Protein AF-L9X0W3-F1 (afdb_monomer)

Solvent-accessible surface area (backbone atoms only — not comparable to full-atom values): 29863 Å² total; per-residue (Å²): 124,52,67,43,74,83,72,75,76,68,55,68,64,52,54,54,54,52,52,52,53,54,50,50,49,55,50,48,51,52,52,50,20,52,51,48,29,48,37,27,39,72,65,68,69,53,71,54,52,74,67,57,26,40,50,55,43,54,28,31,32,68,69,65,56,88,51,90,74,60,82,69,87,35,70,70,50,48,51,49,51,52,51,42,34,53,51,22,51,52,50,51,68,53,43,42,70,71,49,50,51,55,49,51,45,60,74,72,46,81,73,63,54,29,71,27,55,71,66,62,61,71,19,38,38,34,37,47,78,47,64,48,43,46,44,35,52,54,51,33,56,75,68,72,48,52,60,39,35,37,27,71,49,65,70,57,27,35,50,44,38,74,74,68,46,54,40,33,59,35,49,83,84,39,68,70,39,36,60,21,66,32,55,89,44,30,53,31,38,40,37,30,57,86,53,64,93,56,45,56,64,48,32,40,53,45,39,71,75,41,73,84,47,43,25,36,35,42,35,62,62,70,85,51,44,65,58,42,45,76,23,45,32,73,38,73,45,35,42,46,46,51,50,10,43,54,51,28,48,54,61,51,64,66,68,54,63,70,63,85,86,48,89,85,54,98,61,72,58,34,58,45,78,43,49,30,37,84,86,19,83,49,39,72,34,38,64,71,58,48,69,76,54,56,74,45,40,35,33,76,46,28,32,28,52,82,82,44,81,36,56,78,55,54,88,83,41,54,32,41,73,58,23,30,40,31,36,35,29,38,66,79,26,49,66,57,42,42,57,46,27,36,95,69,74,80,79,97,64,77,51,33,31,36,34,34,23,71,44,73,33,26,48,38,16,50,56,51,34,50,73,71,71,45,53,72,39,28,31,17,72,63,86,53,93,82,50,72,38,73,33,54,62,67,38,63,69,40,43,60,75,63,43,49,91,66,31,44,27,38,38,37,31,41,97,45,57,69,56,41,30,46,20,32,38,38,50,37,70,73,31,84,77,48,42,30,38,34,48,30,70,42,65,79,52,45,64,55,32,44,74,34,58,34,70,41,74,48,32,44,14,54,52,25,12,49,51,50,51,32,55,72,69,76,42,80,84,65,57,99,77,66,52,59,41,76,44,81,47,40,38,47,77,48,42,70,34,46,70,88,38,61,68,54,34,78,73,16,48,27,36,61,50,34,36,40,51,97,87,45,77,45,52,63,81,59,96,88,42,53,41,49,61,84,31,35,35,32,34,34,16,31,67,68,17,48,52,42,38,42,70,75,31,26,67,93,76,134

pLDDT: mean 79.77, std 14.91, range [30.41, 98.19]

InterPro domains:
  IPR003148 Regulator of K+ conductance, N-terminal lobe [PF02254] (125-239)
  IPR003148 Regulator of K+ conductance, N-terminal lobe [PF02254] (353-458)
  IPR003148 Regulator of K+ conductance, N-terminal lobe [PS51201] (121-238)
  IPR006037 Regulator of K+ conductance, C-terminal [PF02080] (271-339)
  IPR006037 Regulator of K+ conductance, C-terminal [PS51202] (260-343)
  IPR006037 Regulator of K+ conductance, C-terminal [PS51202] (475-555)
  IPR036291 NAD(P)-binding domain superfamily [SSF51735] (121-250)
  IPR036291 NAD(P)-binding domain superfamily [SSF51735] (351-478)
  IPR036721 Regulator of K+ conductance, C-terminal domain superfamily [G3DSA:3.30.70.1450] (268-342)
  IPR036721 Regulator of K+ conductance, C-terminal domain superfamily [G3DSA:3.30.70.1450] (490-553)
  IPR036721 Regulator of K+ conductance, C-terminal domain superfamily [SSF116726] (255-338)
  IPR036721 Regulator of K+ conductance, C-terminal domain superfamily [SSF116726] (476-554)
  IPR050721 Trk/Ktr/HKT Potassium Transport [PTHR43833] (24-339)

Secondary structure (DSSP, 8-state):
--BPPPPGGGHHHHHHHHHHHHHHHHHHHHHHHHHHHHHHHHTSS----HHHHHHHHHHHHTT----TTPPP-SHHHHHHHHHHHHHHHHHHHHHIIIIIHHHHHHHH---PPPS-BSS--SEEEEES--HHHHHHHHHHHHTT--EEEEES-HHHHHHHHHTT--EEES-TT-HHHHHHTTGGGEEEEEE-GGGTTTHHHHHHHHHHH-TT-EEEEE-S-GGGHHHHHHHT-SEEE-HHHHHHHHHHHHHTT------TT-TTSSS-EEEEEEEPPTTSTTTTSBTT--HHHHTTT-EEEEEEETTEEESS--TT-B--TTEEEEEEEEHHHHTTTHHHHSSS--------EEEE--SHHHHHHHHHHHHTT--EEEEESS--TT-SEES-TTSHHHHHHHTGGG-SEEEE--S-HHHHHHHHHHHHHH-SSSEEEEEESSSTTHHHHHHTT-SEEEEHHHHHHHHHHHHHTT-----TTSS-EEEEEE-GGGTTS-TT-HHHHHHHSEEEEEEEETTEEE----TT----TTPEEEEEE-HHHHHHHHHHHS-S--

Structure (mmCIF, N/CA/C/O backbone):
data_AF-L9X0W3-F1
#
_entry.id   AF-L9X0W3-F1
#
loop_
_atom_site.group_PDB
_atom_site.id
_atom_site.type_symbol
_atom_site.label_atom_id
_atom_site.label_alt_id
_atom_site.label_comp_id
_atom_site.label_asym_id
_atom_site.label_entity_id
_atom_site.label_seq_id
_atom_site.pdbx_PDB_ins_code
_atom_site.Cartn_x
_atom_site.Cartn_y
_atom_site.Cartn_z
_atom_site.occupancy
_atom_site.B_iso_or_equiv
_atom_site.auth_seq_id
_atom_site.auth_comp_id
_atom_site.auth_asym_id
_atom_site.auth_atom_id
_atom_site.pdbx_PDB_model_num
ATOM 1 N N . MET A 1 1 ? -1.390 13.115 -21.659 1.00 53.09 1 MET A N 1
ATOM 2 C CA . MET A 1 1 ? 0.082 13.031 -21.641 1.00 53.09 1 MET A CA 1
ATOM 3 C C . MET A 1 1 ? 0.552 12.469 -22.981 1.00 53.09 1 MET A C 1
ATOM 5 O O . MET A 1 1 ? 0.135 11.372 -23.336 1.00 53.09 1 MET A O 1
ATOM 9 N N . GLU A 1 2 ? 1.304 13.231 -23.779 1.00 44.91 2 GLU A N 1
ATOM 10 C CA . GLU A 1 2 ? 1.986 12.694 -24.972 1.00 44.91 2 GLU A CA 1
ATOM 11 C C . GLU A 1 2 ? 3.421 12.301 -24.586 1.00 44.91 2 GLU A C 1
ATOM 13 O O . GLU A 1 2 ? 4.055 12.978 -23.778 1.00 44.91 2 GLU A O 1
ATOM 18 N N . PHE A 1 3 ? 3.914 11.179 -25.110 1.00 52.44 3 PHE A N 1
ATOM 19 C CA . PHE A 1 3 ? 5.217 10.603 -24.768 1.00 52.44 3 PHE A CA 1
ATOM 20 C C . PHE A 1 3 ? 6.125 10.567 -25.993 1.00 52.44 3 PHE A C 1
ATOM 22 O O . PHE A 1 3 ? 5.729 10.077 -27.059 1.00 52.44 3 PHE A O 1
ATOM 29 N N . ARG A 1 4 ? 7.373 11.032 -25.851 1.00 41.22 4 ARG A N 1
ATOM 30 C CA . ARG A 1 4 ? 8.287 11.127 -26.994 1.00 41.22 4 ARG A CA 1
ATOM 31 C C . ARG A 1 4 ? 9.025 9.816 -27.229 1.00 41.22 4 ARG A C 1
ATOM 33 O O . ARG A 1 4 ? 9.850 9.398 -26.424 1.00 41.22 4 ARG A O 1
ATOM 40 N N . LYS A 1 5 ? 8.824 9.215 -28.404 1.00 47.62 5 LYS A N 1
ATOM 41 C CA . LYS A 1 5 ? 9.703 8.142 -28.906 1.00 47.62 5 LYS A CA 1
ATOM 42 C C . LYS A 1 5 ? 11.053 8.724 -29.378 1.00 47.62 5 LYS A C 1
ATOM 44 O O . LYS A 1 5 ? 11.088 9.850 -29.885 1.00 47.62 5 LYS A O 1
ATOM 49 N N . PRO A 1 6 ? 12.173 7.982 -29.276 1.00 39.34 6 PRO A N 1
ATOM 50 C CA . PRO A 1 6 ? 13.507 8.499 -29.584 1.00 39.34 6 PRO A CA 1
ATOM 51 C C . PRO A 1 6 ? 13.643 9.049 -31.016 1.00 39.34 6 PRO A C 1
ATOM 53 O O . PRO A 1 6 ? 13.035 8.565 -31.973 1.00 39.34 6 PRO A O 1
ATOM 56 N N . SER A 1 7 ? 14.478 10.086 -31.167 1.00 38.78 7 SER A N 1
ATOM 57 C CA . SER A 1 7 ? 14.534 10.913 -32.382 1.00 38.78 7 SER A CA 1
ATOM 58 C C . SER A 1 7 ? 14.934 10.150 -33.671 1.00 38.78 7 SER A C 1
ATOM 60 O O . SER A 1 7 ? 15.857 9.328 -33.669 1.00 38.78 7 SER A O 1
ATOM 62 N N . PRO A 1 8 ? 14.354 10.499 -34.839 1.00 41.72 8 PRO A N 1
ATOM 63 C CA . PRO A 1 8 ? 14.602 9.830 -36.126 1.00 41.72 8 PRO A CA 1
ATOM 64 C C . PRO A 1 8 ? 16.009 10.055 -36.725 1.00 41.72 8 PRO A C 1
ATOM 66 O O . PRO A 1 8 ? 16.321 9.554 -37.810 1.00 41.72 8 PRO A O 1
ATOM 69 N N . PHE A 1 9 ? 16.903 10.786 -36.050 1.00 39.75 9 PHE A N 1
ATOM 70 C CA . PHE A 1 9 ? 18.218 11.152 -36.595 1.00 39.75 9 PHE A CA 1
ATOM 71 C C . PHE A 1 9 ? 19.219 9.981 -36.674 1.00 39.75 9 PHE A C 1
ATOM 73 O O . PHE A 1 9 ? 20.169 10.034 -37.462 1.00 39.75 9 PHE A O 1
ATOM 80 N N . GLN A 1 10 ? 18.977 8.874 -35.963 1.00 46.50 10 GLN A N 1
ATOM 81 C CA . GLN A 1 10 ? 19.758 7.634 -36.103 1.00 46.50 10 GLN A CA 1
ATOM 82 C C . GLN A 1 10 ? 19.448 6.857 -37.405 1.00 46.50 10 GLN A C 1
ATOM 84 O O . GLN A 1 10 ? 20.240 6.015 -37.844 1.00 46.50 10 GLN A O 1
ATOM 89 N N . TRP A 1 11 ? 18.347 7.180 -38.093 1.00 43.75 11 TRP A N 1
ATOM 90 C CA . TRP A 1 11 ? 17.871 6.454 -39.276 1.00 43.75 11 TRP A CA 1
ATOM 91 C C . TRP A 1 11 ? 18.717 6.719 -40.542 1.00 43.75 11 TRP A C 1
ATOM 93 O O . TRP A 1 11 ? 18.959 5.824 -41.358 1.00 43.75 11 TRP A O 1
ATOM 103 N N . ILE A 1 12 ? 19.272 7.930 -40.685 1.00 46.97 12 ILE A N 1
ATOM 104 C CA . ILE A 1 12 ? 19.993 8.375 -41.898 1.00 46.97 12 ILE A CA 1
ATOM 105 C C . ILE A 1 12 ? 21.366 7.685 -42.047 1.00 46.97 12 ILE A C 1
ATOM 107 O O . ILE A 1 12 ? 21.819 7.403 -43.162 1.00 46.97 12 ILE A O 1
ATOM 111 N N . GLY A 1 13 ? 22.028 7.344 -40.935 1.00 56.00 13 GLY A N 1
ATOM 112 C CA . GLY A 1 13 ? 23.319 6.643 -40.945 1.00 56.00 13 GLY A CA 1
ATOM 113 C C . GLY A 1 13 ? 23.214 5.157 -41.317 1.00 56.00 13 GLY A C 1
ATOM 114 O O . GLY A 1 13 ? 24.090 4.626 -42.014 1.00 56.00 13 GLY A O 1
ATOM 115 N N . ARG A 1 14 ? 22.128 4.497 -40.893 1.00 60.16 14 ARG A N 1
ATOM 116 C CA . ARG A 1 14 ? 21.874 3.061 -41.099 1.00 60.16 14 ARG A CA 1
ATOM 117 C C . ARG A 1 14 ? 21.590 2.733 -42.567 1.00 60.16 14 ARG A C 1
ATOM 119 O O . ARG A 1 14 ? 22.188 1.803 -43.113 1.00 60.16 14 ARG A O 1
ATOM 126 N N . ASN A 1 15 ? 20.820 3.582 -43.248 1.00 69.38 15 ASN A N 1
ATOM 127 C CA . ASN A 1 15 ? 20.500 3.410 -44.668 1.00 69.38 15 ASN A CA 1
ATOM 128 C C . ASN A 1 15 ? 21.736 3.473 -45.574 1.00 69.38 15 ASN A C 1
ATOM 130 O O . ASN A 1 15 ? 21.847 2.705 -46.528 1.00 69.38 15 ASN A O 1
ATOM 134 N N . ARG A 1 16 ? 22.729 4.315 -45.252 1.00 80.94 16 ARG A N 1
ATOM 135 C CA . ARG A 1 16 ? 23.972 4.383 -46.039 1.00 80.94 16 ARG A CA 1
ATOM 136 C C . ARG A 1 16 ? 24.797 3.099 -45.933 1.00 80.94 16 ARG A C 1
ATOM 138 O O . ARG A 1 16 ? 25.342 2.644 -46.936 1.00 80.94 16 ARG A O 1
ATOM 145 N N . ARG A 1 17 ? 24.897 2.510 -44.735 1.00 82.44 17 ARG A N 1
ATOM 146 C CA . ARG A 1 17 ? 25.637 1.253 -44.513 1.00 82.44 17 ARG A CA 1
ATOM 147 C C . ARG A 1 17 ? 24.961 0.079 -45.220 1.00 82.44 17 ARG A C 1
ATOM 149 O O . ARG A 1 17 ? 25.651 -0.697 -45.875 1.00 82.44 17 ARG A O 1
ATOM 156 N N . LEU A 1 18 ? 23.630 0.010 -45.158 1.00 85.19 18 LEU A N 1
ATOM 157 C CA . LEU A 1 18 ? 22.840 -1.005 -45.857 1.00 85.19 18 LEU A CA 1
ATOM 158 C C . LEU A 1 18 ? 23.022 -0.920 -47.380 1.00 85.19 18 LEU A C 1
ATOM 160 O O . LEU A 1 18 ? 23.300 -1.928 -48.023 1.00 85.19 18 LEU A O 1
ATOM 164 N N . VAL A 1 19 ? 22.944 0.284 -47.959 1.00 86.94 19 VAL A N 1
ATOM 165 C CA . VAL A 1 19 ? 23.135 0.484 -49.407 1.00 86.94 19 VAL A CA 1
ATOM 166 C C . VAL A 1 19 ? 24.540 0.070 -49.852 1.00 86.94 19 VAL A C 1
ATOM 168 O O . VAL A 1 19 ? 24.682 -0.606 -50.870 1.00 86.94 19 VAL A O 1
ATOM 171 N N . ILE A 1 20 ? 25.580 0.425 -49.088 1.00 89.12 20 ILE A N 1
ATOM 172 C CA . ILE A 1 20 ? 26.964 0.024 -49.391 1.00 89.12 20 ILE A CA 1
ATOM 173 C C . ILE A 1 20 ? 27.116 -1.502 -49.335 1.00 89.12 20 ILE A C 1
ATOM 175 O O . ILE A 1 20 ? 27.733 -2.082 -50.228 1.00 89.12 20 ILE A O 1
ATOM 179 N N . PHE A 1 21 ? 26.534 -2.149 -48.324 1.00 90.38 21 PHE A N 1
ATOM 180 C CA . PHE A 1 21 ? 26.582 -3.600 -48.148 1.00 90.38 21 PHE A CA 1
ATOM 181 C C . PHE A 1 21 ? 25.852 -4.359 -49.269 1.00 90.38 21 PHE A C 1
ATOM 183 O O . PHE A 1 21 ? 26.378 -5.323 -49.826 1.00 90.38 21 PHE A O 1
ATOM 190 N N . LEU A 1 22 ? 24.662 -3.896 -49.663 1.00 89.81 22 LEU A N 1
ATOM 191 C CA . LEU A 1 22 ? 23.918 -4.475 -50.784 1.00 89.81 22 LEU A CA 1
ATOM 192 C C . LEU A 1 22 ? 24.671 -4.299 -52.107 1.00 89.81 22 LEU A C 1
ATOM 194 O O . LEU A 1 22 ? 24.760 -5.234 -52.904 1.00 89.81 22 LEU A O 1
ATOM 198 N N . LEU A 1 23 ? 25.269 -3.126 -52.331 1.00 93.12 23 LEU A N 1
ATOM 199 C CA . LEU A 1 23 ? 26.057 -2.862 -53.532 1.00 93.12 23 LEU A CA 1
ATOM 200 C C . LEU A 1 23 ? 27.318 -3.736 -53.580 1.00 93.12 23 LEU A C 1
ATOM 202 O O . LEU A 1 23 ? 27.625 -4.296 -54.634 1.00 93.12 23 LEU A O 1
ATOM 206 N N . SER A 1 24 ? 28.023 -3.912 -52.456 1.00 93.56 24 SER A N 1
ATOM 207 C CA . SER A 1 24 ? 29.194 -4.795 -52.400 1.00 93.56 24 SER A CA 1
ATOM 208 C C . SER A 1 24 ? 28.818 -6.251 -52.677 1.00 93.56 24 SER A C 1
ATOM 210 O O . SER A 1 24 ? 29.535 -6.928 -53.414 1.00 93.56 24 SER A O 1
ATOM 212 N N . PHE A 1 25 ? 27.673 -6.716 -52.166 1.00 93.62 25 PHE A N 1
ATOM 213 C CA . PHE A 1 25 ? 27.171 -8.064 -52.431 1.00 93.62 25 PHE A CA 1
ATOM 214 C C . PHE A 1 25 ? 26.884 -8.286 -53.923 1.00 93.62 25 PHE A C 1
ATOM 216 O O . PHE A 1 25 ? 27.356 -9.265 -54.500 1.00 93.62 25 PHE A O 1
ATOM 223 N N . VAL A 1 26 ? 26.198 -7.346 -54.585 1.00 94.56 26 VAL A N 1
ATOM 224 C CA . VAL A 1 26 ? 25.919 -7.416 -56.034 1.00 94.56 26 VAL A CA 1
ATOM 225 C C . VAL A 1 26 ? 27.211 -7.474 -56.854 1.00 94.56 26 VAL A C 1
ATOM 227 O O . VAL A 1 26 ? 27.325 -8.282 -57.779 1.00 94.56 26 VAL A O 1
ATOM 230 N N . VAL A 1 27 ? 28.211 -6.659 -56.501 1.00 95.88 27 VAL A N 1
ATOM 231 C CA . VAL A 1 27 ? 29.522 -6.670 -57.169 1.00 95.88 27 VAL A CA 1
ATOM 232 C C . VAL A 1 27 ? 30.222 -8.017 -56.980 1.00 95.88 27 VAL A C 1
ATOM 234 O O . VAL A 1 27 ? 30.725 -8.584 -57.950 1.00 95.88 27 VAL A O 1
ATOM 237 N N . VAL A 1 28 ? 30.220 -8.566 -55.763 1.00 95.69 28 VAL A N 1
ATOM 238 C CA . VAL A 1 28 ? 30.820 -9.875 -55.469 1.00 95.69 28 VAL A CA 1
ATOM 239 C C . VAL A 1 28 ? 30.139 -10.993 -56.258 1.00 95.69 28 VAL A C 1
ATOM 241 O O . VAL A 1 28 ? 30.835 -11.804 -56.869 1.00 95.69 28 VAL A O 1
ATOM 244 N N . VAL A 1 29 ? 28.805 -11.012 -56.316 1.00 96.06 29 VAL A N 1
ATOM 245 C CA . VAL A 1 29 ? 28.040 -11.986 -57.112 1.00 96.06 29 VAL A CA 1
ATOM 246 C C . VAL A 1 29 ? 28.419 -11.895 -58.590 1.00 96.06 29 VAL A C 1
ATOM 248 O O . VAL A 1 29 ? 28.674 -12.923 -59.223 1.00 96.06 29 VAL A O 1
ATOM 251 N N . ALA A 1 30 ? 28.510 -10.685 -59.147 1.00 95.75 30 ALA A N 1
ATOM 252 C CA . ALA A 1 30 ? 28.891 -10.483 -60.543 1.00 95.75 30 ALA A CA 1
ATOM 253 C C . ALA A 1 30 ? 30.320 -10.978 -60.826 1.00 95.75 30 ALA A C 1
ATOM 255 O O . ALA A 1 30 ? 30.538 -11.710 -61.793 1.00 95.75 30 ALA A O 1
ATOM 256 N N . VAL A 1 31 ? 31.283 -10.641 -59.962 1.00 96.62 31 VAL A N 1
ATOM 257 C CA . VAL A 1 31 ? 32.682 -11.078 -60.092 1.00 96.62 31 VAL A CA 1
ATOM 258 C C . VAL A 1 31 ? 32.789 -12.600 -60.002 1.00 96.62 31 VAL A C 1
ATOM 260 O O . VAL A 1 31 ? 33.376 -13.219 -60.887 1.00 96.62 31 VAL A O 1
ATOM 263 N N . GLN A 1 32 ? 32.176 -13.220 -58.992 1.00 95.69 32 GLN A N 1
ATOM 264 C CA . GLN A 1 32 ? 32.185 -14.676 -58.818 1.00 95.69 32 GLN A CA 1
ATOM 265 C C . GLN A 1 32 ? 31.495 -15.394 -59.984 1.00 95.69 32 GLN A C 1
ATOM 267 O O . GLN A 1 32 ? 31.985 -16.418 -60.446 1.00 95.69 32 GLN A O 1
ATOM 272 N N . THR A 1 33 ? 30.417 -14.828 -60.534 1.00 96.44 33 THR A N 1
ATOM 273 C CA . THR A 1 33 ? 29.733 -15.370 -61.722 1.00 96.44 33 THR A CA 1
ATOM 274 C C . THR A 1 33 ? 30.645 -15.377 -62.948 1.00 96.44 33 THR A C 1
ATOM 276 O O . THR A 1 33 ? 30.691 -16.361 -63.690 1.00 96.44 33 THR A O 1
ATOM 279 N N . LEU A 1 34 ? 31.397 -14.296 -63.167 1.00 96.12 34 LEU A N 1
ATOM 280 C CA . LEU A 1 34 ? 32.350 -14.209 -64.273 1.00 96.12 34 LEU A CA 1
ATOM 281 C C . LEU A 1 34 ? 33.537 -15.158 -64.074 1.00 96.12 34 LEU A C 1
ATOM 283 O O . LEU A 1 34 ? 33.930 -15.835 -65.025 1.00 96.12 34 LEU A O 1
ATOM 287 N N . LEU A 1 35 ? 34.064 -15.253 -62.849 1.00 95.50 35 LEU A N 1
ATOM 288 C CA . LEU A 1 35 ? 35.142 -16.180 -62.501 1.00 95.50 35 LEU A CA 1
ATOM 289 C C . LEU A 1 35 ? 34.706 -17.639 -62.652 1.00 95.50 35 LEU A C 1
ATOM 291 O O . LEU A 1 35 ? 35.448 -18.434 -63.219 1.00 95.50 35 LEU A O 1
ATOM 295 N N . TYR A 1 36 ? 33.494 -17.983 -62.217 1.00 95.38 36 TYR A N 1
ATOM 296 C CA . TYR A 1 36 ? 32.921 -19.317 -62.375 1.00 95.38 36 TYR A CA 1
ATOM 297 C C . TYR A 1 36 ? 32.744 -19.682 -63.847 1.00 95.38 36 TYR A C 1
ATOM 299 O O . TYR A 1 36 ? 33.158 -20.756 -64.278 1.00 95.38 36 TYR A O 1
ATOM 307 N N . ARG A 1 37 ? 32.183 -18.767 -64.648 1.00 95.25 37 ARG A N 1
ATOM 308 C CA . ARG A 1 37 ? 32.018 -18.967 -66.093 1.00 95.25 37 ARG A CA 1
ATOM 309 C C . ARG A 1 37 ? 33.359 -19.206 -66.782 1.00 95.25 37 ARG A C 1
ATOM 311 O O . ARG A 1 37 ? 33.463 -20.090 -67.632 1.00 95.25 37 ARG A O 1
ATOM 318 N N . TRP A 1 38 ? 34.367 -18.413 -66.425 1.00 95.38 38 TRP A N 1
ATOM 319 C CA . TRP A 1 38 ? 35.725 -18.575 -66.931 1.00 95.38 38 TRP A CA 1
ATOM 320 C C . TRP A 1 38 ? 36.339 -19.907 -66.478 1.00 95.38 38 TRP A C 1
ATOM 322 O O . TRP A 1 38 ? 36.844 -20.651 -67.314 1.00 95.38 38 TRP A O 1
ATOM 332 N N . GLY A 1 39 ? 36.211 -20.261 -65.196 1.00 93.25 39 GLY A N 1
ATOM 333 C CA . GLY A 1 39 ? 36.697 -21.525 -64.638 1.00 93.25 39 GLY A CA 1
ATOM 334 C C . GLY A 1 39 ? 36.070 -22.746 -65.310 1.00 93.25 39 GLY A C 1
ATOM 335 O O . GLY A 1 39 ? 36.774 -23.676 -65.689 1.00 93.25 39 GLY A O 1
ATOM 336 N N . MET A 1 40 ? 34.764 -22.716 -65.572 1.00 93.38 40 MET A N 1
ATOM 337 C CA . MET A 1 40 ? 34.068 -23.789 -66.286 1.00 93.38 40 MET A CA 1
ATOM 338 C C . MET A 1 40 ? 34.503 -23.917 -67.752 1.00 93.38 40 MET A C 1
ATOM 340 O O . MET A 1 40 ? 34.588 -25.029 -68.271 1.00 93.38 40 MET A O 1
ATOM 344 N N . ALA A 1 41 ? 34.801 -22.803 -68.427 1.00 92.50 41 ALA A N 1
ATOM 345 C CA . ALA A 1 41 ? 35.269 -22.822 -69.811 1.00 92.50 41 ALA A CA 1
ATOM 346 C C . ALA A 1 41 ? 36.723 -23.311 -69.935 1.00 92.50 41 ALA A C 1
ATOM 348 O O . ALA A 1 41 ? 37.001 -24.140 -70.798 1.00 92.50 41 ALA A O 1
ATOM 349 N N . GLU A 1 42 ? 37.620 -22.825 -69.073 1.00 92.94 42 GLU A N 1
ATOM 350 C CA . GLU A 1 42 ? 39.068 -23.039 -69.203 1.00 92.94 42 GLU A CA 1
ATOM 351 C C . GLU A 1 42 ? 39.584 -24.229 -68.379 1.00 92.94 42 GLU A C 1
ATOM 353 O O . GLU A 1 42 ? 40.404 -25.004 -68.860 1.00 92.94 42 GLU A O 1
ATOM 358 N N . LEU A 1 43 ? 39.105 -24.404 -67.140 1.00 90.69 43 LEU A N 1
ATOM 359 C CA . LEU A 1 43 ? 39.615 -25.433 -66.222 1.00 90.69 43 LEU A CA 1
ATOM 360 C C . LEU A 1 43 ? 38.883 -26.772 -66.359 1.00 90.69 43 LEU A C 1
ATOM 362 O O . LEU A 1 43 ? 39.494 -27.816 -66.148 1.00 90.69 43 LEU A O 1
ATOM 366 N N . GLU A 1 44 ? 37.590 -26.749 -66.690 1.00 89.62 44 GLU A N 1
ATOM 367 C CA . GLU A 1 44 ? 36.751 -27.957 -66.798 1.00 89.62 44 GLU A CA 1
ATOM 368 C C . GLU A 1 44 ? 36.368 -28.299 -68.251 1.00 89.62 44 GLU A C 1
ATOM 370 O O . GLU A 1 44 ? 35.848 -29.385 -68.514 1.00 89.62 44 GLU A O 1
ATOM 375 N N . GLY A 1 45 ? 36.592 -27.387 -69.207 1.00 88.44 45 GLY A N 1
ATOM 376 C CA . GLY A 1 45 ? 36.235 -27.576 -70.620 1.00 88.44 45 GLY A CA 1
ATOM 377 C C . GLY A 1 45 ? 34.725 -27.681 -70.889 1.00 88.44 45 GLY A C 1
ATOM 378 O O . GLY A 1 45 ? 34.314 -28.210 -71.922 1.00 88.44 45 GLY A O 1
ATOM 379 N N . ARG A 1 46 ? 33.885 -27.205 -69.961 1.00 91.00 46 ARG A N 1
ATOM 380 C CA . ARG A 1 46 ? 32.414 -27.270 -70.000 1.00 91.00 46 ARG A CA 1
ATOM 381 C C . ARG A 1 46 ? 31.829 -25.854 -69.928 1.00 91.00 46 ARG A C 1
ATOM 383 O O . ARG A 1 46 ? 31.389 -25.433 -68.861 1.00 91.00 46 ARG A O 1
ATOM 390 N N . PRO A 1 47 ? 31.818 -25.085 -71.030 1.00 89.88 47 PRO A N 1
ATOM 391 C CA . PRO A 1 47 ? 31.369 -23.698 -70.994 1.00 89.88 47 PRO A CA 1
ATOM 392 C C . PRO A 1 47 ? 29.902 -23.597 -70.553 1.00 89.88 47 PRO A C 1
ATOM 394 O O . PRO A 1 47 ? 29.029 -24.286 -71.082 1.00 89.88 47 PRO A O 1
ATOM 397 N N . ARG A 1 48 ? 29.631 -22.702 -69.597 1.00 90.62 48 ARG A N 1
ATOM 398 C CA . ARG A 1 48 ? 28.285 -22.403 -69.091 1.00 90.62 48 ARG A CA 1
ATOM 399 C C . ARG A 1 48 ? 27.785 -21.054 -69.598 1.00 90.62 48 ARG A C 1
ATOM 401 O O . ARG A 1 48 ? 28.571 -20.138 -69.873 1.00 90.62 48 ARG A O 1
ATOM 408 N N . SER A 1 49 ? 26.464 -20.927 -69.734 1.00 93.69 49 SER A N 1
ATOM 409 C CA . SER A 1 49 ? 25.848 -19.632 -70.018 1.00 93.69 49 SER A CA 1
ATOM 410 C C . SER A 1 49 ? 26.002 -18.699 -68.809 1.00 93.69 49 SER A C 1
ATOM 412 O O . SER A 1 49 ? 26.307 -19.133 -67.693 1.00 93.69 49 SER A O 1
ATOM 414 N N . LEU A 1 50 ? 25.810 -17.394 -69.018 1.00 92.94 50 LEU A N 1
ATOM 415 C CA . LEU A 1 50 ? 25.875 -16.422 -67.923 1.00 92.94 50 LEU A CA 1
ATOM 416 C C . LEU A 1 50 ? 24.766 -16.668 -66.888 1.00 92.94 50 LEU A C 1
ATOM 418 O O . LEU A 1 50 ? 25.004 -16.513 -65.696 1.00 92.94 50 LEU A O 1
ATOM 422 N N . GLN A 1 51 ? 23.590 -17.105 -67.344 1.00 93.69 51 GLN A N 1
ATOM 423 C CA . GLN A 1 51 ? 22.447 -17.423 -66.487 1.00 93.69 51 GLN A CA 1
ATOM 424 C C . GLN A 1 51 ? 22.722 -18.660 -65.625 1.00 93.69 51 GLN A C 1
ATOM 426 O O . GLN A 1 51 ? 22.513 -18.612 -64.415 1.00 93.69 51 GLN A O 1
ATOM 431 N N . ASP A 1 52 ? 23.271 -19.724 -66.218 1.00 92.75 52 ASP A N 1
ATOM 432 C CA . ASP A 1 52 ? 23.617 -20.946 -65.477 1.00 92.75 52 ASP A CA 1
ATOM 433 C C . ASP A 1 52 ? 24.704 -20.667 -64.433 1.00 92.75 52 ASP A C 1
ATOM 435 O O . ASP A 1 52 ? 24.605 -21.100 -63.288 1.00 92.75 52 ASP A O 1
ATOM 439 N N . SER A 1 53 ? 25.714 -19.878 -64.813 1.00 94.38 53 SER A N 1
ATOM 440 C CA . SER A 1 53 ? 26.820 -19.496 -63.927 1.00 94.38 53 SER A CA 1
ATOM 441 C C . SER A 1 53 ? 26.334 -18.668 -62.734 1.00 94.38 53 SER A C 1
ATOM 443 O O . SER A 1 53 ? 26.744 -18.917 -61.602 1.00 94.38 53 SER A O 1
ATOM 445 N N . LEU A 1 54 ? 25.429 -17.711 -62.974 1.00 95.19 54 LEU A N 1
ATOM 446 C CA . LEU A 1 54 ? 24.816 -16.908 -61.915 1.00 95.19 54 LEU A CA 1
ATOM 447 C C . LEU A 1 54 ? 24.022 -17.797 -60.956 1.00 95.19 54 LEU A C 1
ATOM 449 O O . LEU A 1 54 ? 24.134 -17.648 -59.743 1.00 95.19 54 LEU A O 1
ATOM 453 N N . ASN A 1 55 ? 23.255 -18.743 -61.498 1.00 93.75 55 ASN A N 1
ATOM 454 C CA . ASN A 1 55 ? 22.448 -19.661 -60.707 1.00 93.75 55 ASN A CA 1
ATOM 455 C C . ASN A 1 55 ? 23.323 -20.509 -59.763 1.00 93.75 55 ASN A C 1
ATOM 457 O O . ASN A 1 55 ? 23.071 -20.544 -58.559 1.00 93.75 55 ASN A O 1
ATOM 461 N N . VAL A 1 56 ? 24.415 -21.103 -60.266 1.00 93.94 56 VAL A N 1
ATOM 462 C CA . VAL A 1 56 ? 25.362 -21.862 -59.424 1.00 93.94 56 VAL A CA 1
ATOM 463 C C . VAL A 1 56 ? 25.967 -20.989 -58.320 1.00 93.94 56 VAL A C 1
ATOM 465 O O . VAL A 1 56 ? 26.065 -21.427 -57.172 1.00 93.94 56 VAL A O 1
ATOM 468 N N . ILE A 1 57 ? 26.366 -19.754 -58.638 1.00 95.56 57 ILE A N 1
ATOM 469 C CA . ILE A 1 57 ? 26.977 -18.847 -57.659 1.00 95.56 57 ILE A CA 1
ATOM 470 C C . ILE A 1 57 ? 25.980 -18.406 -56.590 1.00 95.56 57 ILE A C 1
ATOM 472 O O . ILE A 1 57 ? 26.320 -18.445 -55.409 1.00 95.56 57 ILE A O 1
ATOM 476 N N . VAL A 1 58 ? 24.744 -18.065 -56.957 1.00 93.88 58 VAL A N 1
ATOM 477 C CA . VAL A 1 58 ? 23.693 -17.728 -55.984 1.00 93.88 58 VAL A CA 1
ATOM 478 C C . VAL A 1 58 ? 23.415 -18.915 -55.061 1.00 93.88 58 VAL A C 1
ATOM 480 O O . VAL A 1 58 ? 23.399 -18.743 -53.844 1.00 93.88 58 VAL A O 1
ATOM 483 N N . GLN A 1 59 ? 23.285 -20.132 -55.601 1.00 93.44 59 GLN A N 1
ATOM 484 C CA . GLN A 1 59 ? 23.111 -21.343 -54.788 1.00 93.44 59 GLN A CA 1
ATOM 485 C C . GLN A 1 59 ? 24.292 -21.602 -53.844 1.00 93.44 59 GLN A C 1
ATOM 487 O O . GLN A 1 59 ? 24.098 -22.129 -52.752 1.00 93.44 59 GLN A O 1
ATOM 492 N N . SER A 1 60 ? 25.512 -21.262 -54.262 1.00 93.31 60 SER A N 1
ATOM 493 C CA . SER A 1 60 ? 26.726 -21.501 -53.475 1.00 93.31 60 SER A CA 1
ATOM 494 C C . SER A 1 60 ? 26.911 -20.461 -52.372 1.00 93.31 60 SER A C 1
ATOM 496 O O . SER A 1 60 ? 27.270 -20.820 -51.255 1.00 93.31 60 SER A O 1
ATOM 498 N N . LEU A 1 61 ? 26.612 -19.188 -52.656 1.00 93.50 61 LEU A N 1
ATOM 499 C CA . LEU A 1 61 ? 26.664 -18.098 -51.677 1.00 93.50 61 LEU A CA 1
ATOM 500 C C . LEU A 1 61 ? 25.561 -18.218 -50.618 1.00 93.50 61 LEU A C 1
ATOM 502 O O . LEU A 1 61 ? 25.780 -17.877 -49.463 1.00 93.50 61 LEU A O 1
ATOM 506 N N . THR A 1 62 ? 24.390 -18.729 -51.001 1.00 90.62 62 THR A N 1
ATOM 507 C CA . THR A 1 62 ? 23.263 -18.979 -50.084 1.00 90.62 62 THR A CA 1
ATOM 508 C C . THR A 1 62 ? 23.344 -20.330 -49.381 1.00 90.62 62 THR A C 1
ATOM 510 O O . THR A 1 62 ? 22.417 -20.689 -48.663 1.00 90.62 62 THR A O 1
ATOM 513 N N . SER A 1 63 ? 24.415 -21.107 -49.581 1.00 89.81 63 SER A N 1
ATOM 514 C CA . SER A 1 63 ? 24.578 -22.469 -49.041 1.00 89.81 63 SER A CA 1
ATOM 515 C C . SER A 1 63 ? 23.478 -23.478 -49.431 1.00 89.81 63 SER A C 1
ATOM 517 O O . SER A 1 63 ? 23.366 -24.529 -48.813 1.00 89.81 63 SER A O 1
ATOM 519 N N . THR A 1 64 ? 22.707 -23.208 -50.492 1.00 91.81 64 THR A N 1
ATOM 520 C CA . THR A 1 64 ? 21.659 -24.119 -50.995 1.00 91.81 64 THR A CA 1
ATOM 521 C C . THR A 1 64 ? 22.257 -25.324 -51.730 1.00 91.81 64 THR A C 1
ATOM 523 O O . THR A 1 64 ? 21.883 -26.462 -51.475 1.00 91.81 64 THR A O 1
ATOM 526 N N . GLY A 1 65 ? 23.192 -25.068 -52.655 1.00 84.94 65 GLY A N 1
ATOM 527 C CA . GLY A 1 65 ? 24.038 -26.080 -53.302 1.00 84.94 65 GLY A CA 1
ATOM 528 C C . GLY A 1 65 ? 23.340 -27.305 -53.917 1.00 84.94 65 GLY A C 1
ATOM 529 O O . GLY A 1 65 ? 23.640 -28.425 -53.516 1.00 84.94 65 GLY A O 1
ATOM 530 N N . TYR A 1 66 ? 22.519 -27.150 -54.968 1.00 87.88 66 TYR A N 1
ATOM 531 C CA . TYR A 1 66 ? 21.847 -28.290 -55.632 1.00 87.88 66 TYR A CA 1
ATOM 532 C C . TYR A 1 66 ? 22.780 -29.239 -56.410 1.00 87.88 66 TYR A C 1
ATOM 534 O O . TYR A 1 66 ? 22.330 -30.240 -56.962 1.00 87.88 66 TYR A O 1
ATOM 542 N N . GLY A 1 67 ? 24.079 -28.936 -56.488 1.00 86.12 67 GLY A N 1
ATOM 543 C CA . GLY A 1 67 ? 25.089 -29.857 -57.023 1.00 86.12 67 GLY A CA 1
ATOM 544 C C . GLY A 1 67 ? 25.040 -30.090 -58.536 1.00 86.12 67 GLY A C 1
ATOM 545 O O . GLY A 1 67 ? 25.701 -30.999 -59.021 1.00 86.12 67 GLY A O 1
ATOM 546 N N . GLN A 1 68 ? 24.315 -29.266 -59.296 1.00 85.00 68 GLN A N 1
ATOM 547 C CA . GLN A 1 68 ? 24.088 -29.435 -60.742 1.00 85.00 68 GLN A CA 1
ATOM 548 C C . GLN A 1 68 ? 25.358 -29.544 -61.612 1.00 85.00 68 GLN A C 1
ATOM 550 O O . GLN A 1 68 ? 25.323 -30.148 -62.682 1.00 85.00 68 GLN A O 1
ATOM 555 N N . ASP A 1 69 ? 26.473 -28.972 -61.150 1.00 85.94 69 ASP A N 1
ATOM 556 C CA . ASP A 1 69 ? 27.776 -28.988 -61.828 1.00 85.94 69 ASP A CA 1
ATOM 557 C C . ASP A 1 69 ? 28.853 -29.777 -61.069 1.00 85.94 69 ASP A C 1
ATOM 559 O O . ASP A 1 69 ? 29.982 -29.905 -61.546 1.00 85.94 69 ASP A O 1
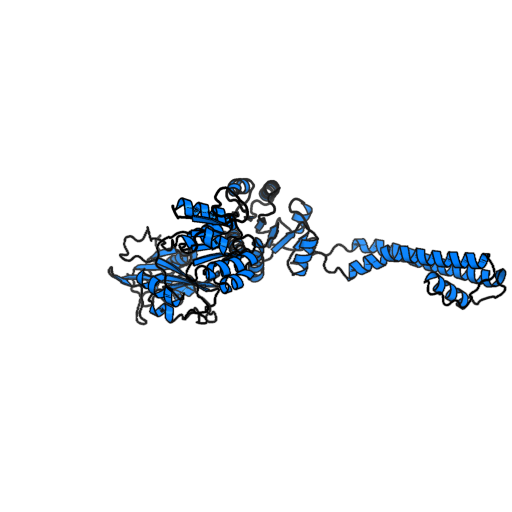ATOM 563 N N . ALA A 1 70 ? 28.514 -30.320 -59.899 1.00 83.50 70 ALA A N 1
ATOM 564 C CA . ALA A 1 70 ? 29.422 -31.150 -59.127 1.00 83.50 70 ALA A CA 1
ATOM 565 C C . ALA A 1 70 ? 29.468 -32.583 -59.700 1.00 83.50 70 ALA A C 1
ATOM 567 O O . ALA A 1 70 ? 28.452 -33.089 -60.182 1.00 83.50 70 ALA A O 1
ATOM 568 N N . PRO A 1 71 ? 30.616 -33.282 -59.612 1.00 87.69 71 PRO A N 1
ATOM 569 C CA . PRO A 1 71 ? 31.890 -32.835 -59.045 1.00 87.69 71 PRO A CA 1
ATOM 570 C C . PRO A 1 71 ? 32.770 -32.059 -60.045 1.00 87.69 71 PRO A C 1
ATOM 572 O O . PRO A 1 71 ? 32.810 -32.374 -61.236 1.00 87.69 71 PRO A O 1
ATOM 575 N N . TRP A 1 72 ? 33.546 -31.100 -59.529 1.00 90.00 72 TRP A N 1
ATOM 576 C CA . TRP A 1 72 ? 34.609 -30.406 -60.271 1.00 90.00 72 TRP A CA 1
ATOM 577 C C . TRP A 1 72 ? 35.912 -31.203 -60.227 1.00 90.00 72 TRP A C 1
ATOM 579 O O . TRP A 1 72 ? 36.304 -31.698 -59.166 1.00 90.00 72 TRP A O 1
ATOM 589 N N . THR A 1 73 ? 36.586 -31.335 -61.368 1.00 89.31 73 THR A N 1
ATOM 590 C CA . THR A 1 73 ? 37.789 -32.171 -61.505 1.00 89.31 73 THR A CA 1
ATOM 591 C C . THR A 1 73 ? 39.082 -31.394 -61.270 1.00 89.31 73 THR A C 1
ATOM 593 O O . THR A 1 73 ? 40.068 -31.967 -60.806 1.00 89.31 73 THR A O 1
ATOM 596 N N . SER A 1 74 ? 39.080 -30.088 -61.540 1.00 93.31 74 SER A N 1
ATOM 597 C CA . SER A 1 74 ? 40.240 -29.220 -61.378 1.00 93.31 74 SER A CA 1
ATOM 598 C C . SER A 1 74 ? 40.358 -28.688 -59.951 1.00 93.31 74 SER A C 1
ATOM 600 O O . SER A 1 74 ? 39.404 -28.153 -59.385 1.00 93.31 74 SER A O 1
ATOM 602 N N . ILE A 1 75 ? 41.573 -28.736 -59.394 1.00 93.00 75 ILE A N 1
ATOM 603 C CA . ILE A 1 75 ? 41.895 -28.144 -58.083 1.00 93.00 75 ILE A CA 1
ATOM 604 C C . ILE A 1 75 ? 41.572 -26.642 -58.074 1.00 93.00 75 ILE A C 1
ATOM 606 O O . ILE A 1 75 ? 41.059 -26.126 -57.084 1.00 93.00 75 ILE A O 1
ATOM 610 N N . GLY A 1 76 ? 41.824 -25.939 -59.186 1.00 92.19 76 GLY A N 1
ATOM 611 C CA . GLY A 1 76 ? 41.532 -24.508 -59.297 1.00 92.19 76 GLY A CA 1
ATOM 612 C C . GLY A 1 76 ? 40.035 -24.205 -59.207 1.00 92.19 76 GLY A C 1
ATOM 613 O O . GLY A 1 76 ? 39.638 -23.232 -58.571 1.00 92.19 76 GLY A O 1
ATOM 614 N N . MET A 1 77 ? 39.203 -25.077 -59.780 1.00 92.69 77 MET A N 1
ATOM 615 C CA . MET A 1 77 ? 37.751 -24.934 -59.735 1.00 92.69 77 MET A CA 1
ATOM 616 C C . MET A 1 77 ? 37.195 -25.266 -58.346 1.00 92.69 77 MET A C 1
ATOM 618 O O . MET A 1 77 ? 36.363 -24.530 -57.820 1.00 92.69 77 MET A O 1
ATOM 622 N N . GLN A 1 78 ? 37.712 -26.317 -57.703 1.00 93.31 78 GLN A N 1
ATOM 623 C CA . GLN A 1 78 ? 37.367 -26.651 -56.318 1.00 93.31 78 GLN A CA 1
ATOM 624 C C . GLN A 1 78 ? 37.716 -25.506 -55.358 1.00 93.31 78 GLN A C 1
ATOM 626 O O . GLN A 1 78 ? 36.884 -25.117 -54.542 1.00 93.31 78 GLN A O 1
ATOM 631 N N . ALA A 1 79 ? 38.907 -24.912 -55.493 1.00 94.12 79 ALA A N 1
ATOM 632 C CA . ALA A 1 79 ? 39.319 -23.768 -54.682 1.00 94.12 79 ALA A CA 1
ATOM 633 C C . ALA A 1 79 ? 38.408 -22.546 -54.892 1.00 94.12 79 ALA A C 1
ATOM 635 O O . ALA A 1 79 ? 38.020 -21.900 -53.920 1.00 94.12 79 ALA A O 1
ATOM 636 N N . LEU A 1 80 ? 38.017 -22.257 -56.138 1.00 93.56 80 LEU A N 1
ATOM 637 C CA . LEU A 1 80 ? 37.075 -21.180 -56.455 1.00 93.56 80 LEU A CA 1
ATOM 638 C C . LEU A 1 80 ? 35.724 -21.394 -55.762 1.00 93.56 80 LEU A C 1
ATOM 640 O O . LEU A 1 80 ? 35.197 -20.464 -55.154 1.00 93.56 80 LEU A O 1
ATOM 644 N N . MET A 1 81 ? 35.190 -22.617 -55.798 1.00 94.19 81 MET A N 1
ATOM 645 C CA . MET A 1 81 ? 33.917 -22.938 -55.145 1.00 94.19 81 MET A CA 1
ATOM 646 C C . MET A 1 81 ? 33.997 -22.831 -53.623 1.00 94.19 81 MET A C 1
ATOM 648 O O . MET A 1 81 ? 33.081 -22.290 -53.007 1.00 94.19 81 MET A O 1
ATOM 652 N N . VAL A 1 82 ? 35.106 -23.268 -53.022 1.00 94.06 82 VAL A N 1
ATOM 653 C CA . VAL A 1 82 ? 35.358 -23.094 -51.585 1.00 94.06 82 VAL A CA 1
ATOM 654 C C . VAL A 1 82 ? 35.375 -21.606 -51.223 1.00 94.06 82 VAL A C 1
ATOM 656 O O . VAL A 1 82 ? 34.691 -21.192 -50.289 1.00 94.06 82 VAL A O 1
ATOM 659 N N . VAL A 1 83 ? 36.088 -20.774 -51.990 1.00 95.19 83 VAL A N 1
ATOM 660 C CA . VAL A 1 83 ? 36.115 -19.318 -51.772 1.00 95.19 83 VAL A CA 1
ATOM 661 C C . VAL A 1 83 ? 34.718 -18.711 -51.906 1.00 95.19 83 VAL A C 1
ATOM 663 O O . VAL A 1 83 ? 34.335 -17.891 -51.070 1.00 95.19 83 VAL A O 1
ATOM 666 N N . ALA A 1 84 ? 33.933 -19.121 -52.905 1.00 94.12 84 ALA A N 1
ATOM 667 C CA . ALA A 1 84 ? 32.561 -18.652 -53.072 1.00 94.12 84 ALA A CA 1
ATOM 668 C C . ALA A 1 84 ? 31.685 -19.017 -51.859 1.00 94.12 84 ALA A C 1
ATOM 670 O O . ALA A 1 84 ? 30.994 -18.152 -51.329 1.00 94.12 84 ALA A O 1
ATOM 671 N N . GLN A 1 85 ? 31.768 -20.250 -51.356 1.00 94.25 85 GLN A N 1
ATOM 672 C CA . GLN A 1 85 ? 31.011 -20.696 -50.179 1.00 94.25 85 GLN A CA 1
ATOM 673 C C . GLN A 1 85 ? 31.389 -19.917 -48.910 1.00 94.25 85 GLN A C 1
ATOM 675 O O . GLN A 1 85 ? 30.510 -19.389 -48.229 1.00 94.25 85 GLN A O 1
ATOM 680 N N . PHE A 1 86 ? 32.688 -19.771 -48.619 1.00 96.06 86 PHE A N 1
ATOM 681 C CA . PHE A 1 86 ? 33.150 -18.986 -47.466 1.00 96.06 86 PHE A CA 1
ATOM 682 C C . PHE A 1 86 ? 32.766 -17.509 -47.574 1.00 96.06 86 PHE A C 1
ATOM 684 O O . PHE A 1 86 ? 32.418 -16.891 -46.570 1.00 96.06 86 PHE A O 1
ATOM 691 N N . THR A 1 87 ? 32.776 -16.948 -48.787 1.00 95.12 87 THR A N 1
ATOM 692 C CA . THR A 1 87 ? 32.315 -15.574 -49.023 1.00 95.12 87 THR A CA 1
ATOM 693 C C . THR A 1 87 ? 30.833 -15.431 -48.674 1.00 95.12 87 THR A C 1
ATOM 695 O O . THR A 1 87 ? 30.459 -14.474 -48.003 1.00 95.12 87 THR A O 1
ATOM 698 N N . GLY A 1 88 ? 29.994 -16.392 -49.069 1.00 93.50 88 GLY A N 1
ATOM 699 C CA . GLY A 1 88 ? 28.565 -16.400 -48.744 1.00 93.50 88 GLY A CA 1
ATOM 700 C C . GLY A 1 88 ? 28.300 -16.431 -47.241 1.00 93.50 88 GLY A C 1
ATOM 701 O O . GLY A 1 88 ? 27.582 -15.580 -46.716 1.00 93.50 88 GLY A O 1
ATOM 702 N N . ILE A 1 89 ? 28.970 -17.347 -46.535 1.00 93.88 89 ILE A N 1
ATOM 703 C CA . ILE A 1 89 ? 28.890 -17.460 -45.072 1.00 93.88 89 ILE A CA 1
ATOM 704 C C . ILE A 1 89 ? 29.338 -16.158 -44.396 1.00 93.88 89 ILE A C 1
ATOM 706 O O . ILE A 1 89 ? 28.657 -15.681 -43.493 1.00 93.88 89 ILE A O 1
ATOM 710 N N . ALA A 1 90 ? 30.440 -15.548 -44.845 1.00 94.00 90 ALA A N 1
ATOM 711 C CA . ALA A 1 90 ? 30.926 -14.286 -44.289 1.00 94.00 90 ALA A CA 1
ATOM 712 C C . ALA A 1 90 ? 29.909 -13.144 -44.460 1.00 94.00 90 ALA A C 1
ATOM 714 O O . ALA A 1 90 ? 29.694 -12.368 -43.530 1.00 94.00 90 ALA A O 1
ATOM 715 N N . TYR A 1 91 ? 29.243 -13.063 -45.617 1.00 93.12 91 TYR A N 1
ATOM 716 C CA . TYR A 1 91 ? 28.179 -12.084 -45.846 1.00 93.12 91 TYR A CA 1
ATOM 717 C C . TYR A 1 91 ? 26.992 -12.300 -44.902 1.00 93.12 91 TYR A C 1
ATOM 719 O O . TYR A 1 91 ? 26.523 -11.333 -44.309 1.00 93.12 91 TYR A O 1
ATOM 727 N N . ILE A 1 92 ? 26.538 -13.542 -44.707 1.00 90.19 92 ILE A N 1
ATOM 728 C CA . ILE A 1 92 ? 25.444 -13.854 -43.770 1.00 90.19 92 ILE A CA 1
ATOM 729 C C . ILE A 1 92 ? 25.851 -13.520 -42.326 1.00 90.19 92 ILE A C 1
ATOM 731 O O . ILE A 1 92 ? 25.096 -12.859 -41.615 1.00 90.19 92 ILE A O 1
ATOM 735 N N . ALA A 1 93 ? 27.058 -13.912 -41.911 1.00 91.06 93 ALA A N 1
ATOM 736 C CA . ALA A 1 93 ? 27.577 -13.673 -40.564 1.00 91.06 93 ALA A CA 1
ATOM 737 C C . ALA A 1 93 ? 27.693 -12.178 -40.220 1.00 91.06 93 ALA A C 1
ATOM 739 O O . ALA A 1 93 ? 27.519 -11.802 -39.065 1.00 91.06 93 ALA A O 1
ATOM 740 N N . VAL A 1 94 ? 27.955 -11.322 -41.213 1.00 90.69 94 VAL A N 1
ATOM 741 C CA . VAL A 1 94 ? 27.946 -9.862 -41.040 1.00 90.69 94 VAL A CA 1
ATOM 742 C C . VAL A 1 94 ? 26.526 -9.298 -41.138 1.00 90.69 94 VAL A C 1
ATOM 744 O O . VAL A 1 94 ? 26.173 -8.410 -40.367 1.00 90.69 94 VAL A O 1
ATOM 747 N N . ALA A 1 95 ? 25.700 -9.806 -42.057 1.00 87.94 95 ALA A N 1
ATOM 748 C CA . ALA A 1 95 ? 24.360 -9.281 -42.301 1.00 87.94 95 ALA A CA 1
ATOM 749 C C . ALA A 1 95 ? 23.416 -9.472 -41.108 1.00 87.94 95 ALA A C 1
ATOM 751 O O . ALA A 1 95 ? 22.664 -8.560 -40.764 1.00 87.94 95 ALA A O 1
ATOM 752 N N . VAL A 1 96 ? 23.446 -10.650 -40.479 1.00 88.38 96 VAL A N 1
ATOM 753 C CA . VAL A 1 96 ? 22.483 -11.010 -39.432 1.00 88.38 96 VAL A CA 1
ATOM 754 C C . VAL A 1 96 ? 22.606 -10.097 -38.199 1.00 88.38 96 VAL A C 1
ATOM 756 O O . VAL A 1 96 ? 21.609 -9.461 -37.860 1.00 88.38 96 VAL A O 1
ATOM 759 N N . PRO A 1 97 ? 23.783 -9.914 -37.565 1.00 85.31 97 PRO A N 1
ATOM 760 C CA . PRO A 1 97 ? 23.904 -9.043 -36.392 1.00 85.31 97 PRO A CA 1
ATOM 761 C C . PRO A 1 97 ? 23.752 -7.551 -36.713 1.00 85.31 97 PRO A C 1
ATOM 763 O O . PRO A 1 97 ? 23.358 -6.780 -35.846 1.00 85.31 97 PRO A O 1
ATOM 766 N N . GLN A 1 98 ? 24.098 -7.125 -37.934 1.00 84.50 98 GLN A N 1
ATOM 767 C CA . GLN A 1 98 ? 24.085 -5.705 -38.314 1.00 84.50 98 GLN A CA 1
ATOM 768 C C . GLN A 1 98 ? 22.720 -5.214 -38.803 1.00 84.50 98 GLN A C 1
ATOM 770 O O . GLN A 1 98 ? 22.423 -4.031 -38.649 1.00 84.50 98 GLN A O 1
ATOM 775 N N . PHE A 1 99 ? 21.913 -6.084 -39.416 1.00 84.62 99 PHE A N 1
ATOM 776 C CA . PHE A 1 99 ? 20.656 -5.680 -40.051 1.00 84.62 99 PHE A CA 1
ATOM 777 C C . PHE A 1 99 ? 19.453 -6.464 -39.534 1.00 84.62 99 PHE A C 1
ATOM 779 O O . PHE A 1 99 ? 18.456 -5.845 -39.186 1.00 84.62 99 PHE A O 1
ATOM 786 N N . VAL A 1 100 ? 19.543 -7.794 -39.437 1.00 81.69 100 VAL A N 1
ATOM 787 C CA . VAL A 1 100 ? 18.390 -8.634 -39.059 1.00 81.69 100 VAL A CA 1
ATOM 788 C C . VAL A 1 100 ? 18.073 -8.514 -37.571 1.00 81.69 100 VAL A C 1
ATOM 790 O O . VAL A 1 100 ? 16.919 -8.301 -37.227 1.00 81.69 100 VAL A O 1
ATOM 793 N N . VAL A 1 101 ? 19.076 -8.602 -36.689 1.00 80.94 101 VAL A N 1
ATOM 794 C CA . VAL A 1 101 ? 18.868 -8.489 -35.232 1.00 80.94 101 VAL A CA 1
ATOM 795 C C . VAL A 1 101 ? 18.330 -7.108 -34.833 1.00 80.94 101 VAL A C 1
ATOM 797 O O . VAL A 1 101 ? 17.347 -7.064 -34.098 1.00 80.94 101 VAL A O 1
ATOM 800 N N . PRO A 1 102 ? 18.890 -5.976 -35.311 1.00 72.62 102 PRO A N 1
ATOM 801 C CA . PRO A 1 102 ? 18.339 -4.662 -34.994 1.00 72.62 102 PRO A CA 1
ATOM 802 C C . PRO A 1 102 ? 16.940 -4.446 -35.568 1.00 72.62 102 PRO A C 1
ATOM 804 O O . PRO A 1 102 ? 16.121 -3.855 -34.884 1.00 72.62 102 PRO A O 1
ATOM 807 N N . TRP A 1 103 ? 16.660 -4.933 -36.784 1.00 75.56 103 TRP A N 1
ATOM 808 C CA . TRP A 1 103 ? 15.316 -4.864 -37.369 1.00 75.56 103 TRP A CA 1
ATOM 809 C C . TRP A 1 103 ? 14.305 -5.682 -36.560 1.00 75.56 103 TRP A C 1
ATOM 811 O O . TRP A 1 103 ? 13.236 -5.183 -36.243 1.00 75.56 103 TRP A O 1
ATOM 821 N N . ALA A 1 104 ? 14.668 -6.905 -36.162 1.00 68.94 104 ALA A N 1
ATOM 822 C CA . ALA A 1 104 ? 13.808 -7.750 -35.341 1.00 68.94 104 ALA A CA 1
ATOM 823 C C . ALA A 1 104 ? 13.541 -7.128 -33.965 1.00 68.94 104 ALA A C 1
ATOM 825 O O . ALA A 1 104 ? 12.422 -7.206 -33.490 1.00 68.94 104 ALA A O 1
ATOM 826 N N . ARG A 1 105 ? 14.533 -6.477 -33.343 1.00 63.22 105 ARG A N 1
ATOM 827 C CA . ARG A 1 105 ? 14.303 -5.701 -32.114 1.00 63.22 105 ARG A CA 1
ATOM 828 C C . ARG A 1 105 ? 13.388 -4.506 -32.365 1.00 63.22 105 ARG A C 1
ATOM 830 O O . ARG A 1 105 ? 12.484 -4.273 -31.601 1.00 63.22 105 ARG A O 1
ATOM 837 N N . GLU A 1 106 ? 13.574 -3.755 -33.439 1.00 62.50 106 GLU A N 1
ATOM 838 C CA . GLU A 1 106 ? 12.757 -2.559 -33.695 1.00 62.50 106 GLU A CA 1
ATOM 839 C C . GLU A 1 106 ? 11.284 -2.884 -34.002 1.00 62.50 106 GLU A C 1
ATOM 841 O O . GLU A 1 106 ? 10.413 -2.107 -33.638 1.00 62.50 106 GLU A O 1
ATOM 846 N N . GLU A 1 107 ? 11.004 -4.038 -34.619 1.00 58.78 107 GLU A N 1
ATOM 847 C CA . GLU A 1 107 ? 9.638 -4.495 -34.926 1.00 58.78 107 GLU A CA 1
ATOM 848 C C . GLU A 1 107 ? 8.992 -5.302 -33.780 1.00 58.78 107 GLU A C 1
ATOM 850 O O . GLU A 1 107 ? 7.773 -5.410 -33.719 1.00 58.78 107 GLU A O 1
ATOM 855 N N . LEU A 1 108 ? 9.791 -5.898 -32.882 1.00 54.62 108 LEU A N 1
ATOM 856 C CA . LEU A 1 108 ? 9.299 -6.636 -31.706 1.00 54.62 108 LEU A CA 1
ATOM 857 C C . LEU A 1 108 ? 9.309 -5.795 -30.417 1.00 54.62 108 LEU A C 1
ATOM 859 O O . LEU A 1 108 ? 8.757 -6.234 -29.417 1.00 54.62 108 LEU A O 1
ATOM 863 N N . THR A 1 109 ? 9.930 -4.613 -30.426 1.00 47.97 109 THR A N 1
ATOM 864 C CA . THR A 1 109 ? 10.078 -3.704 -29.278 1.00 47.97 109 THR A CA 1
ATOM 865 C C . THR A 1 109 ? 9.363 -2.380 -29.575 1.00 47.97 109 THR A C 1
ATOM 867 O O . THR A 1 109 ? 9.985 -1.321 -29.658 1.00 47.97 109 THR A O 1
ATOM 870 N N . GLU A 1 110 ? 8.039 -2.420 -29.761 1.00 50.94 110 GLU A N 1
ATOM 871 C CA . GLU A 1 110 ? 7.203 -1.218 -29.586 1.00 50.94 110 GLU A CA 1
ATOM 872 C C . GLU A 1 110 ? 7.082 -0.812 -28.101 1.00 50.94 110 GLU A C 1
ATOM 874 O O . GLU A 1 110 ? 6.668 0.309 -27.817 1.00 50.94 110 GLU A O 1
ATOM 879 N N . THR A 1 111 ? 7.540 -1.669 -27.184 1.00 51.94 111 THR A N 1
ATOM 880 C CA . THR A 1 111 ? 7.595 -1.508 -25.723 1.00 51.94 111 THR A CA 1
ATOM 881 C C . THR A 1 111 ? 8.861 -0.796 -25.227 1.00 51.94 111 THR A C 1
ATOM 883 O O . THR A 1 111 ? 9.511 -1.251 -24.296 1.00 51.94 111 THR A O 1
ATOM 886 N N . ARG A 1 112 ? 9.309 0.286 -25.872 1.00 59.19 112 ARG A N 1
ATOM 887 C CA . ARG A 1 112 ? 10.311 1.136 -25.205 1.00 59.19 112 ARG A CA 1
ATOM 888 C C . ARG A 1 112 ? 9.583 2.122 -24.318 1.00 59.19 112 ARG A C 1
ATOM 890 O O . ARG A 1 112 ? 8.807 2.922 -24.845 1.00 59.19 112 ARG A O 1
ATOM 897 N N . VAL A 1 113 ? 9.877 2.054 -23.021 1.00 58.84 113 VAL A N 1
ATOM 898 C CA . VAL A 1 113 ? 9.496 3.072 -22.044 1.00 58.84 113 VAL A CA 1
ATOM 899 C C . VAL A 1 113 ? 9.881 4.439 -22.620 1.00 58.84 113 VAL A C 1
ATOM 901 O O . VAL A 1 113 ? 10.989 4.588 -23.146 1.00 58.84 113 VAL A O 1
ATOM 904 N N . PRO A 1 114 ? 8.966 5.415 -22.628 1.00 65.25 114 PRO A N 1
ATOM 905 C CA . PRO A 1 114 ? 9.266 6.767 -23.060 1.00 65.25 114 PRO A CA 1
ATOM 906 C C . PRO A 1 114 ? 10.476 7.357 -22.335 1.00 65.25 114 PRO A C 1
ATOM 908 O O . PRO A 1 114 ? 10.587 7.265 -21.117 1.00 65.25 114 PRO A O 1
ATOM 911 N N . ASP A 1 115 ? 11.349 8.030 -23.088 1.00 65.88 115 ASP A N 1
ATOM 912 C CA . ASP A 1 115 ? 12.496 8.738 -22.505 1.00 65.88 115 ASP A CA 1
ATOM 913 C C . ASP A 1 115 ? 12.074 10.075 -21.860 1.00 65.88 115 ASP A C 1
ATOM 915 O O . ASP A 1 115 ? 12.857 10.672 -21.133 1.00 65.88 115 ASP A O 1
ATOM 919 N N . ALA A 1 116 ? 10.883 10.599 -22.192 1.00 63.34 116 ALA A N 1
ATOM 920 C CA . ALA A 1 116 ? 10.380 11.880 -21.695 1.00 63.34 116 ALA A CA 1
ATOM 921 C C . ALA A 1 116 ? 8.870 12.065 -21.914 1.00 63.34 116 ALA A C 1
ATOM 923 O O . ALA A 1 116 ? 8.276 11.533 -22.863 1.00 63.34 116 ALA A O 1
ATOM 924 N N . VAL A 1 117 ? 8.294 12.922 -21.077 1.00 73.00 117 VAL A N 1
ATOM 925 C CA . VAL A 1 117 ? 6.932 13.442 -21.158 1.00 73.00 117 VAL A CA 1
ATOM 926 C C . VAL A 1 117 ? 6.923 14.708 -22.030 1.00 73.00 117 VAL A C 1
ATOM 928 O O . VAL A 1 117 ? 7.721 15.613 -21.815 1.00 73.00 117 VAL A O 1
ATOM 931 N N . GLU A 1 118 ? 6.054 14.804 -23.044 1.00 58.53 118 GLU A N 1
ATOM 932 C CA . GLU A 1 118 ? 6.072 15.933 -23.999 1.00 58.53 118 GLU A CA 1
ATOM 933 C C . GLU A 1 118 ? 5.353 17.195 -23.502 1.00 58.53 118 GLU A C 1
ATOM 935 O O . GLU A 1 118 ? 5.679 18.288 -23.967 1.00 58.53 118 GLU A O 1
ATOM 940 N N . SER A 1 119 ? 4.374 17.071 -22.599 1.00 60.34 119 SER A N 1
ATOM 941 C CA . SER A 1 119 ? 3.527 18.205 -22.192 1.00 60.34 119 SER A CA 1
ATOM 942 C C . SER A 1 119 ? 2.684 17.912 -20.942 1.00 60.34 119 SER A C 1
ATOM 944 O O . SER A 1 119 ? 1.453 17.992 -20.995 1.00 60.34 119 SER A O 1
ATOM 946 N N . ALA A 1 120 ? 3.311 17.480 -19.852 1.00 69.81 120 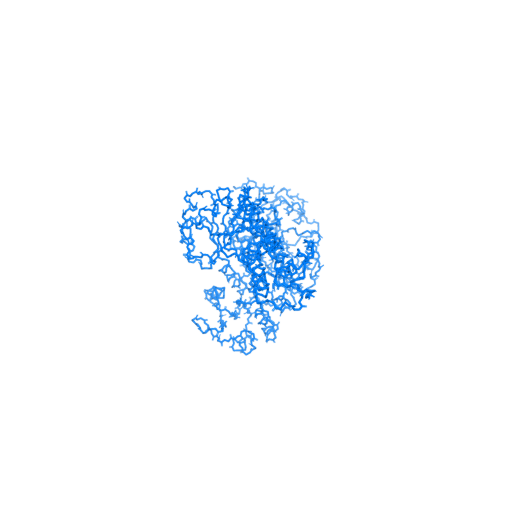ALA A N 1
ATOM 947 C CA . ALA A 1 120 ? 2.600 17.370 -18.582 1.00 69.81 120 ALA A CA 1
ATOM 948 C C . ALA A 1 120 ? 2.756 18.650 -17.777 1.00 69.81 120 ALA A C 1
ATOM 950 O O . ALA A 1 120 ? 3.869 19.138 -17.592 1.00 69.81 120 ALA A O 1
ATOM 951 N N . GLU A 1 121 ? 1.621 19.187 -17.373 1.00 77.00 121 GLU A N 1
ATOM 952 C CA . GLU A 1 121 ? 1.467 20.312 -16.466 1.00 77.00 121 GLU A CA 1
ATOM 953 C C . GLU A 1 121 ? 0.429 19.856 -15.439 1.00 77.00 121 GLU A C 1
ATOM 955 O O . GLU A 1 121 ? -0.459 19.067 -15.782 1.00 77.00 121 GLU A O 1
ATOM 960 N N . ASP A 1 122 ? 0.553 20.320 -14.199 1.00 83.19 122 ASP A N 1
ATOM 961 C CA . ASP A 1 122 ? -0.339 19.943 -13.102 1.00 83.19 122 ASP A CA 1
ATOM 962 C C . ASP A 1 122 ? -0.374 18.424 -12.824 1.00 83.19 122 ASP A C 1
ATOM 964 O O . ASP A 1 122 ? -1.432 17.833 -12.609 1.00 83.19 122 ASP A O 1
ATOM 968 N N . HIS A 1 123 ? 0.793 17.769 -12.857 1.00 89.56 123 HIS A N 1
ATOM 969 C CA . HIS A 1 123 ? 0.927 16.322 -12.648 1.00 89.56 123 HIS A CA 1
ATOM 970 C C . HIS A 1 123 ? 1.708 15.961 -11.380 1.00 89.56 123 HIS A C 1
ATOM 972 O O . HIS A 1 123 ? 2.524 16.740 -10.881 1.00 89.56 123 HIS A O 1
ATOM 978 N N . ALA A 1 124 ? 1.489 14.742 -10.885 1.00 90.19 124 ALA A N 1
ATOM 979 C CA . ALA A 1 124 ? 2.272 14.152 -9.803 1.00 90.19 124 ALA A CA 1
ATOM 980 C C . ALA A 1 124 ? 3.456 13.335 -10.350 1.00 90.19 124 ALA A C 1
ATOM 982 O O . ALA A 1 124 ? 3.318 12.558 -11.298 1.00 90.19 124 ALA A O 1
ATOM 983 N N . VAL A 1 125 ? 4.630 13.468 -9.735 1.00 91.94 125 VAL A N 1
ATOM 984 C CA . VAL A 1 125 ? 5.805 12.637 -10.035 1.00 91.94 125 VAL A CA 1
ATOM 985 C C . VAL A 1 125 ? 5.990 11.620 -8.916 1.00 91.94 125 VAL A C 1
ATOM 987 O O . VAL A 1 125 ? 6.150 11.987 -7.757 1.00 91.94 125 VAL A O 1
ATOM 990 N N . ILE A 1 126 ? 5.987 10.332 -9.246 1.00 91.75 126 ILE A N 1
ATOM 991 C CA . ILE A 1 126 ? 6.150 9.244 -8.279 1.00 91.75 126 ILE A CA 1
ATOM 992 C C . ILE A 1 126 ? 7.536 8.642 -8.466 1.00 91.75 126 ILE A C 1
ATOM 994 O O . ILE A 1 126 ? 7.814 7.994 -9.473 1.00 91.75 126 ILE A O 1
ATOM 998 N N . TRP A 1 127 ? 8.409 8.841 -7.486 1.00 88.19 127 TRP A N 1
ATOM 999 C CA . TRP A 1 127 ? 9.757 8.291 -7.474 1.00 88.19 127 TRP A CA 1
ATOM 1000 C C . TRP A 1 127 ? 9.848 7.099 -6.522 1.00 88.19 127 TRP A C 1
ATOM 1002 O O . TRP A 1 127 ? 9.506 7.201 -5.343 1.00 88.19 127 TRP A O 1
ATOM 1012 N N . GLY A 1 128 ? 10.339 5.963 -7.022 1.00 79.31 128 GLY A N 1
ATOM 1013 C CA . GLY A 1 128 ? 10.425 4.733 -6.239 1.00 79.31 128 GLY A CA 1
ATOM 1014 C C . GLY A 1 128 ? 9.051 4.107 -6.041 1.00 79.31 128 GLY A C 1
ATOM 1015 O O . GLY A 1 128 ? 8.596 3.927 -4.908 1.00 79.31 128 GLY A O 1
ATOM 1016 N N . TYR A 1 129 ? 8.390 3.787 -7.153 1.00 85.50 129 TYR A N 1
ATOM 1017 C CA . TYR A 1 129 ? 7.097 3.116 -7.139 1.00 85.50 129 TYR A CA 1
ATOM 1018 C C . TYR A 1 129 ? 7.196 1.793 -6.371 1.00 85.50 129 TYR A C 1
ATOM 1020 O O . TYR A 1 129 ? 8.130 1.005 -6.535 1.00 85.50 129 TYR A O 1
ATOM 1028 N N . THR A 1 130 ? 6.237 1.544 -5.491 1.00 84.00 130 THR A N 1
ATOM 1029 C CA . THR A 1 130 ? 6.103 0.310 -4.702 1.00 84.00 130 THR A CA 1
ATOM 1030 C C . THR A 1 130 ? 4.619 0.002 -4.552 1.00 84.00 130 THR A C 1
ATOM 1032 O O . THR A 1 130 ? 3.798 0.844 -4.909 1.00 84.00 130 THR A O 1
ATOM 1035 N N . SER A 1 131 ? 4.273 -1.139 -3.955 1.00 80.12 131 SER A N 1
ATOM 1036 C CA . SER A 1 131 ? 2.878 -1.452 -3.623 1.00 80.12 131 SER A CA 1
ATOM 1037 C C . SER A 1 131 ? 2.213 -0.369 -2.763 1.00 80.12 131 SER A C 1
ATOM 1039 O O . SER A 1 131 ? 1.028 -0.102 -2.898 1.00 80.12 131 SER A O 1
ATOM 1041 N N . LEU A 1 132 ? 2.981 0.379 -1.959 1.00 80.44 132 LEU A N 1
ATOM 1042 C CA . LEU A 1 132 ? 2.468 1.536 -1.207 1.00 80.44 132 LEU A CA 1
ATOM 1043 C C . LEU A 1 132 ? 1.930 2.665 -2.100 1.00 80.44 132 LEU A C 1
ATOM 1045 O O . LEU A 1 132 ? 1.114 3.464 -1.648 1.00 80.44 132 LEU A O 1
ATOM 1049 N N . CYS A 1 133 ? 2.407 2.749 -3.342 1.00 84.50 133 CYS A N 1
ATOM 1050 C CA . CYS A 1 133 ? 2.009 3.758 -4.316 1.00 84.50 133 CYS A CA 1
ATOM 1051 C C . CYS A 1 133 ? 0.899 3.264 -5.255 1.00 84.50 133 CYS A C 1
ATOM 1053 O O . CYS A 1 133 ? 0.347 4.082 -5.980 1.00 84.50 133 CYS A O 1
ATOM 1055 N N . GLU A 1 134 ? 0.568 1.967 -5.276 1.00 81.94 134 GLU A N 1
ATOM 1056 C CA . GLU A 1 134 ? -0.453 1.411 -6.181 1.00 81.94 134 GLU A CA 1
ATOM 1057 C C . GLU A 1 134 ? -1.804 2.078 -5.975 1.00 81.94 134 GLU A C 1
ATOM 1059 O O . GLU A 1 134 ? -2.354 2.646 -6.910 1.00 81.94 134 GLU A O 1
ATOM 1064 N N . SER A 1 135 ? -2.278 2.116 -4.726 1.00 75.12 135 SER A N 1
ATOM 1065 C CA . SER A 1 135 ? -3.562 2.750 -4.414 1.00 75.12 135 SER A CA 1
ATOM 1066 C C . SER A 1 135 ? -3.569 4.248 -4.723 1.00 75.12 135 SER A C 1
ATOM 1068 O O . SER A 1 135 ? -4.600 4.763 -5.125 1.00 75.12 135 SER A O 1
ATOM 1070 N N . LEU A 1 136 ? -2.430 4.940 -4.592 1.00 82.31 136 LEU A N 1
ATOM 1071 C CA . LEU A 1 136 ? -2.324 6.335 -5.027 1.00 82.31 136 LEU A CA 1
ATOM 1072 C C . LEU A 1 136 ? -2.488 6.454 -6.547 1.00 82.31 136 LEU A C 1
ATOM 1074 O O . LEU A 1 136 ? -3.193 7.335 -7.020 1.00 82.31 136 LEU A O 1
ATOM 1078 N N . VAL A 1 137 ? -1.812 5.601 -7.316 1.00 86.19 137 VAL A N 1
ATOM 1079 C CA . VAL A 1 137 ? -1.887 5.649 -8.780 1.00 86.19 137 VAL A CA 1
ATOM 1080 C C . VAL A 1 137 ? -3.294 5.319 -9.262 1.00 86.19 137 VAL A C 1
ATOM 1082 O O . VAL A 1 137 ? -3.811 6.031 -10.117 1.00 86.19 137 VAL A O 1
ATOM 1085 N N . ASP A 1 138 ? -3.928 4.298 -8.691 1.00 79.88 138 ASP A N 1
ATOM 1086 C CA . ASP A 1 138 ? -5.306 3.936 -9.026 1.00 79.88 138 ASP A CA 1
ATOM 1087 C C . ASP A 1 138 ? -6.280 5.088 -8.713 1.00 79.88 138 ASP A C 1
ATOM 1089 O O . ASP A 1 138 ? -7.178 5.374 -9.505 1.00 79.88 138 ASP A O 1
ATOM 1093 N N . ASP A 1 139 ? -6.068 5.797 -7.601 1.00 70.44 139 ASP A N 1
ATOM 1094 C CA . ASP A 1 139 ? -6.846 6.976 -7.212 1.00 70.44 139 ASP A CA 1
ATOM 1095 C C . ASP A 1 139 ? -6.649 8.155 -8.179 1.00 70.44 139 ASP A C 1
ATOM 1097 O O . ASP A 1 139 ? -7.620 8.819 -8.554 1.00 70.44 139 ASP A O 1
ATOM 1101 N N . LEU A 1 140 ? -5.408 8.421 -8.599 1.00 82.06 140 LEU A N 1
ATOM 1102 C CA . LEU A 1 140 ? -5.095 9.454 -9.593 1.00 82.06 140 LEU A CA 1
ATOM 1103 C C . LEU A 1 140 ? -5.717 9.106 -10.954 1.00 82.06 140 LEU A C 1
ATOM 1105 O O . LEU A 1 140 ? -6.299 9.969 -11.608 1.00 82.06 140 LEU A O 1
ATOM 1109 N N . GLU A 1 141 ? -5.671 7.836 -11.361 1.00 82.75 141 GLU A N 1
ATOM 1110 C CA . GLU A 1 141 ? -6.312 7.350 -12.587 1.00 82.75 141 GLU A CA 1
ATOM 1111 C C . GLU A 1 141 ? -7.836 7.477 -12.536 1.00 82.75 141 GLU A C 1
ATOM 1113 O O . GLU A 1 141 ? -8.444 7.944 -13.501 1.00 82.75 141 GLU A O 1
ATOM 1118 N N . ALA A 1 142 ? -8.456 7.112 -11.410 1.00 74.38 142 ALA A N 1
ATOM 1119 C CA . ALA A 1 142 ? -9.897 7.232 -11.208 1.00 74.38 142 ALA A CA 1
ATOM 1120 C C . ALA A 1 142 ? -10.376 8.693 -11.261 1.00 74.38 142 ALA A C 1
ATOM 1122 O O . ALA A 1 142 ? -11.488 8.959 -11.723 1.00 74.38 142 ALA A O 1
ATOM 1123 N N . ARG A 1 143 ? -9.531 9.636 -10.824 1.00 74.25 143 ARG A N 1
ATOM 1124 C CA . ARG A 1 143 ? -9.775 11.087 -10.885 1.00 74.25 143 ARG A CA 1
ATOM 1125 C C . ARG A 1 143 ? -9.379 11.729 -12.222 1.00 74.25 143 ARG A C 1
ATOM 1127 O O . ARG A 1 143 ? -9.561 12.932 -12.386 1.00 74.25 143 ARG A O 1
ATOM 1134 N N . GLU A 1 144 ? -8.874 10.946 -13.178 1.00 79.25 144 GLU A N 1
ATOM 1135 C CA . GLU A 1 144 ? -8.317 11.422 -14.455 1.00 79.25 144 GLU A CA 1
ATOM 1136 C C . GLU A 1 144 ? -7.161 12.435 -14.283 1.00 79.25 144 GLU A C 1
ATOM 1138 O O . GLU A 1 144 ? -6.906 13.272 -15.157 1.00 79.25 144 GLU A O 1
ATOM 1143 N N . GLU A 1 145 ? -6.439 12.353 -13.165 1.00 83.19 145 GLU A N 1
ATOM 1144 C CA . GLU A 1 145 ? -5.289 13.199 -12.857 1.00 83.19 145 GLU A CA 1
ATOM 1145 C C . GLU A 1 145 ? -4.007 12.663 -13.504 1.00 83.19 145 GLU A C 1
ATOM 1147 O O . GLU A 1 145 ? -3.800 11.459 -13.682 1.00 83.19 145 GLU A O 1
ATOM 1152 N N . GLN A 1 146 ? -3.123 13.576 -13.906 1.00 87.81 146 GLN A N 1
ATOM 1153 C CA . GLN A 1 146 ? -1.893 13.202 -14.595 1.00 87.81 146 GLN A CA 1
ATOM 1154 C C . GLN A 1 146 ? -0.813 12.799 -13.594 1.00 87.81 146 GLN A C 1
ATOM 1156 O O . GLN A 1 146 ? -0.557 13.495 -12.614 1.00 87.81 146 GLN A O 1
ATOM 1161 N N . TYR A 1 147 ? -0.116 11.706 -13.889 1.00 91.25 147 TYR A N 1
ATOM 1162 C CA . TYR A 1 147 ? 1.021 11.254 -13.100 1.00 91.25 147 TYR A CA 1
ATOM 1163 C C . TYR A 1 147 ? 2.113 10.662 -13.992 1.00 91.25 147 TYR A C 1
ATOM 1165 O O . TYR A 1 147 ? 1.844 10.196 -15.103 1.00 91.25 147 TYR A O 1
ATOM 1173 N N . VAL A 1 148 ? 3.347 10.657 -13.492 1.00 92.50 148 VAL A N 1
ATOM 1174 C CA . VAL A 1 148 ? 4.477 9.937 -14.091 1.00 92.50 148 VAL A CA 1
ATOM 1175 C C . VAL A 1 148 ? 5.265 9.209 -13.015 1.00 92.50 148 VAL A C 1
ATOM 1177 O O . VAL A 1 148 ? 5.629 9.785 -11.994 1.00 92.50 148 VAL A O 1
ATOM 1180 N N . ILE A 1 149 ? 5.543 7.935 -13.258 1.00 92.06 149 ILE A N 1
ATOM 1181 C CA . ILE A 1 149 ? 6.425 7.117 -12.434 1.00 92.06 149 ILE A CA 1
ATOM 1182 C C . ILE A 1 149 ? 7.847 7.234 -12.978 1.00 92.06 149 ILE A C 1
ATOM 1184 O O . ILE A 1 149 ? 8.074 7.067 -14.176 1.00 92.06 149 ILE A O 1
ATOM 1188 N N . VAL A 1 150 ? 8.805 7.491 -12.094 1.00 90.88 150 VAL A N 1
ATOM 1189 C CA . VAL A 1 150 ? 10.239 7.440 -12.389 1.00 90.88 150 VAL A CA 1
ATOM 1190 C C . VAL A 1 150 ? 10.800 6.156 -11.799 1.00 90.88 150 VAL A C 1
ATOM 1192 O O . VAL A 1 150 ? 10.816 6.016 -10.573 1.00 90.88 150 VAL A O 1
ATOM 1195 N N . GLU A 1 151 ? 11.258 5.248 -12.666 1.00 89.25 151 GLU A N 1
ATOM 1196 C CA . GLU A 1 151 ? 11.957 4.025 -12.255 1.00 89.25 151 GLU A CA 1
ATOM 1197 C C . GLU A 1 151 ? 13.380 3.939 -12.791 1.00 89.25 151 GLU A C 1
ATOM 1199 O O . GLU A 1 151 ? 13.649 4.204 -13.962 1.00 89.25 151 GLU A O 1
ATOM 1204 N N . ASP A 1 152 ? 14.284 3.514 -11.914 1.00 86.69 152 ASP A N 1
ATOM 1205 C CA . ASP A 1 152 ? 15.712 3.367 -12.179 1.00 86.69 152 ASP A CA 1
ATOM 1206 C C . ASP A 1 152 ? 16.072 2.019 -12.825 1.00 86.69 152 ASP A C 1
ATOM 1208 O O . ASP A 1 152 ? 17.067 1.930 -13.546 1.00 86.69 152 ASP A O 1
ATOM 1212 N N . ASP A 1 153 ? 15.278 0.971 -12.585 1.00 86.50 153 ASP A N 1
ATOM 1213 C CA . ASP A 1 153 ? 15.445 -0.341 -13.210 1.00 86.50 153 ASP A CA 1
ATOM 1214 C C . ASP A 1 153 ? 14.693 -0.434 -14.550 1.00 86.50 153 ASP A C 1
ATOM 1216 O O . ASP A 1 153 ? 13.464 -0.359 -14.613 1.00 86.50 153 ASP A O 1
ATOM 1220 N N . GLU A 1 154 ? 15.442 -0.652 -15.635 1.00 83.88 154 GLU A N 1
ATOM 1221 C CA . GLU A 1 154 ? 14.917 -0.748 -17.006 1.00 83.88 154 GLU A CA 1
ATOM 1222 C C . GLU A 1 154 ? 13.861 -1.856 -17.165 1.00 83.88 154 GLU A C 1
ATOM 1224 O O . GLU A 1 154 ? 12.835 -1.632 -17.804 1.00 83.88 154 GLU A O 1
ATOM 1229 N N . GLN A 1 155 ? 14.063 -3.036 -16.563 1.00 84.69 155 GLN A N 1
ATOM 1230 C CA . GLN A 1 155 ? 13.115 -4.155 -16.690 1.00 84.69 155 GLN A CA 1
ATOM 1231 C C . GLN A 1 155 ? 11.815 -3.864 -15.943 1.00 84.69 155 GLN A C 1
ATOM 1233 O O . GLN A 1 155 ? 10.725 -4.201 -16.414 1.00 84.69 155 GLN A O 1
ATOM 1238 N N . ARG A 1 156 ? 11.917 -3.228 -14.775 1.00 86.38 156 ARG A N 1
ATOM 1239 C CA . ARG A 1 156 ? 10.748 -2.822 -14.001 1.00 86.38 156 ARG A CA 1
ATOM 1240 C C . ARG A 1 156 ? 9.978 -1.703 -14.692 1.00 86.38 156 ARG A C 1
ATOM 1242 O O . ARG A 1 156 ? 8.755 -1.779 -14.764 1.00 86.38 156 ARG A O 1
ATOM 1249 N N . ALA A 1 157 ? 10.676 -0.723 -15.260 1.00 87.31 157 ALA A N 1
ATOM 1250 C CA . ALA A 1 157 ? 10.056 0.332 -16.049 1.00 87.31 157 ALA A CA 1
ATOM 1251 C C . ALA A 1 157 ? 9.328 -0.230 -17.286 1.00 87.31 157 ALA A C 1
ATOM 1253 O O . ALA A 1 157 ? 8.208 0.189 -17.578 1.00 87.31 157 ALA A O 1
ATOM 1254 N N . GLU A 1 158 ? 9.924 -1.211 -17.980 1.00 84.06 158 GLU A N 1
ATOM 1255 C CA . GLU A 1 158 ? 9.279 -1.931 -19.089 1.00 84.06 158 GLU A CA 1
ATOM 1256 C C . GLU A 1 158 ? 8.005 -2.651 -18.627 1.00 84.06 158 GLU A C 1
ATOM 1258 O O . GLU A 1 158 ? 6.970 -2.516 -19.273 1.00 84.06 158 GLU A O 1
ATOM 1263 N N . THR A 1 159 ? 8.056 -3.345 -17.487 1.00 85.31 159 THR A N 1
ATOM 1264 C CA . THR A 1 159 ? 6.903 -4.071 -16.923 1.00 85.31 159 THR A CA 1
ATOM 1265 C C . THR A 1 159 ? 5.741 -3.124 -16.611 1.00 85.31 159 THR A C 1
ATOM 1267 O O . THR A 1 159 ? 4.627 -3.335 -17.082 1.00 85.31 159 THR A O 1
ATOM 1270 N N . LEU A 1 160 ? 6.007 -2.027 -15.897 1.00 86.75 160 LEU A N 1
ATOM 1271 C CA . LEU A 1 160 ? 4.984 -1.032 -15.558 1.00 86.75 160 LEU A CA 1
ATOM 1272 C C . LEU A 1 160 ? 4.386 -0.369 -16.811 1.00 86.75 160 LEU A C 1
ATOM 1274 O O . LEU A 1 160 ? 3.195 -0.068 -16.864 1.00 86.75 160 LEU A O 1
ATOM 1278 N N . PHE A 1 161 ? 5.199 -0.158 -17.848 1.00 84.69 161 PHE A N 1
ATOM 1279 C CA . PHE A 1 161 ? 4.717 0.362 -19.124 1.00 84.69 161 PHE A CA 1
ATOM 1280 C C . PHE A 1 161 ? 3.839 -0.655 -19.876 1.00 84.69 161 PHE A C 1
ATOM 1282 O O . PHE A 1 161 ? 2.842 -0.268 -20.488 1.00 84.69 161 PHE A O 1
ATOM 1289 N N . GLU A 1 162 ? 4.163 -1.953 -19.818 1.00 82.50 162 GLU A N 1
ATOM 1290 C CA . GLU A 1 162 ? 3.317 -3.032 -20.355 1.00 82.50 162 GLU A CA 1
ATOM 1291 C C . GLU A 1 162 ? 1.967 -3.134 -19.634 1.00 82.50 162 GLU A C 1
ATOM 1293 O O . GLU A 1 162 ? 0.955 -3.436 -20.270 1.00 82.50 162 GLU A O 1
ATOM 1298 N N . GLU A 1 163 ? 1.936 -2.817 -18.340 1.00 84.19 163 GLU A N 1
ATOM 1299 C CA . GLU A 1 163 ? 0.718 -2.703 -17.525 1.00 84.19 163 GLU A CA 1
ATOM 1300 C C . GLU A 1 163 ? -0.114 -1.449 -17.852 1.00 84.19 163 GLU A C 1
ATOM 1302 O O . GLU A 1 163 ? -1.225 -1.289 -17.353 1.00 84.19 163 GLU A O 1
ATOM 1307 N N . GLY A 1 164 ? 0.381 -0.575 -18.735 1.00 82.62 164 GLY A N 1
ATOM 1308 C CA . GLY A 1 164 ? -0.310 0.636 -19.171 1.00 82.62 164 GLY A CA 1
ATOM 1309 C C . GLY A 1 164 ? -0.082 1.850 -18.271 1.00 82.62 164 GLY A C 1
ATOM 1310 O O . GLY A 1 164 ? -0.752 2.865 -18.463 1.00 82.62 164 GLY A O 1
ATOM 1311 N N . ARG A 1 165 ? 0.861 1.775 -17.323 1.00 86.56 165 ARG A N 1
ATOM 1312 C CA . ARG A 1 165 ? 1.214 2.894 -16.444 1.00 86.56 165 ARG A CA 1
ATOM 1313 C C . ARG A 1 165 ? 2.090 3.918 -17.176 1.00 86.56 165 ARG A C 1
ATOM 1315 O O . ARG A 1 165 ? 2.876 3.596 -18.072 1.00 86.56 165 ARG A O 1
ATOM 1322 N N . ASN A 1 166 ? 1.993 5.174 -16.750 1.00 87.69 166 ASN A N 1
ATOM 1323 C CA . ASN A 1 166 ? 2.819 6.270 -17.260 1.00 87.69 166 ASN A CA 1
ATOM 1324 C C . ASN A 1 166 ? 4.209 6.240 -16.613 1.00 87.69 166 ASN A C 1
ATOM 1326 O O . ASN A 1 166 ? 4.358 6.681 -15.476 1.00 87.69 166 ASN A O 1
ATOM 1330 N N . VAL A 1 167 ? 5.227 5.740 -17.322 1.00 89.88 167 VAL A N 1
ATOM 1331 C CA . VAL A 1 167 ? 6.576 5.541 -16.759 1.00 89.88 167 VAL A CA 1
ATOM 1332 C C . VAL A 1 167 ? 7.662 6.204 -17.604 1.00 89.88 167 VAL A C 1
ATOM 1334 O O . VAL A 1 167 ? 7.608 6.179 -18.834 1.00 89.88 167 VAL A O 1
ATOM 1337 N N . VAL A 1 168 ? 8.661 6.768 -16.926 1.00 89.56 168 VAL A N 1
ATOM 1338 C CA . VAL A 1 168 ? 9.939 7.219 -17.483 1.00 89.56 168 VAL A CA 1
ATOM 1339 C C . VAL A 1 168 ? 11.062 6.465 -16.777 1.00 89.56 168 VAL A C 1
ATOM 1341 O O . VAL A 1 168 ? 11.076 6.346 -15.552 1.00 89.56 168 VAL A O 1
ATOM 1344 N N . HIS A 1 169 ? 12.008 5.953 -17.558 1.00 88.69 169 HIS A N 1
ATOM 1345 C CA . HIS A 1 169 ? 13.189 5.290 -17.018 1.00 88.69 169 HIS A CA 1
ATOM 1346 C C . HIS A 1 169 ? 14.293 6.314 -16.718 1.00 88.69 169 HIS A C 1
ATOM 1348 O O . HIS A 1 169 ? 14.752 7.012 -17.625 1.00 88.69 169 HIS A O 1
ATOM 1354 N N . GLY A 1 170 ? 14.730 6.393 -15.463 1.00 85.69 170 GLY A N 1
ATOM 1355 C CA . GLY A 1 170 ? 15.772 7.313 -15.010 1.00 85.69 170 GLY A CA 1
ATOM 1356 C C . GLY A 1 170 ? 15.863 7.409 -13.487 1.00 85.69 170 GLY A C 1
ATOM 1357 O O . GLY A 1 170 ? 15.058 6.834 -12.761 1.00 85.69 170 GLY A O 1
ATOM 1358 N N . THR A 1 171 ? 16.846 8.162 -12.993 1.00 83.00 171 THR A N 1
ATOM 1359 C CA . THR A 1 171 ? 16.962 8.508 -11.566 1.00 83.00 171 THR A CA 1
ATOM 1360 C C . THR A 1 171 ? 16.692 9.989 -11.350 1.00 83.00 171 THR A C 1
ATOM 1362 O O . THR A 1 171 ? 17.041 10.824 -12.182 1.00 83.00 171 THR A O 1
ATOM 1365 N N . ILE A 1 172 ? 16.103 10.325 -10.206 1.00 78.94 172 ILE A N 1
ATOM 1366 C CA . ILE A 1 172 ? 15.800 11.706 -9.817 1.00 78.94 172 ILE A CA 1
ATOM 1367 C C . ILE A 1 172 ? 17.063 12.546 -9.537 1.00 78.94 172 ILE A C 1
ATOM 1369 O O . ILE A 1 172 ? 16.988 13.767 -9.445 1.00 78.94 172 ILE A O 1
ATOM 1373 N N . GLU A 1 173 ? 18.220 11.896 -9.364 1.00 79.50 173 GLU A N 1
ATOM 1374 C CA . GLU A 1 173 ? 19.517 12.567 -9.200 1.00 79.50 173 GLU A CA 1
ATOM 1375 C C . GLU A 1 173 ? 20.018 13.187 -10.515 1.00 79.50 173 GLU A C 1
ATOM 1377 O O . GLU A 1 173 ? 20.836 14.110 -10.496 1.00 79.50 173 GLU A O 1
ATOM 1382 N N . ASP A 1 174 ? 19.530 12.685 -11.652 1.00 84.19 174 ASP A N 1
ATOM 1383 C CA . ASP A 1 174 ? 19.937 13.132 -12.975 1.00 84.19 174 ASP A CA 1
ATOM 1384 C C . ASP A 1 174 ? 19.061 14.303 -13.437 1.00 84.19 174 ASP A C 1
ATOM 1386 O O . ASP A 1 174 ? 17.846 14.178 -13.602 1.00 84.19 174 ASP A O 1
ATOM 1390 N N . GLU A 1 175 ? 19.702 15.437 -13.728 1.00 83.62 175 GLU A N 1
ATOM 1391 C CA . GLU A 1 175 ? 19.045 16.642 -14.257 1.00 83.62 175 GLU A CA 1
ATOM 1392 C C . GLU A 1 175 ? 18.281 16.346 -15.563 1.00 83.62 175 GLU A C 1
ATOM 1394 O O . GLU A 1 175 ? 17.173 16.838 -15.755 1.00 83.62 175 GLU A O 1
ATOM 1399 N N . GLU A 1 176 ? 18.807 15.452 -16.412 1.00 84.62 176 GLU A N 1
ATOM 1400 C CA . GLU A 1 176 ? 18.126 15.006 -17.638 1.00 84.62 176 GLU A CA 1
ATOM 1401 C C . GLU A 1 176 ? 16.787 14.303 -17.342 1.00 84.62 176 GLU A C 1
ATOM 1403 O O . GLU A 1 176 ? 15.824 14.502 -18.082 1.00 84.62 176 GLU A O 1
ATOM 1408 N N . THR A 1 177 ? 16.690 13.522 -16.258 1.00 86.94 177 THR A N 1
ATOM 1409 C CA . THR A 1 177 ? 15.440 12.855 -15.850 1.00 86.94 177 THR A CA 1
ATOM 1410 C C . THR A 1 177 ? 14.435 13.866 -15.316 1.00 86.94 177 THR A C 1
ATOM 1412 O O . THR A 1 177 ? 13.258 13.806 -15.665 1.00 86.94 177 THR A O 1
ATOM 1415 N N . LEU A 1 178 ? 14.892 14.818 -14.496 1.00 86.06 178 LEU A N 1
ATOM 1416 C CA . LEU A 1 178 ? 14.058 15.890 -13.948 1.00 86.06 178 LEU A CA 1
ATOM 1417 C C . LEU A 1 178 ? 13.444 16.760 -15.054 1.00 86.06 178 LEU A C 1
ATOM 1419 O O . LEU A 1 178 ? 12.250 17.071 -15.012 1.00 86.06 178 LEU A O 1
ATOM 1423 N N . GLU A 1 179 ? 14.238 17.094 -16.075 1.00 85.94 179 GLU A N 1
ATOM 1424 C CA . GLU A 1 179 ? 13.758 17.755 -17.291 1.00 85.94 179 GLU A CA 1
ATOM 1425 C C . GLU A 1 179 ? 12.781 16.859 -18.069 1.00 85.94 179 GLU A C 1
ATOM 1427 O O . GLU A 1 179 ? 11.731 17.326 -18.513 1.00 85.94 179 GLU A O 1
ATOM 1432 N N . ALA A 1 180 ? 13.090 15.565 -18.215 1.00 85.81 180 ALA A N 1
ATOM 1433 C CA . ALA A 1 180 ? 12.265 14.609 -18.952 1.00 85.81 180 ALA A CA 1
ATOM 1434 C C . ALA A 1 180 ? 10.871 14.396 -18.343 1.00 85.81 180 ALA A C 1
ATOM 1436 O O . ALA A 1 180 ? 9.923 14.133 -19.086 1.00 85.81 180 ALA A O 1
ATOM 1437 N N . VAL A 1 181 ? 10.730 14.525 -17.021 1.00 89.06 181 VAL A N 1
ATOM 1438 C CA . VAL A 1 181 ? 9.434 14.456 -16.322 1.00 89.06 181 VAL A CA 1
ATOM 1439 C C . VAL A 1 181 ? 8.790 15.817 -16.079 1.00 89.06 181 VAL A C 1
ATOM 1441 O O . VAL A 1 181 ? 7.743 15.880 -15.439 1.00 89.06 181 VAL A O 1
ATOM 1444 N N . ASN A 1 182 ? 9.389 16.897 -16.589 1.00 88.38 182 ASN A N 1
ATOM 1445 C CA . ASN A 1 182 ? 8.930 18.273 -16.408 1.00 88.38 182 ASN A CA 1
ATOM 1446 C C . ASN A 1 182 ? 8.670 18.638 -14.932 1.00 88.38 182 ASN A C 1
ATOM 1448 O O . ASN A 1 182 ? 7.614 19.174 -14.592 1.00 88.38 182 ASN A O 1
ATOM 1452 N N . ILE A 1 183 ? 9.631 18.338 -14.048 1.00 88.81 183 ILE A N 1
ATOM 1453 C CA . ILE A 1 183 ? 9.492 18.524 -12.591 1.00 88.81 183 ILE A CA 1
ATOM 1454 C C . ILE A 1 183 ? 9.153 19.970 -12.185 1.00 88.81 183 ILE A C 1
ATOM 1456 O O . ILE A 1 183 ? 8.551 20.203 -11.141 1.00 88.81 183 ILE A O 1
ATOM 1460 N N . GLU A 1 184 ? 9.530 20.953 -13.007 1.00 86.19 184 GLU A N 1
ATOM 1461 C CA . GLU A 1 184 ? 9.269 22.374 -12.756 1.00 86.19 184 GLU A CA 1
ATOM 1462 C C . GLU A 1 184 ? 7.768 22.706 -12.730 1.00 86.19 184 GLU A C 1
ATOM 1464 O O . GLU A 1 184 ? 7.365 23.620 -12.018 1.00 86.19 184 GLU A O 1
ATOM 1469 N N . ASN A 1 185 ? 6.947 21.961 -13.481 1.00 87.00 185 ASN A N 1
ATOM 1470 C CA . ASN A 1 185 ? 5.494 22.161 -13.573 1.00 87.00 185 ASN A CA 1
ATOM 1471 C C . ASN A 1 185 ? 4.694 21.055 -12.864 1.00 87.00 185 ASN A C 1
ATOM 1473 O O . ASN A 1 185 ? 3.479 20.962 -13.044 1.00 87.00 185 ASN A O 1
ATOM 1477 N N . ALA A 1 186 ? 5.372 20.195 -12.100 1.00 89.69 186 ALA A N 1
ATOM 1478 C CA . ALA A 1 186 ? 4.713 19.203 -11.268 1.00 89.69 186 ALA A CA 1
ATOM 1479 C C . ALA A 1 186 ? 4.054 19.884 -10.060 1.00 89.69 186 ALA A C 1
ATOM 1481 O O . ALA A 1 186 ? 4.602 20.834 -9.501 1.00 89.69 186 ALA A O 1
ATOM 1482 N N . VAL A 1 187 ? 2.897 19.374 -9.640 1.00 87.88 187 VAL A N 1
ATOM 1483 C CA . VAL A 1 187 ? 2.203 19.842 -8.425 1.00 87.88 187 VAL A CA 1
ATOM 1484 C C . VAL A 1 187 ? 2.781 19.165 -7.191 1.00 87.88 187 VAL A C 1
ATOM 1486 O O . VAL A 1 187 ? 2.892 19.783 -6.134 1.00 87.88 187 VAL A O 1
ATOM 1489 N N . ALA A 1 188 ? 3.198 17.906 -7.333 1.00 89.75 188 ALA A N 1
ATOM 1490 C CA . ALA A 1 188 ? 3.746 17.144 -6.228 1.00 89.75 188 ALA A CA 1
ATOM 1491 C C . ALA A 1 188 ? 4.765 16.091 -6.661 1.00 89.75 188 ALA A C 1
ATOM 1493 O O . ALA A 1 188 ? 4.731 15.571 -7.780 1.00 89.75 188 ALA A O 1
ATOM 1494 N N . VAL A 1 189 ? 5.635 15.727 -5.720 1.00 90.88 189 VAL A N 1
ATOM 1495 C CA . VAL A 1 189 ? 6.565 14.603 -5.818 1.00 90.88 189 VAL A CA 1
ATOM 1496 C C . VAL A 1 189 ? 6.328 13.655 -4.658 1.00 90.88 189 VAL A C 1
ATOM 1498 O O . VAL A 1 189 ? 6.476 14.035 -3.497 1.00 90.88 189 VAL A O 1
ATOM 1501 N N . VAL A 1 190 ? 6.024 12.399 -4.968 1.00 90.00 190 VAL A N 1
ATOM 1502 C CA . VAL A 1 190 ? 5.915 11.323 -3.983 1.00 90.00 190 VAL A CA 1
ATOM 1503 C C . VAL A 1 190 ? 7.189 10.494 -4.013 1.00 90.00 190 VAL A C 1
ATOM 1505 O O . VAL A 1 190 ? 7.534 9.905 -5.034 1.00 90.00 190 VAL A O 1
ATOM 1508 N N . VAL A 1 191 ? 7.885 10.435 -2.882 1.00 88.38 191 VAL A N 1
ATOM 1509 C CA . VAL A 1 191 ? 9.125 9.678 -2.698 1.00 88.38 191 VAL A CA 1
ATOM 1510 C C . VAL A 1 191 ? 8.830 8.404 -1.912 1.00 88.38 191 VAL A C 1
ATOM 1512 O O . VAL A 1 191 ? 8.460 8.460 -0.737 1.00 88.38 191 VAL A O 1
ATOM 1515 N N . GLY A 1 192 ? 8.993 7.250 -2.555 1.00 81.50 192 GLY A N 1
ATOM 1516 C CA . GLY A 1 192 ? 8.756 5.937 -1.964 1.00 81.50 192 GLY A CA 1
ATOM 1517 C C . GLY A 1 192 ? 9.793 5.528 -0.911 1.00 81.50 192 GLY A C 1
ATOM 1518 O O . GLY A 1 192 ? 10.970 5.888 -0.972 1.00 81.50 192 GLY A O 1
ATOM 1519 N N . ALA A 1 193 ? 9.370 4.685 0.037 1.00 66.25 193 ALA A N 1
ATOM 1520 C CA . ALA A 1 193 ? 10.153 4.325 1.225 1.00 66.25 193 ALA A CA 1
ATOM 1521 C C . ALA A 1 193 ? 11.468 3.572 0.951 1.00 66.25 193 ALA A C 1
ATOM 1523 O O . ALA A 1 193 ? 12.361 3.589 1.795 1.00 66.25 193 ALA A O 1
ATOM 1524 N N . LYS A 1 194 ? 11.622 2.926 -0.214 1.00 66.38 194 LYS A N 1
ATOM 1525 C CA . LYS A 1 194 ? 12.841 2.171 -0.564 1.00 66.38 194 LYS A CA 1
ATOM 1526 C C . LYS A 1 194 ? 14.001 3.044 -1.057 1.00 66.38 194 LYS A C 1
ATOM 1528 O O . LYS A 1 194 ? 15.120 2.551 -1.118 1.00 66.38 194 LYS A O 1
ATOM 1533 N N . GLN A 1 195 ? 13.770 4.323 -1.360 1.00 61.09 195 GLN A N 1
ATOM 1534 C CA . GLN A 1 195 ? 14.775 5.184 -1.998 1.00 61.09 195 GLN A CA 1
ATOM 1535 C C . GLN A 1 195 ? 15.739 5.892 -1.018 1.00 61.09 195 GLN A C 1
ATOM 1537 O O . GLN A 1 195 ? 16.487 6.778 -1.420 1.00 61.09 195 GLN A O 1
ATOM 1542 N N . GLN A 1 196 ? 15.765 5.505 0.268 1.00 58.72 196 GLN A N 1
ATOM 1543 C CA . GLN A 1 196 ? 16.348 6.283 1.381 1.00 58.72 196 GLN A CA 1
ATOM 1544 C C . GLN A 1 196 ? 17.847 6.623 1.294 1.00 58.72 196 GLN A C 1
ATOM 1546 O O . GLN A 1 196 ? 18.261 7.592 1.933 1.00 58.72 196 GLN A O 1
ATOM 1551 N N . GLU A 1 197 ? 18.670 5.890 0.533 1.00 60.62 197 GLU A N 1
ATOM 1552 C CA . GLU A 1 197 ? 20.131 6.060 0.613 1.00 60.62 197 GLU A CA 1
ATOM 1553 C C . GLU A 1 197 ? 20.644 7.424 0.109 1.00 60.62 197 GLU A C 1
ATOM 1555 O O . GLU A 1 197 ? 21.704 7.844 0.564 1.00 60.62 197 GLU A O 1
ATOM 1560 N N . ASN A 1 198 ? 19.877 8.188 -0.684 1.00 65.31 198 ASN A N 1
ATOM 1561 C CA . ASN A 1 198 ? 20.276 9.531 -1.146 1.00 65.31 198 ASN A CA 1
ATOM 1562 C C . ASN A 1 198 ? 19.154 10.594 -1.147 1.00 65.31 198 ASN A C 1
ATOM 1564 O O . ASN A 1 198 ? 19.370 11.711 -1.621 1.00 65.31 198 ASN A O 1
ATOM 1568 N N . VAL A 1 199 ? 17.979 10.312 -0.563 1.00 78.56 199 VAL A N 1
ATOM 1569 C CA . VAL A 1 199 ? 16.792 11.202 -0.620 1.00 78.56 199 VAL A CA 1
ATOM 1570 C C . VAL A 1 199 ? 17.097 12.635 -0.178 1.00 78.56 199 VAL A C 1
ATOM 1572 O O . VAL A 1 199 ? 16.656 13.583 -0.815 1.00 78.56 199 VAL A O 1
ATOM 1575 N N . ILE A 1 200 ? 17.888 12.819 0.884 1.00 84.12 200 ILE A N 1
ATOM 1576 C CA . ILE A 1 200 ? 18.166 14.144 1.467 1.00 84.12 200 ILE A CA 1
ATOM 1577 C C . ILE A 1 200 ? 18.805 15.105 0.454 1.00 84.12 200 ILE A C 1
ATOM 1579 O O . ILE A 1 200 ? 18.458 16.284 0.436 1.00 84.12 200 ILE A O 1
ATOM 1583 N N . GLY A 1 201 ? 19.746 14.626 -0.367 1.00 80.69 201 GLY A N 1
ATOM 1584 C CA . GLY A 1 201 ? 20.429 15.472 -1.350 1.00 80.69 201 GLY A CA 1
ATOM 1585 C C . GLY A 1 201 ? 19.468 15.971 -2.425 1.00 80.69 201 GLY A C 1
ATOM 1586 O O . GLY A 1 201 ? 19.437 17.164 -2.723 1.00 80.69 201 GLY A O 1
ATOM 1587 N N . THR A 1 202 ? 18.636 15.065 -2.935 1.00 82.38 202 THR A N 1
ATOM 1588 C CA . THR A 1 202 ? 17.596 15.370 -3.919 1.00 82.38 202 THR A CA 1
ATOM 1589 C C . THR A 1 202 ? 16.547 16.321 -3.353 1.00 82.38 202 THR A C 1
ATOM 1591 O O . THR A 1 202 ? 16.229 17.313 -4.001 1.00 82.38 202 THR A O 1
ATOM 1594 N N . LEU A 1 203 ? 16.055 16.079 -2.131 1.00 88.38 203 LEU A N 1
ATOM 1595 C CA . LEU A 1 203 ? 15.078 16.957 -1.476 1.00 88.38 203 LEU A CA 1
ATOM 1596 C C . LEU A 1 203 ? 15.591 18.394 -1.361 1.00 88.38 203 LEU A C 1
ATOM 1598 O O . LEU A 1 203 ? 14.866 19.323 -1.699 1.00 88.38 203 LEU A O 1
ATOM 1602 N N . LEU A 1 204 ? 16.853 18.573 -0.955 1.00 85.19 204 LEU A N 1
ATOM 1603 C CA . LEU A 1 204 ? 17.461 19.901 -0.855 1.00 85.19 204 LEU A CA 1
ATOM 1604 C C . LEU A 1 204 ? 17.525 20.594 -2.220 1.00 85.19 204 LEU A C 1
ATOM 1606 O O . LEU A 1 204 ? 17.239 21.785 -2.312 1.00 85.19 204 LEU A O 1
ATOM 1610 N N . SER A 1 205 ? 17.877 19.850 -3.271 1.00 84.31 205 SER A N 1
ATOM 1611 C CA . SER A 1 205 ? 17.943 20.374 -4.637 1.00 84.31 205 SER A CA 1
ATOM 1612 C C . SER A 1 205 ? 16.564 20.777 -5.164 1.00 84.31 205 SER A C 1
ATOM 1614 O O . SER A 1 205 ? 16.418 21.850 -5.752 1.00 84.31 205 SER A O 1
ATOM 1616 N N . LEU A 1 206 ? 15.548 19.939 -4.938 1.00 87.38 206 LEU A N 1
ATOM 1617 C CA . LEU A 1 206 ? 14.169 20.215 -5.340 1.00 87.38 206 LEU A CA 1
ATOM 1618 C C . LEU A 1 206 ? 13.605 21.410 -4.572 1.00 87.38 206 LEU A C 1
ATOM 1620 O O . LEU A 1 206 ? 13.081 22.321 -5.198 1.00 87.38 206 LEU A O 1
ATOM 1624 N N . ALA A 1 207 ? 13.803 21.472 -3.255 1.00 85.25 207 ALA A N 1
ATOM 1625 C CA . ALA A 1 207 ? 13.344 22.588 -2.432 1.00 85.25 207 ALA A CA 1
ATOM 1626 C C . ALA A 1 207 ? 14.053 23.918 -2.759 1.00 85.25 207 ALA A C 1
ATOM 1628 O O . ALA A 1 207 ? 13.470 24.987 -2.583 1.00 85.25 207 ALA A O 1
ATOM 1629 N N . GLU A 1 208 ? 15.305 23.884 -3.235 1.00 83.69 208 GLU A N 1
ATOM 1630 C CA . GLU A 1 208 ? 16.009 25.082 -3.716 1.00 83.69 208 GLU A CA 1
ATOM 1631 C C . GLU A 1 208 ? 15.504 25.539 -5.096 1.00 83.69 208 GLU A C 1
ATOM 1633 O O . GLU A 1 208 ? 15.414 26.742 -5.349 1.00 83.69 208 GLU A O 1
ATOM 1638 N N . THR A 1 209 ? 15.174 24.593 -5.979 1.00 81.69 209 THR A N 1
ATOM 1639 C CA . THR A 1 209 ? 14.830 24.871 -7.385 1.00 81.69 209 THR A CA 1
ATOM 1640 C C . THR A 1 209 ? 13.341 25.159 -7.582 1.00 81.69 209 THR A C 1
ATOM 1642 O O . THR A 1 209 ? 12.990 26.028 -8.379 1.00 81.69 209 THR A O 1
ATOM 1645 N N . ASN A 1 210 ? 12.473 24.470 -6.840 1.00 85.50 210 ASN A N 1
ATOM 1646 C CA . ASN A 1 210 ? 11.021 24.575 -6.921 1.00 85.50 210 ASN A CA 1
ATOM 1647 C C . ASN A 1 210 ? 10.409 24.660 -5.502 1.00 85.50 210 ASN A C 1
ATOM 1649 O O . ASN A 1 210 ? 10.000 23.647 -4.938 1.00 85.50 210 ASN A O 1
ATOM 1653 N N . PRO A 1 211 ? 10.390 25.854 -4.878 1.00 82.75 211 PRO A N 1
ATOM 1654 C CA . PRO A 1 211 ? 10.004 26.018 -3.473 1.00 82.75 211 PRO A CA 1
ATOM 1655 C C . PRO A 1 211 ? 8.504 25.840 -3.199 1.00 82.75 211 PRO A C 1
ATOM 1657 O O . PRO A 1 211 ? 8.132 25.692 -2.038 1.00 82.75 211 PRO A O 1
ATOM 1660 N N . ASP A 1 212 ? 7.665 25.884 -4.237 1.00 84.81 212 ASP A N 1
ATOM 1661 C CA . ASP A 1 212 ? 6.209 25.708 -4.138 1.00 84.81 212 ASP A CA 1
ATOM 1662 C C . ASP A 1 212 ? 5.775 24.250 -4.416 1.00 84.81 212 ASP A C 1
ATOM 1664 O O . ASP A 1 212 ? 4.588 23.941 -4.367 1.00 84.81 212 ASP A O 1
ATOM 1668 N N . LEU A 1 213 ? 6.724 23.354 -4.720 1.00 88.38 213 LEU A N 1
ATOM 1669 C CA . LEU A 1 213 ? 6.473 21.943 -5.019 1.00 88.38 213 LEU A CA 1
ATOM 1670 C C . LEU A 1 213 ? 6.127 21.161 -3.746 1.00 88.38 213 LEU A C 1
ATOM 1672 O O . LEU A 1 213 ? 6.910 21.157 -2.793 1.00 88.38 213 LEU A O 1
ATOM 1676 N N . GLU A 1 214 ? 5.009 20.432 -3.748 1.00 88.19 214 GLU A N 1
ATOM 1677 C CA . GLU A 1 214 ? 4.649 19.565 -2.623 1.00 88.19 214 GLU A CA 1
ATOM 1678 C C . GLU A 1 214 ? 5.519 18.305 -2.635 1.00 88.19 214 GLU A C 1
ATOM 1680 O O . GLU A 1 214 ? 5.457 17.502 -3.567 1.00 88.19 214 GLU A O 1
ATOM 1685 N N . ILE A 1 215 ? 6.351 18.108 -1.609 1.00 90.31 215 ILE A N 1
ATOM 1686 C CA . ILE A 1 215 ? 7.224 16.931 -1.538 1.00 90.31 215 ILE A CA 1
ATOM 1687 C C . ILE A 1 215 ? 6.768 15.998 -0.420 1.00 90.31 215 ILE A C 1
ATOM 1689 O O . ILE A 1 215 ? 6.981 16.266 0.767 1.00 90.31 215 ILE A O 1
ATOM 1693 N N . ILE A 1 216 ? 6.187 14.865 -0.816 1.00 89.19 216 ILE A N 1
ATOM 1694 C CA . ILE A 1 216 ? 5.630 13.851 0.076 1.00 89.19 216 ILE A CA 1
ATOM 1695 C C . ILE A 1 216 ? 6.595 12.675 0.179 1.00 89.19 216 ILE A C 1
ATOM 1697 O O . ILE A 1 216 ? 6.842 11.966 -0.790 1.00 89.19 216 ILE A O 1
ATOM 1701 N N . CYS A 1 217 ? 7.124 12.422 1.372 1.00 88.69 217 CYS A N 1
ATOM 1702 C CA . CYS A 1 217 ? 8.011 11.288 1.621 1.00 88.69 217 CYS A CA 1
ATOM 1703 C C . CYS A 1 217 ? 7.294 10.179 2.390 1.00 88.69 217 CYS A C 1
ATOM 1705 O O . CYS A 1 217 ? 6.836 10.394 3.516 1.00 88.69 217 CYS A O 1
ATOM 1707 N N . LEU A 1 218 ? 7.269 8.979 1.816 1.00 86.81 218 LEU A N 1
ATOM 1708 C CA . LEU A 1 218 ? 6.883 7.755 2.507 1.00 86.81 218 LEU A CA 1
ATOM 1709 C C . LEU A 1 218 ? 8.100 7.194 3.246 1.00 86.81 218 LEU A C 1
ATOM 1711 O O . LEU A 1 218 ? 9.155 6.988 2.651 1.00 86.81 218 LEU A O 1
ATOM 1715 N N . ILE A 1 219 ? 7.965 6.926 4.541 1.00 86.50 219 ILE A N 1
ATOM 1716 C CA . ILE A 1 219 ? 9.018 6.333 5.370 1.00 86.50 219 ILE A CA 1
ATOM 1717 C C . ILE A 1 219 ? 8.487 5.162 6.181 1.00 86.50 219 ILE A C 1
ATOM 1719 O O . ILE A 1 219 ? 7.322 5.126 6.561 1.00 86.50 219 ILE A O 1
ATOM 1723 N N . ASP A 1 220 ? 9.366 4.222 6.505 1.00 82.94 220 ASP A N 1
ATOM 1724 C CA . ASP A 1 220 ? 9.035 3.192 7.484 1.00 82.94 220 ASP A CA 1
ATOM 1725 C C . ASP A 1 220 ? 9.153 3.777 8.900 1.00 82.94 220 ASP A C 1
ATOM 1727 O O . ASP A 1 220 ? 8.152 3.891 9.599 1.00 82.94 220 ASP A O 1
ATOM 1731 N N . ASP A 1 221 ? 10.334 4.261 9.291 1.00 80.19 221 ASP A N 1
ATOM 1732 C CA . ASP A 1 221 ? 10.611 4.730 10.654 1.00 80.19 221 ASP A CA 1
ATOM 1733 C C . ASP A 1 221 ? 10.302 6.229 10.871 1.00 80.19 221 ASP A C 1
ATOM 1735 O O . ASP A 1 221 ? 11.005 7.076 10.309 1.00 80.19 221 ASP A O 1
ATOM 1739 N N . PRO A 1 222 ? 9.322 6.600 11.726 1.00 80.31 222 PRO A N 1
ATOM 1740 C CA . PRO A 1 222 ? 8.962 7.991 11.988 1.00 80.31 222 PRO A CA 1
ATOM 1741 C C . PRO A 1 222 ? 10.088 8.824 12.619 1.00 80.31 222 PRO A C 1
ATOM 1743 O O . PRO A 1 222 ? 10.038 10.053 12.519 1.00 80.31 222 PRO A O 1
ATOM 1746 N N . GLU A 1 223 ? 11.122 8.221 13.220 1.00 81.44 223 GLU A N 1
ATOM 1747 C CA . GLU A 1 223 ? 12.281 8.967 13.733 1.00 81.44 223 GLU A CA 1
ATOM 1748 C C . GLU A 1 223 ? 13.017 9.735 12.622 1.00 81.44 223 GLU A C 1
ATOM 1750 O O . GLU A 1 223 ? 13.616 10.790 12.868 1.00 81.44 223 GLU A O 1
ATOM 1755 N N . GLN A 1 224 ? 12.907 9.269 11.374 1.00 81.00 224 GLN A N 1
ATOM 1756 C CA . GLN A 1 224 ? 13.516 9.917 10.216 1.00 81.00 224 GLN A CA 1
ATOM 1757 C C . GLN A 1 224 ? 12.792 11.202 9.784 1.00 81.00 224 GLN A C 1
ATOM 1759 O O . GLN A 1 224 ? 13.389 12.046 9.107 1.00 81.00 224 GLN A O 1
ATOM 1764 N N . SER A 1 225 ? 11.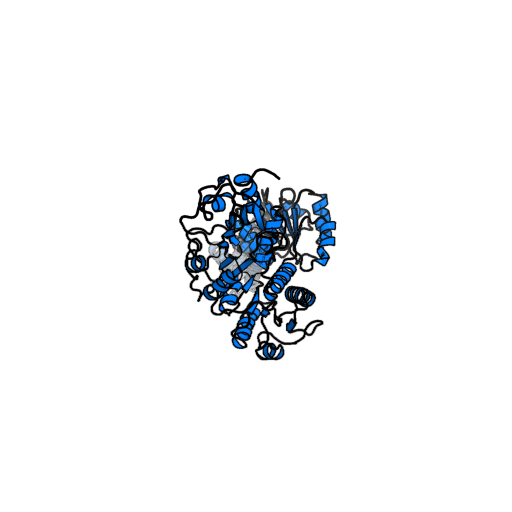531 11.399 10.195 1.00 85.81 225 SER A N 1
ATOM 1765 C CA . SER A 1 225 ? 10.679 12.473 9.659 1.00 85.81 225 SER A CA 1
ATOM 1766 C C . SER A 1 225 ? 11.278 13.860 9.873 1.00 85.81 225 SER A C 1
ATOM 1768 O O . SER A 1 225 ? 11.252 14.707 8.979 1.00 85.81 225 SER A O 1
ATOM 1770 N N . ARG A 1 226 ? 11.914 14.070 11.033 1.00 84.06 226 ARG A N 1
ATOM 1771 C CA . ARG A 1 226 ? 12.574 15.333 11.371 1.00 84.06 226 ARG A CA 1
ATOM 1772 C C . ARG A 1 226 ? 13.657 15.697 10.356 1.00 84.06 226 ARG A C 1
ATOM 1774 O O . ARG A 1 226 ? 13.778 16.866 10.002 1.00 84.06 226 ARG A O 1
ATOM 1781 N N . TYR A 1 227 ? 14.458 14.728 9.921 1.00 87.06 227 TYR A N 1
ATOM 1782 C CA . TYR A 1 227 ? 15.569 14.971 9.002 1.00 87.06 227 TYR A CA 1
ATOM 1783 C C . TYR A 1 227 ? 15.074 15.276 7.589 1.00 87.06 227 TYR A C 1
ATOM 1785 O O . TYR A 1 227 ? 15.590 16.197 6.963 1.00 87.06 227 TYR A O 1
ATOM 1793 N N . LEU A 1 228 ? 14.041 14.570 7.123 1.00 88.19 228 LEU A N 1
ATOM 1794 C CA . LEU A 1 228 ? 13.453 14.791 5.800 1.00 88.19 228 LEU A CA 1
ATOM 1795 C C . LEU A 1 228 ? 12.715 16.131 5.711 1.00 88.19 228 LEU A C 1
ATOM 1797 O O . LEU A 1 228 ? 12.902 16.859 4.740 1.00 88.19 228 LEU A O 1
ATOM 1801 N N . ARG A 1 229 ? 11.982 16.529 6.761 1.00 88.00 229 ARG A N 1
ATOM 1802 C CA . ARG A 1 229 ? 11.378 17.872 6.833 1.00 88.00 229 ARG A CA 1
ATOM 1803 C C . ARG A 1 229 ? 12.433 18.978 6.799 1.00 88.00 229 ARG A C 1
ATOM 1805 O O . ARG A 1 229 ? 12.255 19.980 6.121 1.00 88.00 229 ARG A O 1
ATOM 1812 N N . PHE A 1 230 ? 13.571 18.794 7.480 1.00 86.44 230 PHE A N 1
ATOM 1813 C CA . PHE A 1 230 ? 14.692 19.738 7.366 1.00 86.44 230 PHE A CA 1
ATOM 1814 C C . PHE A 1 230 ? 15.338 19.761 5.977 1.00 86.44 230 PHE A C 1
ATOM 1816 O O . PHE A 1 230 ? 15.928 20.776 5.617 1.00 86.44 230 PHE A O 1
ATOM 1823 N N . ALA A 1 231 ? 15.263 18.659 5.232 1.00 87.56 231 ALA A N 1
ATOM 1824 C CA . ALA A 1 231 ? 15.805 18.549 3.885 1.00 87.56 231 ALA A CA 1
ATOM 1825 C C . ALA A 1 231 ? 14.886 19.148 2.808 1.00 87.56 231 ALA A C 1
ATOM 1827 O O . ALA A 1 231 ? 15.325 19.268 1.673 1.00 87.56 231 ALA A O 1
ATOM 1828 N N . GLY A 1 232 ? 13.655 19.539 3.156 1.00 87.25 232 GLY A N 1
ATOM 1829 C CA . GLY A 1 232 ? 12.707 20.160 2.229 1.00 87.25 232 GLY A CA 1
ATOM 1830 C C . GLY A 1 232 ? 11.439 19.351 1.961 1.00 87.25 232 GLY A C 1
ATOM 1831 O O . GLY A 1 232 ? 10.618 19.804 1.179 1.00 87.25 232 GLY A O 1
ATOM 1832 N N . ALA A 1 233 ? 11.240 18.190 2.598 1.00 89.25 233 ALA A N 1
ATOM 1833 C CA . ALA A 1 233 ? 9.965 17.478 2.495 1.00 89.25 233 ALA A CA 1
ATOM 1834 C C . ALA A 1 233 ? 8.843 18.269 3.185 1.00 89.25 233 ALA A C 1
ATOM 1836 O O . ALA A 1 233 ? 8.937 18.542 4.390 1.00 89.25 233 ALA A O 1
ATOM 1837 N N . THR A 1 234 ? 7.777 18.589 2.453 1.00 85.81 234 THR A N 1
ATOM 1838 C CA . THR A 1 234 ? 6.599 19.267 3.007 1.00 85.81 234 THR A CA 1
ATOM 1839 C C . THR A 1 234 ? 5.822 18.318 3.912 1.00 85.81 234 THR A C 1
ATOM 1841 O O . THR A 1 234 ? 5.595 18.596 5.098 1.00 85.81 234 THR A O 1
ATOM 1844 N N . THR A 1 235 ? 5.558 17.118 3.397 1.00 85.00 235 THR A N 1
ATOM 1845 C CA . THR A 1 235 ? 4.770 16.093 4.071 1.00 85.00 235 THR A CA 1
ATOM 1846 C C . THR A 1 235 ? 5.595 14.821 4.233 1.00 85.00 235 THR A C 1
ATOM 1848 O O . THR A 1 235 ? 6.270 14.353 3.319 1.00 85.00 235 THR A O 1
ATOM 1851 N N . VAL A 1 236 ? 5.583 14.245 5.437 1.00 85.81 236 VAL A N 1
ATOM 1852 C CA . VAL A 1 236 ? 6.286 12.988 5.718 1.00 85.81 236 VAL A CA 1
ATOM 1853 C C . VAL A 1 236 ? 5.337 12.028 6.407 1.00 85.81 236 VAL A C 1
ATOM 1855 O O . VAL A 1 236 ? 4.792 12.342 7.469 1.00 85.81 236 VAL A O 1
ATOM 1858 N N . ILE A 1 237 ? 5.164 10.863 5.796 1.00 84.44 237 ILE A N 1
ATOM 1859 C CA . ILE A 1 237 ? 4.129 9.886 6.109 1.00 84.44 237 ILE A CA 1
ATOM 1860 C C . ILE A 1 237 ? 4.800 8.569 6.467 1.00 84.44 237 ILE A C 1
ATOM 1862 O O . ILE A 1 237 ? 5.688 8.114 5.753 1.00 84.44 237 ILE A O 1
ATOM 1866 N N . SER A 1 238 ? 4.344 7.933 7.546 1.00 85.62 238 SER A N 1
ATOM 1867 C CA . SER A 1 238 ? 4.777 6.584 7.914 1.00 85.62 238 SER A CA 1
ATOM 1868 C C . SER A 1 238 ? 3.601 5.605 7.906 1.00 85.62 238 SER A C 1
ATOM 1870 O O . SER A 1 238 ? 2.943 5.429 8.940 1.00 85.62 238 SER A O 1
ATOM 1872 N N . PRO A 1 239 ? 3.297 4.972 6.753 1.00 85.19 239 PRO A N 1
ATOM 1873 C CA . PRO A 1 239 ? 2.137 4.095 6.632 1.00 85.19 239 PRO A CA 1
ATOM 1874 C C . PRO A 1 239 ? 2.233 2.877 7.549 1.00 85.19 239 PRO A C 1
ATOM 1876 O O . PRO A 1 239 ? 1.264 2.550 8.224 1.00 85.19 239 PRO A O 1
ATOM 1879 N N . LYS A 1 240 ? 3.412 2.246 7.659 1.00 88.50 240 LYS A N 1
ATOM 1880 C CA . LYS A 1 240 ? 3.599 1.070 8.526 1.00 88.50 240 LYS A CA 1
ATOM 1881 C C . LYS A 1 240 ? 3.449 1.401 10.010 1.00 88.50 240 LYS A C 1
ATOM 1883 O O . LYS A 1 240 ? 2.865 0.613 10.749 1.00 88.50 240 LYS A O 1
ATOM 1888 N N . HIS A 1 241 ? 3.933 2.565 10.452 1.00 86.12 241 HIS A N 1
ATOM 1889 C CA . HIS A 1 241 ? 3.734 2.998 11.837 1.00 86.12 241 HIS A CA 1
ATOM 1890 C C . HIS A 1 241 ? 2.252 3.251 12.120 1.00 86.12 241 HIS A C 1
ATOM 1892 O O . HIS A 1 241 ? 1.733 2.851 13.160 1.00 86.12 241 HIS A O 1
ATOM 1898 N N . ARG A 1 242 ? 1.551 3.896 11.179 1.00 82.31 242 ARG A N 1
ATOM 1899 C CA . ARG A 1 242 ? 0.109 4.138 11.292 1.00 82.31 242 ARG A CA 1
ATOM 1900 C C . ARG A 1 242 ? -0.689 2.844 11.297 1.00 82.31 242 ARG A C 1
ATOM 1902 O O . ARG A 1 242 ? -1.558 2.708 12.144 1.00 82.31 242 ARG A O 1
ATOM 1909 N N . LEU A 1 243 ? -0.341 1.893 10.437 1.00 84.69 243 LEU A N 1
ATOM 1910 C CA . LEU A 1 243 ? -0.936 0.564 10.413 1.00 84.69 243 LEU A CA 1
ATOM 1911 C C . LEU A 1 243 ? -0.748 -0.158 11.754 1.00 84.69 243 LEU A C 1
ATOM 1913 O O . LEU A 1 243 ? -1.724 -0.606 12.342 1.00 84.69 243 LEU A O 1
ATOM 1917 N N . GLY A 1 244 ? 0.480 -0.196 12.285 1.00 85.94 244 GLY A N 1
ATOM 1918 C CA . GLY A 1 244 ? 0.758 -0.797 13.594 1.00 85.94 244 GLY A CA 1
ATOM 1919 C C . GLY A 1 244 ? -0.022 -0.131 14.731 1.00 85.94 244 GLY A C 1
ATOM 1920 O O . GLY A 1 244 ? -0.553 -0.818 15.601 1.00 85.94 244 GLY A O 1
ATOM 1921 N N . LYS A 1 245 ? -0.162 1.201 14.695 1.00 80.81 245 LYS A N 1
ATOM 1922 C CA . LYS A 1 245 ? -1.037 1.928 15.622 1.00 80.81 245 LYS A CA 1
ATOM 1923 C C . LYS A 1 245 ? -2.499 1.512 15.471 1.00 80.81 245 LYS A C 1
ATOM 1925 O O . LYS A 1 245 ? -3.113 1.178 16.472 1.00 80.81 245 LYS A O 1
ATOM 1930 N N . SER A 1 246 ? -3.038 1.486 14.255 1.00 74.44 246 SER A N 1
ATOM 1931 C CA . SER A 1 246 ? -4.426 1.086 13.999 1.00 74.44 246 SER A CA 1
ATOM 1932 C C . SER A 1 246 ? -4.726 -0.340 14.467 1.00 74.44 246 SER A C 1
ATOM 1934 O O . SER A 1 246 ? -5.796 -0.577 15.020 1.00 74.44 246 SER A O 1
ATOM 1936 N N . LEU A 1 247 ? -3.780 -1.271 14.309 1.00 83.12 247 LEU A N 1
ATOM 1937 C CA . LEU A 1 247 ? -3.901 -2.635 14.830 1.00 83.12 247 LEU A CA 1
ATOM 1938 C C . LEU A 1 247 ? -3.939 -2.670 16.363 1.00 83.12 247 LEU A C 1
ATOM 1940 O O . LEU A 1 247 ? -4.789 -3.343 16.939 1.00 83.12 247 LEU A O 1
ATOM 1944 N N . ALA A 1 248 ? -3.049 -1.929 17.030 1.00 81.69 248 ALA A N 1
ATOM 1945 C CA . ALA A 1 248 ? -3.049 -1.835 18.490 1.00 81.69 248 ALA A CA 1
ATOM 1946 C C . ALA A 1 248 ? -4.329 -1.179 19.024 1.00 81.69 248 ALA A C 1
ATOM 1948 O O . ALA A 1 248 ? -4.953 -1.699 19.942 1.00 81.69 248 ALA A O 1
ATOM 1949 N N . ASP A 1 249 ? -4.741 -0.070 18.415 1.00 71.25 249 ASP A N 1
ATOM 1950 C CA . ASP A 1 249 ? -5.958 0.667 18.748 1.00 71.25 249 ASP A CA 1
ATOM 1951 C C . ASP A 1 249 ? -7.218 -0.214 18.583 1.00 71.25 249 ASP A C 1
ATOM 1953 O O . ASP A 1 249 ? -8.184 -0.077 19.341 1.00 71.25 249 ASP A O 1
ATOM 1957 N N . LYS A 1 250 ? -7.213 -1.136 17.606 1.00 72.19 250 LYS A N 1
ATOM 1958 C CA . LYS A 1 250 ? -8.253 -2.161 17.428 1.00 72.19 250 LYS A CA 1
ATOM 1959 C C . LYS A 1 250 ? -8.210 -3.196 18.554 1.00 72.19 250 LYS A C 1
ATOM 1961 O O . LYS A 1 250 ? -9.221 -3.397 19.210 1.00 72.19 250 LYS A O 1
ATOM 1966 N N . ALA A 1 251 ? -7.042 -3.776 18.825 1.00 75.00 251 ALA A N 1
ATOM 1967 C CA . ALA A 1 251 ? -6.878 -4.826 19.832 1.00 75.00 251 ALA A CA 1
ATOM 1968 C C . ALA A 1 251 ? -7.126 -4.364 21.277 1.00 75.00 251 ALA A C 1
ATOM 1970 O O . ALA A 1 251 ? -7.447 -5.172 22.138 1.00 75.00 251 ALA A O 1
ATOM 1971 N N . GLN A 1 252 ? -6.984 -3.071 21.579 1.00 66.88 252 GLN A N 1
ATOM 1972 C CA . GLN A 1 252 ? -7.321 -2.558 22.910 1.00 66.88 252 GLN A CA 1
ATOM 1973 C C . GLN A 1 252 ? -8.830 -2.423 23.138 1.00 66.88 252 GLN A C 1
ATOM 1975 O O . GLN A 1 252 ? -9.219 -2.025 24.236 1.00 66.88 252 GLN A O 1
ATOM 1980 N N . ASN A 1 253 ? -9.673 -2.668 22.121 1.00 54.41 253 ASN A N 1
ATOM 1981 C CA . ASN A 1 253 ? -11.090 -2.305 22.146 1.00 54.41 253 ASN A CA 1
ATOM 1982 C C . ASN A 1 253 ? -11.294 -0.886 22.700 1.00 54.41 253 ASN A C 1
ATOM 1984 O O . ASN A 1 253 ? -12.285 -0.599 23.368 1.00 54.41 253 ASN A O 1
ATOM 1988 N N . VAL A 1 254 ? -10.353 0.031 22.419 1.00 41.97 254 VAL A N 1
ATOM 1989 C CA . VAL A 1 254 ? -10.529 1.467 22.665 1.00 41.97 254 VAL A CA 1
ATOM 1990 C C . VAL A 1 254 ? -11.456 1.955 21.560 1.00 41.97 254 VAL A C 1
ATOM 1992 O O . VAL A 1 254 ? -11.068 2.663 20.636 1.00 41.97 254 VAL A O 1
ATOM 1995 N N . VAL A 1 255 ? -12.686 1.460 21.608 1.00 39.78 255 VAL A N 1
ATOM 1996 C CA . VAL A 1 255 ? -13.872 2.045 21.014 1.00 39.78 255 VAL A CA 1
ATOM 1997 C C . VAL A 1 255 ? -14.548 2.757 22.169 1.00 39.78 255 VAL A C 1
ATOM 1999 O O . VAL A 1 255 ? -15.580 2.366 22.680 1.00 39.78 255 VAL A O 1
ATOM 2002 N N . SER A 1 256 ? -13.868 3.772 22.664 1.00 36.03 256 SER A N 1
ATOM 2003 C CA . SER A 1 256 ? -14.541 4.848 23.347 1.00 36.03 256 SER A CA 1
ATOM 2004 C C . SER A 1 256 ? -13.731 6.059 22.947 1.00 36.03 256 SER A C 1
ATOM 2006 O O . SER A 1 256 ? -12.663 6.338 23.498 1.00 36.03 256 SER A O 1
ATOM 2008 N N . THR A 1 257 ? -14.215 6.783 21.940 1.00 37.84 257 THR A N 1
ATOM 2009 C CA . THR A 1 257 ? -14.059 8.232 22.002 1.00 37.84 257 THR A CA 1
ATOM 2010 C C . THR A 1 257 ? -14.895 8.638 23.206 1.00 37.84 257 THR A C 1
ATOM 2012 O O . THR A 1 257 ? -16.043 9.042 23.055 1.00 37.84 257 THR A O 1
ATOM 2015 N N . ALA A 1 258 ? -14.357 8.423 24.410 1.00 37.53 258 ALA A N 1
ATOM 2016 C CA . ALA A 1 258 ? -14.940 8.958 25.615 1.00 37.53 258 ALA A CA 1
ATOM 2017 C C . ALA A 1 258 ? -14.984 10.461 25.367 1.00 37.53 258 ALA A C 1
ATOM 2019 O O . ALA A 1 258 ? -13.953 11.114 25.191 1.00 37.53 258 ALA A O 1
ATOM 2020 N N . LEU A 1 259 ? -16.204 10.956 25.202 1.00 47.06 259 LEU A N 1
ATOM 2021 C CA . LEU A 1 259 ? -16.530 12.332 24.887 1.00 47.06 259 LEU A CA 1
ATOM 2022 C C . LEU A 1 259 ? -16.097 13.217 26.060 1.00 47.06 259 LEU A C 1
ATOM 2024 O O . LEU A 1 259 ? -16.911 13.575 26.906 1.00 47.06 259 LEU A O 1
ATOM 2028 N N . GLU A 1 260 ? -14.814 13.576 26.134 1.00 38.50 260 GLU A N 1
ATOM 2029 C CA . GLU A 1 260 ? -14.300 14.432 27.213 1.00 38.50 260 GLU A CA 1
ATOM 2030 C C . GLU A 1 260 ? -14.892 15.860 27.162 1.00 38.50 260 GLU A C 1
ATOM 2032 O O . GLU A 1 260 ? -14.847 16.566 28.166 1.00 38.50 260 GLU A O 1
ATOM 2037 N N . ASP A 1 261 ? -15.536 16.262 26.056 1.00 38.72 261 ASP A N 1
ATOM 2038 C CA . ASP A 1 261 ? -16.057 17.625 25.849 1.00 38.72 261 ASP A CA 1
ATOM 2039 C C . ASP A 1 261 ? -17.598 17.771 25.894 1.00 38.72 261 ASP A C 1
ATOM 2041 O O . ASP A 1 261 ? -18.123 18.852 25.610 1.00 38.72 261 ASP A O 1
ATOM 2045 N N . ILE A 1 262 ? -18.364 16.735 26.276 1.00 49.06 262 ILE A N 1
ATOM 2046 C CA . ILE A 1 262 ? -19.843 16.813 26.346 1.00 49.06 262 ILE A CA 1
ATOM 2047 C C . ILE A 1 262 ? -20.380 16.469 27.748 1.00 49.06 262 ILE A C 1
ATOM 2049 O O . ILE A 1 262 ? -21.345 15.730 27.897 1.00 49.06 262 ILE A O 1
ATOM 2053 N N . GLU A 1 263 ? -19.811 17.078 28.797 1.00 46.88 263 GLU A N 1
ATOM 2054 C CA . GLU A 1 263 ? -20.233 16.907 30.209 1.00 46.88 263 GLU A CA 1
ATOM 2055 C C . GLU A 1 263 ? -21.724 17.229 30.491 1.00 46.88 263 GLU A C 1
ATOM 2057 O O . GLU A 1 263 ? -22.233 16.939 31.572 1.00 46.88 263 GLU A O 1
ATOM 2062 N N . ASP A 1 264 ? -22.438 17.847 29.544 1.00 50.28 264 ASP A N 1
ATOM 2063 C CA . ASP A 1 264 ? -23.826 18.297 29.702 1.00 50.28 264 ASP A CA 1
ATOM 2064 C C . ASP A 1 264 ? -24.857 17.381 29.010 1.00 50.28 264 ASP A C 1
ATOM 2066 O O . ASP A 1 264 ? -26.063 17.619 29.138 1.00 50.28 264 ASP A O 1
ATOM 2070 N N . PHE A 1 265 ? -24.432 16.367 28.247 1.00 50.59 265 PHE A N 1
ATOM 2071 C CA . PHE A 1 265 ? -25.324 15.305 27.777 1.00 50.59 265 PHE A CA 1
ATOM 2072 C C . PHE A 1 265 ? -25.182 14.122 28.747 1.00 50.59 265 PHE A C 1
ATOM 2074 O O . PHE A 1 265 ? -24.163 13.453 28.745 1.00 50.59 265 PHE A O 1
ATOM 2081 N N . ASP A 1 266 ? -26.178 13.876 29.604 1.00 50.56 266 ASP A N 1
ATOM 2082 C CA . ASP A 1 266 ? -26.163 12.841 30.667 1.00 50.56 266 ASP A CA 1
ATOM 2083 C C . ASP A 1 266 ? -26.289 11.399 30.104 1.00 50.56 266 ASP A C 1
ATOM 2085 O O . ASP A 1 266 ? -26.975 10.550 30.674 1.00 50.56 266 ASP A O 1
ATOM 2089 N N . VAL A 1 267 ? -25.721 11.148 28.918 1.00 54.84 267 VAL A N 1
ATOM 2090 C CA . VAL A 1 267 ? -25.767 9.883 28.178 1.00 54.84 267 VAL A CA 1
ATOM 2091 C C . VAL A 1 267 ? -24.419 9.667 27.488 1.00 54.84 267 VAL A C 1
ATOM 2093 O O . VAL A 1 267 ? -24.018 10.488 26.662 1.00 54.84 267 VAL A O 1
ATOM 2096 N N . ASP A 1 268 ? -23.763 8.546 27.791 1.00 60.78 268 ASP A N 1
ATOM 2097 C CA . ASP A 1 268 ? -22.533 8.104 27.128 1.00 60.78 268 ASP A CA 1
ATOM 2098 C C . ASP A 1 268 ? -22.869 7.668 25.692 1.00 60.78 268 ASP A C 1
ATOM 2100 O O . ASP A 1 268 ? -23.353 6.561 25.440 1.00 60.78 268 ASP A O 1
ATOM 2104 N N . LEU A 1 269 ? -22.721 8.604 24.754 1.00 65.44 269 LEU A N 1
ATOM 2105 C CA . LEU A 1 269 ? -22.834 8.357 23.321 1.00 65.44 269 LEU A CA 1
ATOM 2106 C C . LEU A 1 269 ? -21.459 8.008 22.766 1.00 65.44 269 LEU A C 1
ATOM 2108 O O . LEU A 1 269 ? -20.503 8.754 22.946 1.00 65.44 269 LEU A O 1
ATOM 2112 N N . GLU A 1 270 ? -21.375 6.900 22.046 1.00 62.97 270 GLU A N 1
ATOM 2113 C CA . GLU A 1 270 ? -20.132 6.401 21.476 1.00 62.97 270 GLU A CA 1
ATOM 2114 C C . GLU A 1 270 ? -20.288 6.185 19.972 1.00 62.97 270 GLU A C 1
ATOM 2116 O O . GLU A 1 270 ? -21.382 5.913 19.469 1.00 62.97 270 GLU A O 1
ATOM 2121 N N . ILE A 1 271 ? -19.176 6.319 19.249 1.00 64.75 271 ILE A N 1
ATOM 2122 C CA . ILE A 1 271 ? -19.069 5.896 17.853 1.00 64.75 271 ILE A CA 1
ATOM 2123 C C . ILE A 1 271 ? -18.285 4.596 17.821 1.00 64.75 271 ILE A C 1
ATOM 2125 O O . ILE A 1 271 ? -17.177 4.525 18.353 1.00 64.75 271 ILE A O 1
ATOM 2129 N N . ALA A 1 272 ? -18.850 3.599 17.151 1.00 63.25 272 ALA A N 1
ATOM 2130 C CA . ALA A 1 272 ? -18.253 2.289 16.983 1.00 63.25 272 ALA A CA 1
ATOM 2131 C C . ALA A 1 272 ? -18.283 1.837 15.523 1.00 63.25 272 ALA A C 1
ATOM 2133 O O . ALA A 1 272 ? -19.175 2.194 14.751 1.00 63.25 272 ALA A O 1
ATOM 2134 N N . GLU A 1 273 ? -17.292 1.027 15.162 1.00 64.75 273 GLU A N 1
ATOM 2135 C CA . GLU A 1 273 ? -17.173 0.425 13.840 1.00 64.75 273 GLU A CA 1
ATOM 2136 C C . GLU A 1 273 ? -17.544 -1.056 13.891 1.00 64.75 273 GLU A C 1
ATOM 2138 O O . GLU A 1 273 ? -16.992 -1.809 14.696 1.00 64.75 273 GLU A O 1
ATOM 2143 N N . PHE A 1 274 ? -18.423 -1.493 12.992 1.00 70.06 274 PHE A N 1
ATOM 2144 C CA . PHE A 1 274 ? -18.890 -2.871 12.917 1.00 70.06 274 PHE A CA 1
ATOM 2145 C C . PHE A 1 274 ? -18.687 -3.448 11.512 1.00 70.06 274 PHE A C 1
ATOM 2147 O O . PHE A 1 274 ? -19.378 -3.022 10.583 1.00 70.06 274 PHE A O 1
ATOM 2154 N N . PRO A 1 275 ? -17.769 -4.412 11.324 1.00 64.06 275 PRO A N 1
ATOM 2155 C CA . PRO A 1 275 ? -17.630 -5.098 10.043 1.00 64.06 275 PRO A CA 1
ATOM 2156 C C . PRO A 1 275 ? -18.889 -5.917 9.736 1.00 64.06 275 PRO A C 1
ATOM 2158 O O . PRO A 1 275 ? -19.521 -6.446 10.650 1.00 64.06 275 PRO A O 1
ATOM 2161 N N . VAL A 1 276 ? -19.250 -6.016 8.457 1.00 75.00 276 VAL A N 1
ATOM 2162 C CA . VAL A 1 276 ? -20.338 -6.872 7.975 1.00 75.00 276 VAL A CA 1
ATOM 2163 C C . VAL A 1 276 ? -19.739 -8.169 7.443 1.00 75.00 276 VAL A C 1
ATOM 2165 O O . VAL A 1 276 ? -18.985 -8.159 6.475 1.00 75.00 276 VAL A O 1
ATOM 2168 N N . THR A 1 277 ? -20.079 -9.291 8.069 1.00 65.56 277 THR A N 1
ATOM 2169 C CA . THR A 1 277 ? -19.654 -10.630 7.634 1.00 65.56 277 THR A CA 1
ATOM 2170 C C . THR A 1 277 ? -20.655 -11.253 6.652 1.00 65.56 277 THR A C 1
ATOM 2172 O O . THR A 1 277 ? -21.787 -10.788 6.532 1.00 65.56 277 THR A O 1
ATOM 2175 N N . ASP A 1 278 ? -20.271 -12.306 5.926 1.00 67.00 278 ASP A N 1
ATOM 2176 C CA . ASP A 1 278 ? -21.109 -12.962 4.903 1.00 67.00 278 ASP A CA 1
ATOM 2177 C C . ASP A 1 278 ? -22.325 -13.719 5.469 1.00 67.00 278 ASP A C 1
ATOM 2179 O O . ASP A 1 278 ? -23.326 -13.946 4.781 1.00 67.00 278 ASP A O 1
ATOM 2183 N N . ASP A 1 279 ? -22.264 -14.072 6.747 1.00 67.88 279 ASP A N 1
ATOM 2184 C CA . ASP A 1 279 ? -23.333 -14.673 7.536 1.00 67.88 279 ASP A CA 1
ATOM 2185 C C . ASP A 1 279 ? -24.204 -13.644 8.284 1.00 67.88 279 ASP A C 1
ATOM 2187 O O . ASP A 1 279 ? -25.235 -14.007 8.868 1.00 67.88 279 ASP A O 1
ATOM 2191 N N . SER A 1 280 ? -23.841 -12.359 8.227 1.00 79.75 280 SER A N 1
ATOM 2192 C CA . SER A 1 280 ? -24.613 -11.276 8.826 1.00 79.75 280 SER A CA 1
ATOM 2193 C C . SER A 1 280 ? -25.981 -11.129 8.144 1.00 79.75 280 SER A C 1
ATOM 2195 O O . SER A 1 280 ? -26.082 -11.147 6.914 1.00 79.75 280 SER A O 1
ATOM 2197 N N . PRO A 1 281 ? -27.068 -10.868 8.899 1.00 82.06 281 PRO A N 1
ATOM 2198 C CA . PRO A 1 281 ? -28.344 -10.464 8.314 1.00 82.06 281 PRO A CA 1
ATOM 2199 C C . PRO A 1 281 ? -28.263 -9.163 7.502 1.00 82.06 281 PRO A C 1
ATOM 2201 O O . PRO A 1 281 ? -29.201 -8.888 6.756 1.00 82.06 281 PRO A O 1
ATOM 2204 N N . LEU A 1 282 ? -27.203 -8.362 7.656 1.00 84.81 282 LEU A N 1
ATOM 2205 C CA . LEU A 1 282 ? -26.961 -7.139 6.891 1.00 84.81 282 LEU A CA 1
ATOM 2206 C C . LEU A 1 282 ? -26.325 -7.430 5.524 1.00 84.81 282 LEU A C 1
ATOM 2208 O O . LEU A 1 282 ? -26.476 -6.614 4.620 1.00 84.81 282 LEU A O 1
ATOM 2212 N N . TYR A 1 283 ? -25.682 -8.587 5.339 1.00 83.81 283 TYR A N 1
ATOM 2213 C CA . TYR A 1 283 ? -25.025 -8.946 4.083 1.00 83.81 283 TYR A CA 1
ATOM 2214 C C . TYR A 1 283 ? -26.006 -8.964 2.903 1.00 83.81 283 TYR A C 1
ATOM 2216 O O . TYR A 1 283 ? -27.085 -9.562 2.951 1.00 83.81 283 TYR A O 1
ATOM 2224 N N . GLY A 1 284 ? -25.628 -8.291 1.819 1.00 83.31 284 GLY A N 1
ATOM 2225 C CA . GLY A 1 284 ? -26.425 -8.116 0.610 1.00 83.31 284 GLY A CA 1
ATOM 2226 C C . GLY A 1 284 ? -27.601 -7.142 0.740 1.00 83.31 284 GLY A C 1
ATO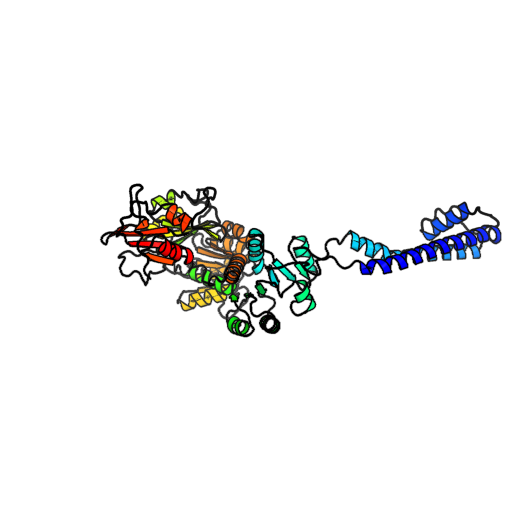M 2227 O O . GLY A 1 284 ? -28.338 -6.973 -0.236 1.00 83.31 284 GLY A O 1
ATOM 2228 N N . GLN A 1 285 ? -27.809 -6.504 1.900 1.00 87.56 285 GLN A N 1
ATOM 2229 C CA . GLN A 1 285 ? -28.788 -5.422 2.038 1.00 87.56 285 GLN A CA 1
ATOM 2230 C C . GLN A 1 285 ? -28.250 -4.117 1.457 1.00 87.56 285 GLN A C 1
ATOM 2232 O O . GLN A 1 285 ? -27.042 -3.924 1.355 1.00 87.56 285 GLN A O 1
ATOM 2237 N N . ARG A 1 286 ? -29.150 -3.216 1.060 1.00 86.62 286 ARG A N 1
ATOM 2238 C CA . ARG A 1 286 ? -28.754 -1.903 0.542 1.00 86.62 286 ARG A CA 1
ATOM 2239 C C . ARG A 1 286 ? -28.314 -1.016 1.700 1.00 86.62 286 ARG A C 1
ATOM 2241 O O . ARG A 1 286 ? -28.969 -0.983 2.735 1.00 86.62 286 ARG A O 1
ATOM 2248 N N . LEU A 1 287 ? -27.213 -0.300 1.520 1.00 82.81 287 LEU A N 1
ATOM 2249 C CA . LEU A 1 287 ? -26.612 0.508 2.586 1.00 82.81 287 LEU A CA 1
ATOM 2250 C C . LEU A 1 287 ? -27.434 1.750 2.940 1.00 82.81 287 LEU A C 1
ATOM 2252 O O . LEU A 1 287 ? -27.322 2.251 4.053 1.00 82.81 287 LEU A O 1
ATOM 2256 N N . ASP A 1 288 ? -28.280 2.207 2.017 1.00 75.94 288 ASP A N 1
ATOM 2257 C CA . ASP A 1 288 ? -29.242 3.293 2.228 1.00 75.94 288 ASP A CA 1
ATOM 2258 C C . ASP A 1 288 ? -30.503 2.848 2.995 1.00 75.94 288 ASP A C 1
ATOM 2260 O O . ASP A 1 288 ? -31.372 3.665 3.281 1.00 75.94 288 ASP A O 1
ATOM 2264 N N . SER A 1 289 ? -30.642 1.552 3.297 1.00 77.94 289 SER A N 1
ATOM 2265 C CA . SER A 1 289 ? -31.797 0.984 3.997 1.00 77.94 289 SER A CA 1
ATOM 2266 C C . SER A 1 289 ? -31.391 -0.314 4.697 1.00 77.94 289 SER A C 1
ATOM 2268 O O . SER A 1 289 ? -31.582 -1.422 4.188 1.00 77.94 289 SER A O 1
ATOM 2270 N N . LEU A 1 290 ? -30.793 -0.161 5.881 1.00 81.19 290 LEU A N 1
ATOM 2271 C CA . LEU A 1 290 ? -30.365 -1.268 6.735 1.00 81.19 290 LEU A CA 1
ATOM 2272 C C . LEU A 1 290 ? -31.399 -1.513 7.842 1.00 81.19 290 LEU A C 1
ATOM 2274 O O . LEU A 1 290 ? -31.152 -1.219 9.014 1.00 81.19 290 LEU A O 1
ATOM 2278 N N . ASP A 1 291 ? -32.534 -2.126 7.487 1.00 79.62 291 ASP A N 1
ATOM 2279 C CA . ASP A 1 291 ? -33.638 -2.424 8.419 1.00 79.62 291 ASP A CA 1
ATOM 2280 C C . ASP A 1 291 ? -33.179 -3.057 9.759 1.00 79.62 291 ASP A C 1
ATOM 2282 O O . ASP A 1 291 ? -33.729 -2.720 10.814 1.00 79.62 291 ASP A O 1
ATOM 2286 N N . PRO A 1 292 ? -32.213 -4.007 9.804 1.00 81.25 292 PRO A N 1
ATOM 2287 C CA . PRO A 1 292 ? -31.773 -4.589 11.071 1.00 81.25 292 PRO A CA 1
ATOM 2288 C C . PRO A 1 292 ? -31.067 -3.576 11.978 1.00 81.25 292 PRO A C 1
ATOM 2290 O O . PRO A 1 292 ? -31.247 -3.648 13.195 1.00 81.25 292 PRO A O 1
ATOM 2293 N N . LEU A 1 293 ? -30.310 -2.638 11.397 1.00 81.94 293 LEU A N 1
ATOM 2294 C CA . LEU A 1 293 ? -29.597 -1.586 12.116 1.00 81.94 293 LEU A CA 1
ATOM 2295 C C . LEU A 1 293 ? -30.580 -0.561 12.689 1.00 81.94 293 LEU A C 1
ATOM 2297 O O . LEU A 1 293 ? -30.520 -0.271 13.882 1.00 81.94 293 LEU A O 1
ATOM 2301 N N . GLU A 1 294 ? -31.546 -0.106 11.890 1.00 80.62 294 GLU A N 1
ATOM 2302 C CA . GLU A 1 294 ? -32.577 0.860 12.308 1.00 80.62 294 GLU A CA 1
ATOM 2303 C C . GLU A 1 294 ? -33.346 0.379 13.550 1.00 80.62 294 GLU A C 1
ATOM 2305 O O . GLU A 1 294 ? -33.635 1.136 14.476 1.00 80.62 294 GLU A O 1
ATOM 2310 N N . ARG A 1 295 ? -33.604 -0.932 13.651 1.00 83.25 295 ARG A N 1
ATOM 2311 C CA . ARG A 1 295 ? -34.313 -1.541 14.795 1.00 83.25 295 ARG A CA 1
ATOM 2312 C C . ARG A 1 295 ? -33.514 -1.530 16.099 1.00 83.25 295 ARG A C 1
ATOM 2314 O O . ARG A 1 295 ? -34.091 -1.763 17.168 1.00 83.25 295 ARG A O 1
ATOM 2321 N N . THR A 1 296 ? -32.207 -1.283 16.042 1.00 83.50 296 THR A N 1
ATOM 2322 C CA . THR A 1 296 ? -31.383 -1.069 17.241 1.00 83.50 296 THR A CA 1
ATOM 2323 C C . THR A 1 296 ? -31.580 0.342 17.806 1.00 83.50 296 THR A C 1
ATOM 2325 O O . THR A 1 296 ? -31.417 0.549 19.012 1.00 83.50 296 THR A O 1
ATOM 2328 N N . GLY A 1 297 ? -32.047 1.286 16.983 1.00 79.12 297 GLY A N 1
ATOM 2329 C CA . GLY A 1 297 ? -32.190 2.698 17.326 1.00 79.12 297 GLY A CA 1
ATOM 2330 C C . GLY A 1 297 ? -30.863 3.454 17.370 1.00 79.12 297 GLY A C 1
ATOM 2331 O O . GLY A 1 297 ? -30.834 4.544 17.924 1.00 79.12 297 GLY A O 1
ATOM 2332 N N . ALA A 1 298 ? -29.775 2.859 16.879 1.00 83.12 298 ALA A N 1
ATOM 2333 C CA . ALA A 1 298 ? -28.511 3.547 16.661 1.00 83.12 298 ALA A CA 1
ATOM 2334 C C . ALA A 1 298 ? -28.505 4.230 15.285 1.00 83.12 298 ALA A C 1
ATOM 2336 O O . ALA A 1 298 ? -29.201 3.786 14.370 1.00 83.12 298 ALA A O 1
ATOM 2337 N N . THR A 1 299 ? -27.686 5.265 15.127 1.00 82.12 299 THR A N 1
ATOM 2338 C CA . THR A 1 299 ? -27.634 6.076 13.906 1.00 82.12 299 THR A CA 1
ATOM 2339 C C . THR A 1 299 ? -26.422 5.703 13.061 1.00 82.12 299 THR A C 1
ATOM 2341 O O . THR A 1 299 ? -25.285 5.762 13.533 1.00 82.12 299 THR A O 1
ATOM 2344 N N . LEU A 1 300 ? -26.646 5.349 11.792 1.00 82.62 300 LEU A N 1
ATOM 2345 C CA . LEU A 1 300 ? -25.569 5.112 10.830 1.00 82.62 300 LEU A CA 1
ATOM 2346 C C . LEU A 1 300 ? -24.928 6.440 10.419 1.00 82.62 300 LEU A C 1
ATOM 2348 O O . LEU A 1 300 ? -25.503 7.198 9.636 1.00 82.62 300 LEU A O 1
ATOM 23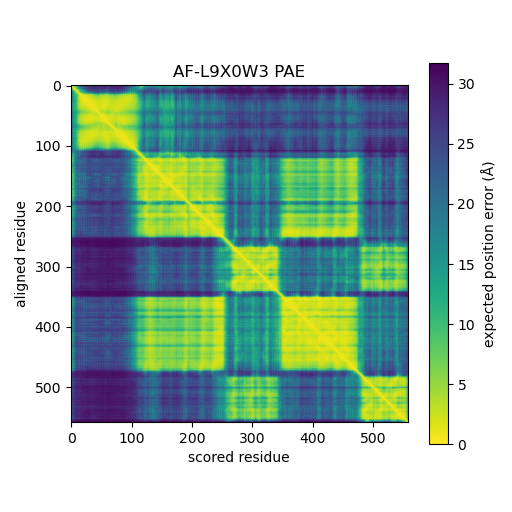52 N N . VAL A 1 301 ? -23.714 6.695 10.899 1.00 77.94 301 VAL A N 1
ATOM 2353 C CA . VAL A 1 301 ? -22.951 7.899 10.545 1.00 77.94 301 VAL A CA 1
ATOM 2354 C C . VAL A 1 301 ? -22.402 7.786 9.125 1.00 77.94 301 VAL A C 1
ATOM 2356 O O . VAL A 1 301 ? -22.441 8.744 8.356 1.00 77.94 301 VAL A O 1
ATOM 2359 N N . GLY A 1 302 ? -21.933 6.595 8.765 1.00 76.94 302 GLY A N 1
ATOM 2360 C CA . GLY A 1 302 ? -21.436 6.279 7.435 1.00 76.94 302 GLY A CA 1
ATOM 2361 C C . GLY A 1 302 ? -20.938 4.845 7.363 1.00 76.94 302 GLY A C 1
ATOM 2362 O O . GLY A 1 302 ? -21.106 4.059 8.297 1.00 76.94 302 GLY A O 1
ATOM 2363 N N . VAL A 1 303 ? -20.331 4.499 6.241 1.00 76.12 303 VAL A N 1
ATOM 2364 C CA . VAL A 1 303 ? -19.854 3.150 5.953 1.00 76.12 303 VAL A CA 1
ATOM 2365 C C . VAL A 1 303 ? -18.478 3.216 5.325 1.00 76.12 303 VAL A C 1
ATOM 2367 O O . VAL A 1 303 ? -18.227 4.024 4.440 1.00 76.12 303 VAL A O 1
ATOM 2370 N N . TRP A 1 304 ? -17.582 2.343 5.753 1.00 65.38 304 TRP A N 1
ATOM 2371 C CA . TRP A 1 304 ? -16.382 2.044 4.999 1.00 65.38 304 TRP A CA 1
ATOM 2372 C C . TRP A 1 304 ? -16.731 1.040 3.912 1.00 65.38 304 TRP A C 1
ATOM 2374 O O . TRP A 1 304 ? -17.153 -0.074 4.219 1.00 65.38 304 TRP A O 1
ATOM 2384 N N . LEU A 1 305 ? -16.534 1.420 2.654 1.00 63.44 305 LEU A N 1
ATOM 2385 C CA . LEU A 1 305 ? -16.670 0.546 1.496 1.00 63.44 305 LEU A CA 1
ATOM 2386 C C . LEU A 1 305 ? -15.319 0.440 0.820 1.00 63.44 305 LEU A C 1
ATOM 2388 O O . LEU A 1 305 ? -14.799 1.428 0.310 1.00 63.44 305 LEU A O 1
ATOM 2392 N N . ARG A 1 306 ? -14.720 -0.757 0.838 1.00 57.31 306 ARG A N 1
ATOM 2393 C CA . ARG A 1 306 ? -13.410 -1.002 0.202 1.00 57.31 306 ARG A CA 1
ATOM 2394 C C . ARG A 1 306 ? -12.323 -0.006 0.652 1.00 57.31 306 ARG A C 1
ATOM 2396 O O . ARG A 1 306 ? -11.412 0.318 -0.107 1.00 57.31 306 ARG A O 1
ATOM 2403 N N . GLY A 1 307 ? -12.423 0.464 1.899 1.00 47.34 307 GLY A N 1
ATOM 2404 C CA . GLY A 1 307 ? -11.501 1.425 2.513 1.00 47.34 307 GLY A CA 1
ATOM 2405 C C . GLY A 1 307 ? -11.852 2.909 2.330 1.00 47.34 307 GLY A C 1
ATOM 2406 O O . GLY A 1 307 ? -11.148 3.752 2.886 1.00 47.34 307 GLY A O 1
ATOM 2407 N N . GLU A 1 308 ? -12.924 3.247 1.611 1.00 51.34 308 GLU A N 1
ATOM 2408 C CA . GLU A 1 308 ? -13.451 4.613 1.501 1.00 51.34 308 GLU A CA 1
ATOM 2409 C C . GLU A 1 308 ? -14.574 4.834 2.519 1.00 51.34 308 GLU A C 1
ATOM 2411 O O . GLU A 1 308 ? -15.517 4.048 2.567 1.00 51.34 308 GLU A O 1
ATOM 2416 N N . PHE A 1 309 ? -14.480 5.887 3.339 1.00 62.47 309 PHE A N 1
ATOM 2417 C CA . PHE A 1 309 ? -15.578 6.274 4.224 1.00 62.47 309 PHE A CA 1
ATOM 2418 C C . PHE A 1 309 ? -16.600 7.077 3.433 1.00 62.47 309 PHE A C 1
ATOM 2420 O O . PHE A 1 309 ? -16.304 8.170 2.954 1.00 62.47 309 PHE A O 1
ATOM 2427 N N . VAL A 1 310 ? -17.801 6.532 3.327 1.00 70.94 310 VAL A N 1
ATOM 2428 C CA . VAL A 1 310 ? -18.919 7.128 2.617 1.00 70.94 310 VAL A CA 1
ATOM 2429 C C . VAL A 1 310 ? -20.003 7.453 3.633 1.00 70.94 310 VAL A C 1
ATOM 2431 O O . VAL A 1 310 ? -20.544 6.573 4.304 1.00 70.94 310 VAL A O 1
ATOM 2434 N N . THR A 1 311 ? -20.316 8.736 3.759 1.00 71.62 311 THR A N 1
ATOM 2435 C CA . THR A 1 311 ? -21.412 9.227 4.597 1.00 71.62 311 THR A CA 1
ATOM 2436 C C . THR A 1 311 ? -22.754 8.956 3.943 1.00 71.62 311 THR A C 1
ATOM 2438 O O . THR A 1 311 ? -23.667 8.573 4.656 1.00 71.62 311 THR A O 1
ATOM 2441 N N . ASP A 1 312 ? -22.878 9.082 2.622 1.00 73.69 312 ASP A N 1
ATOM 2442 C CA . ASP A 1 312 ? -24.106 8.816 1.861 1.00 73.69 312 ASP A CA 1
ATOM 2443 C C . ASP A 1 312 ? -23.872 7.736 0.784 1.00 73.69 312 ASP A C 1
ATOM 2445 O O . ASP A 1 312 ? -23.450 8.034 -0.339 1.00 73.69 312 ASP A O 1
ATOM 2449 N N . PRO A 1 313 ? -24.018 6.444 1.128 1.00 70.31 313 PRO A N 1
ATOM 2450 C CA . PRO A 1 313 ? -23.775 5.370 0.179 1.00 70.31 313 PRO A CA 1
ATOM 2451 C C . PRO A 1 313 ? -24.833 5.379 -0.925 1.00 70.31 313 PRO A C 1
ATOM 2453 O O . PRO A 1 313 ? -26.028 5.484 -0.667 1.00 70.31 313 PRO A O 1
ATOM 2456 N N . SER A 1 314 ? -24.395 5.207 -2.179 1.00 71.31 314 SER A N 1
ATOM 2457 C CA . SER A 1 314 ? -25.314 5.215 -3.321 1.00 71.31 314 SER A CA 1
ATOM 2458 C C . SER A 1 314 ? -26.467 4.227 -3.127 1.00 71.31 314 SER A C 1
ATOM 2460 O O . SER A 1 314 ? -26.277 3.120 -2.623 1.00 71.31 314 SER A O 1
ATOM 2462 N N . SER A 1 315 ? -27.638 4.571 -3.658 1.00 71.94 315 SER A N 1
ATOM 2463 C CA . SER A 1 315 ? -28.825 3.710 -3.623 1.00 71.94 315 SER A CA 1
ATOM 2464 C C . SER A 1 315 ? -28.625 2.311 -4.258 1.00 71.94 315 SER A C 1
ATOM 2466 O O . SER A 1 315 ? -29.462 1.424 -4.097 1.00 71.94 315 SER A O 1
ATOM 2468 N N . GLU A 1 316 ? -27.540 2.062 -4.992 1.00 73.50 316 GLU A N 1
ATOM 2469 C CA . GLU A 1 316 ? -27.222 0.743 -5.560 1.00 73.50 316 GLU A CA 1
ATOM 2470 C C . GLU A 1 316 ? -26.184 -0.039 -4.737 1.00 73.50 316 GLU A C 1
ATOM 2472 O O . GLU A 1 316 ? -25.978 -1.227 -4.990 1.00 73.50 316 GLU A O 1
ATOM 2477 N N . ALA A 1 317 ? -25.546 0.597 -3.751 1.00 79.06 317 ALA A N 1
ATOM 2478 C CA . ALA A 1 317 ? -24.507 -0.016 -2.939 1.00 79.06 317 ALA A CA 1
ATOM 2479 C C . ALA A 1 317 ? -25.112 -0.995 -1.924 1.00 79.06 317 ALA A C 1
ATOM 2481 O O . ALA A 1 317 ? -26.089 -0.695 -1.232 1.00 79.06 317 ALA A O 1
ATOM 2482 N N . VAL A 1 318 ? -24.513 -2.181 -1.849 1.00 85.56 318 VAL A N 1
ATOM 2483 C CA . VAL A 1 318 ? -24.925 -3.258 -0.948 1.00 85.56 318 VAL A CA 1
ATOM 2484 C C . VAL A 1 318 ? -23.831 -3.536 0.065 1.00 85.56 318 VAL A C 1
ATOM 2486 O O . VAL A 1 318 ? -22.652 -3.409 -0.256 1.00 85.56 318 VAL A O 1
ATOM 2489 N N . ALA A 1 319 ? -24.228 -3.926 1.271 1.00 84.06 319 ALA A N 1
ATOM 2490 C CA . ALA A 1 319 ? -23.299 -4.402 2.276 1.00 84.06 319 ALA A CA 1
ATOM 2491 C C . ALA A 1 319 ? -22.698 -5.735 1.819 1.00 84.06 319 ALA A C 1
ATOM 2493 O O . ALA A 1 319 ? -23.424 -6.683 1.518 1.00 84.06 319 ALA A O 1
ATOM 2494 N N . ASP A 1 320 ? -21.381 -5.797 1.762 1.00 76.88 320 ASP A N 1
ATOM 2495 C CA . ASP A 1 320 ? -20.595 -6.982 1.433 1.00 76.88 320 ASP A CA 1
ATOM 2496 C C . ASP A 1 320 ? -19.521 -7.223 2.507 1.00 76.88 320 ASP A C 1
ATOM 2498 O O . ASP A 1 320 ? -19.442 -6.489 3.491 1.00 76.88 320 ASP A O 1
ATOM 2502 N N . GLU A 1 321 ? -18.674 -8.236 2.317 1.00 63.53 321 GLU A N 1
ATOM 2503 C CA . GLU A 1 321 ? -17.605 -8.593 3.259 1.00 63.53 321 GLU A CA 1
ATOM 2504 C C . GLU A 1 321 ? -16.533 -7.498 3.431 1.00 63.53 321 GLU A C 1
ATOM 2506 O O . GLU A 1 321 ? -15.703 -7.565 4.333 1.00 63.53 321 GLU A O 1
ATOM 2511 N N . SER A 1 322 ? -16.534 -6.479 2.566 1.00 58.19 322 SER A N 1
ATOM 2512 C CA . SER A 1 322 ? -15.635 -5.324 2.639 1.00 58.19 322 SER A CA 1
ATOM 2513 C C . SER A 1 322 ? -16.267 -4.110 3.326 1.00 58.19 322 SER A C 1
ATOM 2515 O O . SER A 1 322 ? -15.642 -3.049 3.400 1.00 58.19 322 SER A O 1
ATOM 2517 N N . THR A 1 323 ? -17.506 -4.253 3.806 1.00 73.06 323 THR A N 1
ATOM 2518 C CA . THR A 1 323 ? -18.281 -3.181 4.427 1.00 73.06 323 THR A CA 1
ATOM 2519 C C . THR A 1 323 ? -18.020 -3.116 5.930 1.00 73.06 323 THR A C 1
ATOM 2521 O O . THR A 1 323 ? -18.198 -4.102 6.642 1.00 73.06 323 THR A O 1
ATOM 2524 N N . VAL A 1 324 ? -17.675 -1.933 6.446 1.00 71.38 324 VAL A N 1
ATOM 2525 C CA . VAL A 1 324 ? -17.620 -1.663 7.894 1.00 71.38 324 VAL A CA 1
ATOM 2526 C C . VAL A 1 324 ? -18.549 -0.503 8.215 1.00 71.38 324 VAL A C 1
ATOM 2528 O O . VAL A 1 324 ? -18.349 0.612 7.749 1.00 71.38 324 VAL A O 1
ATOM 2531 N N . LEU A 1 325 ? -19.586 -0.750 9.002 1.00 75.81 325 LEU A N 1
ATOM 2532 C CA . LEU A 1 325 ? -20.537 0.274 9.419 1.00 75.81 325 LEU A CA 1
ATOM 2533 C C . LEU A 1 325 ? -19.912 1.153 10.494 1.00 75.81 325 LEU A C 1
ATOM 2535 O O . LEU A 1 325 ? -19.321 0.627 11.430 1.00 75.81 325 LEU A O 1
ATOM 2539 N N . VAL A 1 326 ? -20.095 2.466 10.408 1.00 75.62 326 VAL A N 1
ATOM 2540 C CA . VAL A 1 326 ? -19.725 3.396 11.476 1.00 75.62 326 VAL A CA 1
ATOM 2541 C C . VAL A 1 326 ? -20.991 3.963 12.085 1.00 75.62 326 VAL A C 1
ATOM 2543 O O . VAL A 1 326 ? -21.780 4.638 11.419 1.00 75.62 326 VAL A O 1
ATOM 2546 N N . VAL A 1 327 ? -21.213 3.641 13.352 1.00 77.56 327 VAL A N 1
ATOM 2547 C CA . VAL A 1 327 ? -22.503 3.814 14.009 1.00 77.56 327 VAL A CA 1
ATOM 2548 C C . VAL A 1 327 ? -22.327 4.593 15.301 1.00 77.56 327 VAL A C 1
ATOM 2550 O O . VAL A 1 327 ? -21.430 4.296 16.085 1.00 77.56 327 VAL A O 1
ATOM 2553 N N . ALA A 1 328 ? -23.202 5.569 15.527 1.00 78.69 328 ALA A N 1
ATOM 2554 C CA . ALA A 1 328 ? -23.292 6.310 16.774 1.00 78.69 328 ALA A CA 1
ATOM 2555 C C . ALA A 1 328 ? -24.467 5.796 17.614 1.00 78.69 328 ALA A C 1
ATOM 2557 O O . ALA A 1 328 ? -25.577 5.611 17.107 1.00 78.69 328 ALA A O 1
ATOM 2558 N N . GLY A 1 329 ? -24.244 5.583 18.907 1.00 76.19 329 GLY A N 1
ATOM 2559 C CA . GLY A 1 329 ? -25.287 5.130 19.818 1.00 76.19 329 GLY A CA 1
ATOM 2560 C C . GLY A 1 329 ? -24.818 5.047 21.264 1.00 76.19 329 GLY A C 1
ATOM 2561 O O . GLY A 1 329 ? -23.654 5.244 21.581 1.00 76.19 329 GLY A O 1
ATOM 2562 N N . THR A 1 330 ? -25.758 4.771 22.157 1.00 78.88 330 THR A N 1
ATOM 2563 C CA . THR A 1 330 ? -25.471 4.432 23.559 1.00 78.88 330 THR A CA 1
ATOM 2564 C C . THR A 1 330 ? -24.896 3.020 23.667 1.00 78.88 330 THR A C 1
ATOM 2566 O O . THR A 1 330 ? -25.177 2.189 22.803 1.00 78.88 330 THR A O 1
ATOM 2569 N N . GLU A 1 331 ? -24.189 2.700 24.752 1.00 69.62 331 GLU A N 1
ATOM 2570 C CA . GLU A 1 331 ? -23.632 1.355 25.012 1.00 69.62 331 GLU A CA 1
ATOM 2571 C C . GLU A 1 331 ? -24.658 0.233 24.730 1.00 69.62 331 GLU A C 1
ATOM 2573 O O . GLU A 1 331 ? -24.440 -0.641 23.894 1.00 69.62 331 GLU A O 1
ATOM 2578 N N . GLY A 1 332 ? -25.871 0.330 25.292 1.00 74.31 332 GLY A N 1
ATOM 2579 C CA . GLY A 1 332 ? -26.935 -0.661 25.066 1.00 74.31 332 GLY A CA 1
ATOM 2580 C C . GLY A 1 332 ? -27.566 -0.656 23.659 1.00 74.31 332 GLY A C 1
ATOM 2581 O O . GLY A 1 332 ? -28.337 -1.559 23.317 1.00 74.31 332 GLY A O 1
ATOM 2582 N N . GLN A 1 333 ? -27.325 0.368 22.835 1.00 81.19 333 GLN A N 1
ATOM 2583 C CA . GLN A 1 333 ? -27.656 0.363 21.402 1.00 81.19 333 GLN A CA 1
ATOM 2584 C C . GLN A 1 333 ? -26.565 -0.352 20.602 1.00 81.19 333 GLN A C 1
ATOM 2586 O O . GLN A 1 333 ? -26.899 -1.211 19.788 1.00 81.19 333 GLN A O 1
ATOM 2591 N N . LEU A 1 334 ? -25.295 -0.063 20.891 1.00 76.31 334 LEU A N 1
ATOM 2592 C CA . LEU A 1 334 ? -24.135 -0.678 20.246 1.00 76.31 334 LEU A CA 1
ATOM 2593 C C . LEU A 1 334 ? -24.049 -2.188 20.529 1.00 76.31 334 LEU A C 1
ATOM 2595 O O . LEU A 1 334 ? -23.895 -2.975 19.596 1.00 76.31 334 LEU A O 1
ATOM 2599 N N . GLU A 1 335 ? -24.312 -2.621 21.766 1.00 72.00 335 GLU A N 1
ATOM 2600 C CA . GLU A 1 335 ? -24.404 -4.047 22.140 1.00 72.00 335 GLU A CA 1
ATOM 2601 C C . GLU A 1 335 ? -25.470 -4.821 21.339 1.00 72.00 335 GLU A C 1
ATOM 2603 O O . GLU A 1 335 ? -25.383 -6.036 21.160 1.00 72.00 335 GLU A O 1
ATOM 2608 N N . ARG A 1 336 ? -26.520 -4.142 20.854 1.00 81.50 336 ARG A N 1
ATOM 2609 C CA . ARG A 1 336 ? -27.573 -4.772 20.037 1.00 81.50 336 ARG A CA 1
ATOM 2610 C C . ARG A 1 336 ? -27.199 -4.883 18.561 1.00 81.50 336 ARG A C 1
ATOM 2612 O O . ARG A 1 336 ? -27.866 -5.634 17.848 1.00 81.50 336 ARG A O 1
ATOM 2619 N N . ILE A 1 337 ? -26.172 -4.158 18.120 1.00 79.56 337 ILE A N 1
ATOM 2620 C CA . ILE A 1 337 ? -25.657 -4.186 16.746 1.00 79.56 337 ILE A CA 1
ATOM 2621 C C . ILE A 1 337 ? -24.683 -5.338 16.566 1.00 79.56 337 ILE A C 1
ATOM 2623 O O . ILE A 1 337 ? -24.751 -6.047 15.569 1.00 79.56 337 ILE A O 1
ATOM 2627 N N . GLU A 1 338 ? -23.828 -5.567 17.555 1.00 67.75 338 GLU A N 1
ATOM 2628 C CA . GLU A 1 338 ? -22.826 -6.626 17.523 1.00 67.75 338 GLU A CA 1
ATOM 2629 C C . GLU A 1 338 ? -23.367 -7.999 17.049 1.00 67.75 338 GLU A C 1
ATOM 2631 O O . GLU A 1 338 ? -22.796 -8.551 16.114 1.00 67.75 338 GLU A O 1
ATOM 2636 N N . PRO A 1 339 ? -24.503 -8.539 17.548 1.00 70.44 339 PRO A N 1
ATOM 2637 C CA . PRO A 1 339 ? -25.029 -9.834 17.095 1.00 70.44 339 PRO A CA 1
ATOM 2638 C C . PRO A 1 339 ? -25.705 -9.822 15.712 1.00 70.44 339 PRO A C 1
ATOM 2640 O O . PRO A 1 339 ? -26.109 -10.880 15.226 1.00 70.44 339 PRO A O 1
ATOM 2643 N N . ILE A 1 340 ? -25.931 -8.648 15.110 1.00 78.06 340 ILE A N 1
ATOM 2644 C CA . ILE A 1 340 ? -26.472 -8.519 13.746 1.00 78.06 340 ILE A CA 1
ATOM 2645 C C . ILE A 1 340 ? -25.388 -8.152 12.731 1.00 78.06 340 ILE A C 1
ATOM 2647 O O . ILE A 1 340 ? -25.630 -8.291 11.539 1.00 78.06 340 ILE A O 1
ATOM 2651 N N . THR A 1 341 ? -24.211 -7.710 13.169 1.00 68.38 341 THR A N 1
ATOM 2652 C CA . THR A 1 341 ? -23.033 -7.476 12.318 1.00 68.38 341 THR A CA 1
ATOM 2653 C C . THR A 1 341 ? -22.055 -8.644 12.373 1.00 68.38 341 THR A C 1
ATOM 2655 O O . THR A 1 341 ? -21.431 -8.941 11.360 1.00 68.38 341 THR A O 1
ATOM 2658 N N . ARG A 1 342 ? -22.001 -9.354 13.508 1.00 63.34 342 ARG A N 1
ATOM 2659 C CA . ARG A 1 342 ? -21.201 -10.558 13.755 1.00 63.34 342 ARG A CA 1
ATOM 2660 C C . ARG A 1 342 ? -22.066 -11.696 14.309 1.00 63.34 342 ARG A C 1
ATOM 2662 O O . ARG A 1 342 ? -22.984 -11.485 15.103 1.00 63.34 342 ARG A O 1
ATOM 2669 N N . SER A 1 343 ? -21.728 -12.934 13.968 1.00 38.53 343 SER A N 1
ATOM 2670 C CA . SER A 1 343 ? -22.271 -14.124 14.631 1.00 38.53 343 SER A CA 1
ATOM 2671 C C . SER A 1 343 ? -21.542 -14.398 15.950 1.00 38.53 343 SER A C 1
ATOM 2673 O O . SER A 1 343 ? -20.652 -15.233 16.000 1.00 38.53 343 SER A O 1
ATOM 2675 N N . GLY A 1 344 ? -21.949 -13.742 17.041 1.00 38.78 344 GLY A N 1
ATOM 2676 C CA . GLY A 1 344 ? -21.475 -14.064 18.397 1.00 38.78 344 GLY A CA 1
ATOM 2677 C C . GLY A 1 344 ? -20.867 -12.865 19.117 1.00 38.78 344 GLY A C 1
ATOM 2678 O O . GLY A 1 344 ? -19.810 -12.380 18.743 1.00 38.78 344 GLY A O 1
ATOM 2679 N N . GLY A 1 345 ? -21.564 -12.372 20.144 1.00 38.34 345 GLY A N 1
ATOM 2680 C CA . GLY A 1 345 ? -21.144 -11.190 20.898 1.00 38.34 345 GLY A CA 1
ATOM 2681 C C . GLY A 1 345 ? -20.003 -11.467 21.873 1.00 38.34 345 GLY A C 1
ATOM 2682 O O . GLY A 1 345 ? -19.974 -12.528 22.511 1.00 38.34 345 GLY A O 1
ATOM 2683 N N . ARG A 1 346 ? -19.109 -10.490 22.045 1.00 49.78 346 ARG A N 1
ATOM 2684 C CA . ARG A 1 346 ? -18.088 -10.478 23.093 1.00 49.78 346 ARG A CA 1
ATOM 2685 C C . ARG A 1 346 ? -17.980 -9.100 23.757 1.00 49.78 346 ARG A C 1
ATOM 2687 O O . ARG A 1 346 ? -18.011 -8.046 23.145 1.00 49.78 346 ARG A O 1
ATOM 2694 N N . SER A 1 347 ? -17.876 -9.164 25.082 1.00 37.66 347 SER A N 1
ATOM 2695 C CA . SER A 1 347 ? -17.846 -8.043 26.022 1.00 37.66 347 SER A CA 1
ATOM 2696 C C . SER A 1 347 ? -16.497 -7.320 26.010 1.00 37.66 347 SER A C 1
ATOM 2698 O O . SER A 1 347 ? -15.457 -7.965 26.079 1.00 37.66 347 SER A O 1
ATOM 2700 N N . ALA A 1 348 ? -16.549 -5.989 26.074 1.00 43.59 348 ALA A N 1
ATOM 2701 C CA . ALA A 1 348 ? -15.440 -5.036 26.105 1.00 43.59 348 ALA A CA 1
ATOM 2702 C C . ALA A 1 348 ? -14.537 -5.121 27.360 1.00 43.59 348 ALA A C 1
ATOM 2704 O O . ALA A 1 348 ? -14.600 -4.271 28.251 1.00 43.59 348 ALA A O 1
ATOM 2705 N N . THR A 1 349 ? -13.668 -6.129 27.461 1.00 43.69 349 THR A N 1
ATOM 2706 C CA . THR A 1 349 ? -12.586 -6.121 28.462 1.00 43.69 349 THR A CA 1
ATOM 2707 C C . THR A 1 349 ? -11.265 -6.556 27.858 1.00 43.69 349 THR A C 1
ATOM 2709 O O . THR A 1 349 ? -11.066 -7.748 27.684 1.00 43.69 349 THR A O 1
ATOM 2712 N N . ALA A 1 350 ? -10.354 -5.593 27.684 1.00 56.88 350 ALA A N 1
ATOM 2713 C CA . ALA A 1 350 ? -9.011 -5.775 27.140 1.00 56.88 350 ALA A CA 1
ATOM 2714 C C . ALA A 1 350 ? -8.230 -6.928 27.811 1.00 56.88 350 ALA A C 1
ATOM 2716 O O . ALA A 1 350 ? -7.655 -6.794 28.897 1.00 56.88 350 ALA A O 1
ATOM 2717 N N . GLY A 1 351 ? -8.203 -8.068 27.140 1.00 72.31 351 GLY A N 1
ATOM 2718 C CA . GLY A 1 351 ? -7.570 -9.329 27.477 1.00 72.31 351 GLY A CA 1
ATOM 2719 C C . GLY A 1 351 ? -6.256 -9.547 26.719 1.00 72.31 351 GLY A C 1
ATOM 2720 O O . GLY A 1 351 ? -5.776 -8.670 26.001 1.00 72.31 351 GLY A O 1
ATOM 2721 N N . PRO A 1 352 ? -5.585 -10.687 26.935 1.00 89.50 352 PRO A N 1
ATOM 2722 C CA . PRO A 1 352 ? -4.252 -10.929 26.392 1.00 89.50 352 PRO A CA 1
ATOM 2723 C C . PRO A 1 352 ? -4.231 -10.850 24.861 1.00 89.50 352 PRO A C 1
ATOM 2725 O O . PRO A 1 352 ? -5.098 -11.418 24.200 1.00 89.50 352 PRO A O 1
ATOM 2728 N N . VAL A 1 353 ? -3.227 -10.168 24.308 1.00 94.00 353 VAL A N 1
ATOM 2729 C CA . VAL A 1 353 ? -3.050 -9.995 22.861 1.00 94.00 353 VAL A CA 1
ATOM 2730 C C . VAL A 1 353 ? -1.851 -10.809 22.385 1.00 94.00 353 VAL A C 1
ATOM 2732 O O . VAL A 1 353 ? -0.742 -10.656 22.902 1.00 94.00 353 VAL A O 1
ATOM 2735 N N . ILE A 1 354 ? -2.046 -11.644 21.373 1.00 97.12 354 ILE A N 1
ATOM 2736 C CA . ILE A 1 354 ? -0.956 -12.318 20.663 1.00 97.12 354 ILE A CA 1
ATOM 2737 C C . ILE A 1 354 ? -0.599 -11.491 19.430 1.00 97.12 354 ILE A C 1
ATOM 2739 O O . ILE A 1 354 ? -1.484 -11.008 18.734 1.00 97.12 354 ILE A O 1
ATOM 2743 N N . ILE A 1 355 ? 0.690 -11.319 19.145 1.00 98.00 355 ILE A N 1
ATOM 2744 C CA . ILE A 1 355 ? 1.171 -10.617 17.948 1.00 98.00 355 ILE A CA 1
ATOM 2745 C C . ILE A 1 355 ? 2.090 -11.565 17.187 1.00 98.00 355 ILE A C 1
ATOM 2747 O O . ILE A 1 355 ? 3.149 -11.920 17.696 1.00 98.00 355 ILE A O 1
ATOM 2751 N N . ALA A 1 356 ? 1.704 -11.971 15.982 1.00 97.69 356 ALA A N 1
ATOM 2752 C CA . ALA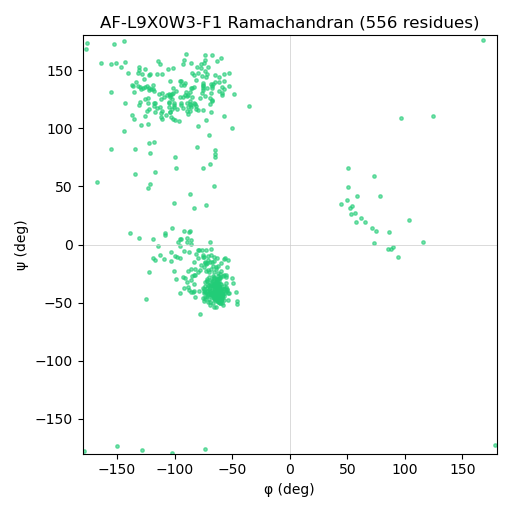 A 1 356 ? 2.532 -12.787 15.103 1.00 97.69 356 ALA A CA 1
ATOM 2753 C C . ALA A 1 356 ? 3.200 -11.920 14.032 1.00 97.69 356 ALA A C 1
ATOM 2755 O O . ALA A 1 356 ? 2.522 -11.258 13.249 1.00 97.69 356 ALA A O 1
ATOM 2756 N N . GLY A 1 357 ? 4.531 -11.947 14.000 1.00 96.50 357 GLY A N 1
ATOM 2757 C CA . GLY A 1 357 ? 5.369 -11.091 13.168 1.00 96.50 357 GLY A CA 1
ATOM 2758 C C . GLY A 1 357 ? 5.869 -9.873 13.941 1.00 96.50 357 GLY A C 1
ATOM 2759 O O . GLY A 1 357 ? 5.129 -8.931 14.207 1.00 96.50 357 GLY A O 1
ATOM 2760 N N . HIS A 1 358 ? 7.161 -9.864 14.256 1.00 94.94 358 HIS A N 1
ATOM 2761 C CA . HIS A 1 358 ? 7.889 -8.794 14.943 1.00 94.94 358 HIS A CA 1
ATOM 2762 C C . HIS A 1 358 ? 8.689 -7.925 13.963 1.00 94.94 358 HIS A C 1
ATOM 2764 O O . HIS A 1 358 ? 9.785 -7.439 14.246 1.00 94.94 358 HIS A O 1
ATOM 2770 N N . GLY A 1 359 ? 8.122 -7.724 12.773 1.00 92.31 359 GLY A N 1
ATOM 2771 C CA . GLY A 1 359 ? 8.551 -6.680 11.853 1.00 92.31 359 GLY A CA 1
ATOM 2772 C C . GLY A 1 359 ? 8.110 -5.293 12.331 1.00 92.31 359 GLY A C 1
ATOM 2773 O O . GLY A 1 359 ? 7.484 -5.128 13.374 1.00 92.31 359 GLY A O 1
ATOM 2774 N N . PHE A 1 360 ? 8.367 -4.266 11.521 1.00 90.44 360 PHE A N 1
ATOM 2775 C CA . PHE A 1 360 ? 8.109 -2.872 11.904 1.00 90.44 360 PHE A CA 1
ATOM 2776 C C . PHE A 1 360 ? 6.656 -2.592 12.358 1.00 90.44 360 PHE A C 1
ATOM 2778 O O . PHE A 1 360 ? 6.433 -1.840 13.311 1.00 90.44 360 PHE A O 1
ATOM 2785 N N . VAL A 1 361 ? 5.668 -3.203 11.692 1.00 92.50 361 VAL A N 1
ATOM 2786 C CA . VAL A 1 361 ? 4.240 -3.080 12.038 1.00 92.50 361 VAL A CA 1
ATOM 2787 C C . VAL A 1 361 ? 3.953 -3.735 13.393 1.00 92.50 361 VAL A C 1
ATOM 2789 O O . VAL A 1 361 ? 3.395 -3.080 14.274 1.00 92.50 361 VAL A O 1
ATOM 2792 N N . GLY A 1 362 ? 4.393 -4.982 13.587 1.00 94.38 362 GLY A N 1
ATOM 2793 C CA . GLY A 1 362 ? 4.202 -5.733 14.829 1.00 94.38 362 GLY A CA 1
ATOM 2794 C C . GLY A 1 362 ? 4.897 -5.098 16.029 1.00 94.38 362 GLY A C 1
ATOM 2795 O O . GLY A 1 362 ? 4.254 -4.873 17.050 1.00 94.38 362 GLY A O 1
ATOM 2796 N N . THR A 1 363 ? 6.162 -4.683 15.891 1.00 94.00 363 THR A N 1
ATOM 2797 C CA . THR A 1 363 ? 6.893 -3.966 16.952 1.00 94.00 363 THR A CA 1
ATOM 2798 C C . THR A 1 363 ? 6.225 -2.634 17.306 1.00 94.00 363 THR A C 1
ATOM 2800 O O . THR A 1 363 ? 6.199 -2.228 18.470 1.00 94.00 363 THR A O 1
ATOM 2803 N N . THR A 1 364 ? 5.652 -1.933 16.320 1.00 91.62 364 THR A N 1
ATOM 2804 C CA . THR A 1 364 ? 4.887 -0.706 16.584 1.00 91.62 364 THR A CA 1
ATOM 2805 C C . THR A 1 364 ? 3.631 -1.010 17.400 1.00 91.62 364 THR A C 1
ATOM 2807 O O . THR A 1 364 ? 3.389 -0.334 18.404 1.00 91.62 364 THR A O 1
ATOM 2810 N N . ALA A 1 365 ? 2.856 -2.023 16.997 1.00 92.25 365 ALA A N 1
ATOM 2811 C CA . ALA A 1 365 ? 1.646 -2.428 17.703 1.00 92.25 365 ALA A CA 1
ATOM 2812 C C . ALA A 1 365 ? 1.965 -2.870 19.141 1.00 92.25 365 ALA A C 1
ATOM 2814 O O . ALA A 1 365 ? 1.407 -2.338 20.099 1.00 92.25 365 ALA A O 1
ATOM 2815 N N . GLU A 1 366 ? 2.948 -3.756 19.303 1.00 94.44 366 GLU A N 1
ATOM 2816 C CA . GLU A 1 366 ? 3.473 -4.231 20.585 1.00 94.44 366 GLU A CA 1
ATOM 2817 C C . GLU A 1 366 ? 3.894 -3.067 21.495 1.00 94.44 366 GLU A C 1
ATOM 2819 O O . GLU A 1 366 ? 3.514 -3.007 22.666 1.00 94.44 366 GLU A O 1
ATOM 2824 N N . GLY A 1 367 ? 4.643 -2.100 20.959 1.00 90.94 367 GLY A N 1
ATOM 2825 C CA . GLY A 1 367 ? 5.099 -0.933 21.707 1.00 90.94 367 GLY A CA 1
ATOM 2826 C C . GLY A 1 367 ? 3.959 -0.041 22.208 1.00 90.94 367 GLY A C 1
ATOM 2827 O O . GLY A 1 367 ? 4.076 0.545 23.286 1.00 90.94 367 GLY A O 1
ATOM 2828 N N . ILE A 1 368 ? 2.862 0.075 21.455 1.00 86.44 368 ILE A N 1
ATOM 2829 C CA . ILE A 1 368 ? 1.662 0.830 21.854 1.00 86.44 368 ILE A CA 1
ATOM 2830 C C . ILE A 1 368 ? 0.870 0.050 22.905 1.00 86.44 368 ILE A C 1
ATOM 2832 O O . ILE A 1 368 ? 0.538 0.605 23.954 1.00 86.44 368 ILE A O 1
ATOM 2836 N N . LEU A 1 369 ? 0.660 -1.246 22.675 1.00 89.06 369 LEU A N 1
ATOM 2837 C CA . LEU A 1 369 ? -0.034 -2.146 23.594 1.00 89.06 369 LEU A CA 1
ATOM 2838 C C . LEU A 1 369 ? 0.659 -2.213 24.960 1.00 89.06 369 LEU A C 1
ATOM 2840 O O . LEU A 1 369 ? 0.022 -2.005 25.991 1.00 89.06 369 LEU A O 1
ATOM 2844 N N . ARG A 1 370 ? 1.985 -2.380 24.987 1.00 88.88 370 ARG A N 1
ATOM 2845 C CA . ARG A 1 370 ? 2.764 -2.400 26.236 1.00 88.88 370 ARG A CA 1
ATOM 2846 C C . ARG A 1 370 ? 2.749 -1.065 26.975 1.00 88.88 370 ARG A C 1
ATOM 2848 O O . ARG A 1 370 ? 2.764 -1.053 28.202 1.00 88.88 370 ARG A O 1
ATOM 2855 N N . LYS A 1 371 ? 2.719 0.069 26.264 1.00 86.06 371 LYS A N 1
ATOM 2856 C CA . LYS A 1 371 ? 2.584 1.397 26.897 1.00 86.06 371 LYS A CA 1
ATOM 2857 C C . LYS A 1 371 ? 1.233 1.579 27.587 1.00 86.06 371 LYS A C 1
ATOM 2859 O O . LYS A 1 371 ? 1.169 2.338 28.550 1.00 86.06 371 LYS A O 1
ATOM 2864 N N . ALA A 1 372 ? 0.198 0.890 27.114 1.00 80.81 372 ALA A N 1
ATOM 2865 C CA . ALA A 1 372 ? -1.124 0.860 27.730 1.00 80.81 372 ALA A CA 1
ATOM 2866 C C . ALA A 1 372 ? -1.277 -0.230 28.810 1.00 80.81 372 ALA A C 1
ATOM 2868 O O . ALA A 1 372 ? -2.388 -0.469 29.267 1.00 80.81 372 ALA A O 1
ATOM 2869 N N . ASP A 1 373 ? -0.181 -0.877 29.231 1.00 83.38 373 ASP A N 1
ATOM 2870 C CA . ASP A 1 373 ? -0.174 -1.977 30.212 1.00 83.38 373 ASP A CA 1
ATOM 2871 C C . ASP A 1 373 ? -0.967 -3.225 29.755 1.00 83.38 373 ASP A C 1
ATOM 2873 O O . ASP A 1 373 ? -1.376 -4.047 30.574 1.00 83.38 373 ASP A O 1
ATOM 2877 N N . GLN A 1 374 ? -1.151 -3.397 28.436 1.00 86.31 374 GLN A N 1
ATOM 2878 C CA . GLN A 1 374 ? -1.799 -4.575 27.857 1.00 86.31 374 GLN A CA 1
ATOM 2879 C C . GLN A 1 374 ? -0.859 -5.784 27.891 1.00 86.31 374 GLN A C 1
ATOM 2881 O O . GLN A 1 374 ? 0.315 -5.697 27.507 1.00 86.31 374 GLN A O 1
ATOM 2886 N N . GLN A 1 375 ? -1.379 -6.943 28.301 1.00 89.94 375 GLN A N 1
ATOM 2887 C CA . GLN A 1 375 ? -0.621 -8.189 28.235 1.00 89.94 375 GLN A CA 1
ATOM 2888 C C . GLN A 1 375 ? -0.439 -8.601 26.771 1.00 89.94 375 GLN A C 1
ATOM 2890 O O . GLN A 1 375 ? -1.417 -8.796 26.057 1.00 89.94 375 GLN A O 1
ATOM 2895 N N . THR A 1 376 ? 0.815 -8.733 26.341 1.00 94.69 376 THR A N 1
ATOM 2896 C CA . THR A 1 376 ? 1.189 -9.102 24.969 1.00 94.69 376 THR A CA 1
ATOM 2897 C C . THR A 1 376 ? 2.050 -10.360 24.966 1.00 94.69 376 THR A C 1
ATOM 2899 O O . THR A 1 376 ? 2.823 -10.575 25.900 1.00 94.69 376 THR A O 1
ATOM 2902 N N . THR A 1 377 ? 1.907 -11.200 23.943 1.00 97.38 377 THR A N 1
ATOM 2903 C CA . THR A 1 377 ? 2.809 -12.324 23.643 1.00 97.38 377 THR A CA 1
ATOM 2904 C C . THR A 1 377 ? 3.189 -12.263 22.171 1.00 97.38 377 THR A C 1
ATOM 2906 O O . THR A 1 377 ? 2.313 -12.293 21.310 1.00 97.38 377 THR A O 1
ATOM 2909 N N . VAL A 1 378 ? 4.482 -12.138 21.876 1.00 98.00 378 VAL A N 1
ATOM 2910 C CA . VAL A 1 378 ? 4.974 -11.963 20.502 1.00 98.00 378 VAL A CA 1
ATOM 2911 C C . VAL A 1 378 ? 5.552 -13.256 19.943 1.00 98.00 378 VAL A C 1
ATOM 2913 O O . VAL A 1 378 ? 6.414 -13.879 20.566 1.00 98.00 378 VAL A O 1
ATOM 2916 N N . ILE A 1 379 ? 5.102 -13.622 18.746 1.00 98.19 379 ILE A N 1
ATOM 2917 C CA . ILE A 1 379 ? 5.572 -14.752 17.949 1.00 98.19 379 ILE A CA 1
ATOM 2918 C C . ILE A 1 379 ? 6.402 -14.212 16.781 1.00 98.19 379 ILE A C 1
ATOM 2920 O O . ILE A 1 379 ? 5.924 -13.363 16.029 1.00 98.19 379 ILE A O 1
ATOM 2924 N N . ASP A 1 380 ? 7.610 -14.732 16.582 1.00 98.00 380 ASP A N 1
ATOM 2925 C CA . ASP A 1 380 ? 8.373 -14.514 15.348 1.00 98.00 380 ASP A CA 1
ATOM 2926 C C . ASP A 1 380 ? 9.226 -15.741 14.998 1.00 98.00 380 ASP A C 1
ATOM 2928 O O . ASP A 1 380 ? 9.641 -16.502 15.870 1.00 98.00 380 ASP A O 1
ATOM 2932 N N . THR A 1 381 ? 9.521 -15.932 13.715 1.00 96.38 381 THR A N 1
ATOM 2933 C CA . THR A 1 381 ? 10.430 -16.988 13.247 1.00 96.38 381 THR A CA 1
ATOM 2934 C C . THR A 1 381 ? 11.886 -16.742 13.654 1.00 96.38 381 THR A C 1
ATOM 2936 O O . THR A 1 381 ? 12.643 -17.695 13.868 1.00 96.38 381 THR A O 1
ATOM 2939 N N . GLU A 1 382 ? 12.295 -15.477 13.784 1.00 94.00 382 GLU A N 1
ATOM 2940 C CA . GLU A 1 382 ? 13.642 -15.085 14.178 1.00 94.00 382 GLU A CA 1
ATOM 2941 C C . GLU A 1 382 ? 13.705 -14.730 15.675 1.00 94.00 382 GLU A C 1
ATOM 2943 O O . GLU A 1 382 ? 12.904 -13.945 16.183 1.00 94.00 382 GLU A O 1
ATOM 2948 N N . PRO A 1 383 ? 14.687 -15.260 16.429 1.00 94.56 383 PRO A N 1
ATOM 2949 C CA . PRO A 1 383 ? 14.851 -14.891 17.828 1.00 94.56 383 PRO A CA 1
ATOM 2950 C C . PRO A 1 383 ? 15.321 -13.434 17.955 1.00 94.56 383 PRO A C 1
ATOM 2952 O O . PRO A 1 383 ? 16.341 -13.052 17.378 1.00 94.56 383 PRO A O 1
ATOM 2955 N N . GLY A 1 384 ? 14.647 -12.645 18.793 1.00 91.44 384 GLY A N 1
ATOM 2956 C CA . GLY A 1 384 ? 14.950 -11.225 18.983 1.00 91.44 384 GLY A CA 1
ATOM 2957 C C . GLY A 1 384 ? 14.564 -10.687 20.361 1.00 91.44 384 GLY A C 1
ATOM 2958 O O . GLY A 1 384 ? 13.942 -11.371 21.171 1.00 91.44 384 GLY A O 1
ATOM 2959 N N . GLU A 1 385 ? 14.959 -9.445 20.649 1.00 89.62 385 GLU A N 1
ATOM 2960 C CA . GLU A 1 385 ? 14.483 -8.729 21.838 1.00 89.62 385 GLU A CA 1
ATOM 2961 C C . GLU A 1 385 ? 12.996 -8.381 21.662 1.00 89.62 385 GLU A C 1
ATOM 2963 O O . GLU A 1 385 ? 12.611 -7.782 20.660 1.00 89.62 385 GLU A O 1
ATOM 2968 N N . GLY A 1 386 ? 12.160 -8.776 22.626 1.00 88.69 386 GLY A N 1
ATOM 2969 C CA . GLY A 1 386 ? 10.704 -8.599 22.562 1.00 88.69 386 GLY A CA 1
ATOM 2970 C C . GLY A 1 386 ? 9.932 -9.797 22.001 1.00 88.69 386 GLY A C 1
ATOM 2971 O O . GLY A 1 386 ? 8.722 -9.822 22.171 1.00 88.69 386 GLY A O 1
ATOM 2972 N N . VAL A 1 387 ? 10.610 -10.801 21.424 1.00 96.50 387 VAL A N 1
ATOM 2973 C CA . VAL A 1 387 ? 9.983 -12.056 20.965 1.00 96.50 387 VAL A CA 1
ATOM 2974 C C . VAL A 1 387 ? 9.834 -13.026 22.138 1.00 96.50 387 VAL A C 1
ATOM 2976 O O . VAL A 1 387 ? 10.831 -13.401 22.764 1.00 96.50 387 VAL A O 1
ATOM 2979 N N . ASP A 1 388 ? 8.603 -13.449 22.421 1.00 97.31 388 ASP A N 1
ATOM 2980 C CA . ASP A 1 388 ? 8.274 -14.364 23.520 1.00 97.31 388 ASP A CA 1
ATOM 2981 C C . ASP A 1 388 ? 8.281 -15.834 23.066 1.00 97.31 388 ASP A C 1
ATOM 2983 O O . ASP A 1 388 ? 8.748 -16.710 23.801 1.00 97.31 388 ASP A O 1
ATOM 2987 N N . VAL A 1 389 ? 7.818 -16.098 21.840 1.00 97.62 389 VAL A N 1
ATOM 2988 C CA . VAL A 1 389 ? 7.756 -17.427 21.215 1.00 97.62 389 VAL A CA 1
ATOM 2989 C C . VAL A 1 389 ? 8.480 -17.388 19.873 1.00 97.62 389 VAL A C 1
ATOM 2991 O O . VAL A 1 389 ? 8.172 -16.568 19.013 1.00 97.62 389 VAL A O 1
ATOM 2994 N N . VAL A 1 390 ? 9.453 -18.284 19.687 1.00 97.94 390 VAL A N 1
ATOM 2995 C CA . VAL A 1 390 ? 10.190 -18.399 18.421 1.00 97.94 390 VAL A CA 1
ATOM 2996 C C . VAL A 1 390 ? 9.618 -19.558 17.619 1.00 97.94 390 VAL A C 1
ATOM 2998 O O . VAL A 1 390 ? 9.860 -20.715 17.968 1.00 97.94 390 VAL A O 1
ATOM 3001 N N . GLY A 1 391 ? 8.878 -19.258 16.557 1.00 96.31 391 GLY A N 1
ATOM 3002 C CA . GLY A 1 391 ? 8.176 -20.259 15.761 1.00 96.31 391 GLY A CA 1
ATOM 3003 C C . GLY A 1 391 ? 7.457 -19.663 14.557 1.00 96.31 391 GLY A C 1
ATOM 3004 O O . GLY A 1 391 ? 7.328 -18.448 14.424 1.00 96.31 391 GLY A O 1
ATOM 3005 N N . ASP A 1 392 ? 7.013 -20.543 13.667 1.00 96.56 392 ASP A N 1
ATOM 3006 C CA . ASP A 1 392 ? 6.235 -20.175 12.489 1.00 96.56 392 ASP A CA 1
ATOM 3007 C C . ASP A 1 392 ? 4.748 -20.126 12.864 1.00 96.56 392 ASP A C 1
ATOM 3009 O O . ASP A 1 392 ? 4.200 -21.099 13.389 1.00 96.56 392 ASP A O 1
ATOM 3013 N N . ALA A 1 393 ? 4.095 -18.987 12.631 1.00 96.38 393 ALA A N 1
ATOM 3014 C CA . ALA A 1 393 ? 2.680 -18.791 12.943 1.00 96.38 393 ALA A CA 1
ATOM 3015 C C . ALA A 1 393 ? 1.748 -19.636 12.053 1.00 96.38 393 ALA A C 1
ATOM 3017 O O . ALA A 1 393 ? 0.560 -19.746 12.330 1.00 96.38 393 ALA A O 1
ATOM 3018 N N . THR A 1 394 ? 2.272 -20.281 11.011 1.00 97.06 394 THR A N 1
ATOM 3019 C CA . THR A 1 394 ? 1.536 -21.275 10.219 1.00 97.06 394 THR A CA 1
ATOM 3020 C C . THR A 1 394 ? 1.480 -22.659 10.885 1.00 97.06 394 THR A C 1
ATOM 3022 O O . THR A 1 394 ? 0.804 -23.564 10.391 1.00 97.06 394 THR A O 1
ATOM 3025 N N . GLU A 1 395 ? 2.158 -22.851 12.023 1.00 96.44 395 GLU A N 1
ATOM 3026 C CA . GLU A 1 395 ? 2.150 -24.095 12.794 1.00 96.44 395 GLU A CA 1
ATOM 3027 C C . GLU A 1 395 ? 1.264 -23.983 14.046 1.00 96.44 395 GLU A C 1
ATOM 3029 O O . GLU A 1 395 ? 1.458 -23.111 14.893 1.00 96.44 395 GLU A O 1
ATOM 3034 N N . THR A 1 396 ? 0.344 -24.938 14.238 1.00 94.00 396 THR A N 1
ATOM 3035 C CA . THR A 1 396 ? -0.557 -24.986 15.411 1.00 94.00 396 THR A CA 1
ATOM 3036 C C . THR A 1 396 ? 0.198 -24.958 16.741 1.00 94.00 396 THR A C 1
ATOM 3038 O O . THR A 1 396 ? -0.204 -24.276 17.678 1.00 94.00 396 THR A O 1
ATOM 3041 N N . THR A 1 397 ? 1.342 -25.649 16.814 1.00 95.56 397 THR A N 1
ATOM 3042 C CA . THR A 1 397 ? 2.162 -25.710 18.032 1.00 95.56 397 THR A CA 1
ATOM 3043 C C . THR A 1 397 ? 2.665 -24.344 18.481 1.00 95.56 397 THR A C 1
ATOM 3045 O O . THR A 1 397 ? 2.864 -24.141 19.674 1.00 95.56 397 THR A O 1
ATOM 3048 N N . THR A 1 398 ? 2.857 -23.406 17.553 1.00 97.19 398 THR A N 1
ATOM 3049 C CA . THR A 1 398 ? 3.336 -22.058 17.864 1.00 97.19 398 THR A CA 1
ATOM 3050 C C . THR A 1 398 ? 2.263 -21.246 18.592 1.00 97.19 398 THR A C 1
ATOM 3052 O O . THR A 1 398 ? 2.559 -20.604 19.598 1.00 97.19 398 THR A O 1
ATOM 3055 N N . PHE A 1 399 ? 1.005 -21.317 18.142 1.00 96.56 399 PHE A N 1
ATOM 3056 C CA . PHE A 1 399 ? -0.116 -20.657 18.821 1.00 96.56 399 PHE A CA 1
ATOM 3057 C C . PHE A 1 399 ? -0.464 -21.314 20.163 1.00 96.56 399 PHE A C 1
ATOM 3059 O O . PHE A 1 399 ? -0.774 -20.603 21.123 1.00 96.56 399 PHE A O 1
ATOM 3066 N N . ASP A 1 400 ? -0.328 -22.640 20.269 1.00 94.62 400 ASP A N 1
ATOM 3067 C CA . ASP A 1 400 ? -0.461 -23.358 21.543 1.00 94.62 400 ASP A CA 1
ATOM 3068 C C . ASP A 1 400 ? 0.581 -22.869 22.567 1.00 94.62 400 ASP A C 1
ATOM 3070 O O . ASP A 1 400 ? 0.255 -22.594 23.724 1.00 94.62 400 ASP A O 1
ATOM 3074 N N . GLU A 1 401 ? 1.847 -22.737 22.151 1.00 96.19 401 GLU A N 1
ATOM 3075 C CA . GLU A 1 401 ? 2.929 -22.220 23.001 1.00 96.19 401 GLU A CA 1
ATOM 3076 C C . GLU A 1 401 ? 2.722 -20.749 23.384 1.00 96.19 401 GLU A C 1
ATOM 3078 O O . GLU A 1 401 ? 3.060 -20.359 24.506 1.00 96.19 401 GLU A O 1
ATOM 3083 N N . ALA A 1 402 ? 2.127 -19.954 22.491 1.00 96.19 402 ALA A N 1
ATOM 3084 C CA . ALA A 1 402 ? 1.759 -18.562 22.743 1.00 96.19 402 ALA A CA 1
ATOM 3085 C C . ALA A 1 402 ? 0.508 -18.399 23.626 1.00 96.19 402 ALA A C 1
ATOM 3087 O O . ALA A 1 402 ? 0.246 -17.299 24.110 1.00 96.19 402 ALA A O 1
ATOM 3088 N N . GLY A 1 403 ? -0.237 -19.479 23.883 1.00 94.81 403 GLY A N 1
ATOM 3089 C CA . GLY A 1 403 ? -1.397 -19.473 24.772 1.00 94.81 403 GLY A CA 1
ATOM 3090 C C . GLY A 1 403 ? -2.664 -18.895 24.142 1.00 94.81 403 GLY A C 1
ATOM 3091 O O . GLY A 1 403 ? -3.390 -18.165 24.819 1.00 94.81 403 GLY A O 1
ATOM 3092 N N . ILE A 1 404 ? -2.938 -19.230 22.876 1.00 94.50 404 ILE A N 1
ATOM 3093 C CA . ILE A 1 404 ? -4.108 -18.730 22.133 1.00 94.50 404 ILE A CA 1
ATOM 3094 C C . ILE A 1 404 ? -5.453 -19.001 22.823 1.00 94.50 404 ILE A C 1
ATOM 3096 O O . ILE A 1 404 ? -6.299 -18.119 22.811 1.00 94.50 404 ILE A O 1
ATOM 3100 N N . ASP A 1 405 ? -5.592 -20.120 23.549 1.00 89.12 405 ASP A N 1
ATOM 3101 C CA . ASP A 1 405 ? -6.792 -20.479 24.337 1.00 89.12 405 ASP A CA 1
ATOM 3102 C C . ASP A 1 405 ? -7.243 -19.401 25.353 1.00 89.12 405 ASP A C 1
ATOM 3104 O O . ASP A 1 405 ? -8.337 -19.472 25.919 1.00 89.12 405 ASP A O 1
ATOM 3108 N N . GLY A 1 406 ? -6.352 -18.472 25.712 1.00 85.31 406 GLY A N 1
ATOM 3109 C CA . GLY A 1 406 ? -6.619 -17.387 26.656 1.00 85.31 406 GLY A CA 1
ATOM 3110 C C . GLY A 1 406 ? -6.469 -15.992 26.058 1.00 85.31 406 GLY A C 1
ATOM 3111 O O . GLY A 1 406 ? -6.549 -15.021 26.814 1.00 85.31 406 GLY A O 1
ATOM 3112 N N . ALA A 1 407 ? -6.208 -15.888 24.755 1.00 90.69 407 ALA A N 1
ATOM 3113 C CA . ALA A 1 407 ? -6.072 -14.618 24.064 1.00 90.69 407 ALA A CA 1
ATOM 3114 C C . ALA A 1 407 ? -7.450 -14.052 23.705 1.00 90.69 407 ALA A C 1
ATOM 3116 O O . ALA A 1 407 ? -8.364 -14.783 23.334 1.00 90.69 407 ALA A O 1
ATOM 3117 N N . GLU A 1 408 ? -7.602 -12.735 23.816 1.00 86.56 408 GLU A N 1
ATOM 3118 C CA . GLU A 1 408 ? -8.787 -12.046 23.295 1.00 86.56 408 GLU A CA 1
ATOM 3119 C C . GLU A 1 408 ? -8.584 -11.669 21.826 1.00 86.56 408 GLU A C 1
ATOM 3121 O O . GLU A 1 408 ? -9.496 -11.827 21.017 1.00 86.56 408 GLU A O 1
ATOM 3126 N N . THR A 1 409 ? -7.367 -11.240 21.478 1.00 90.12 409 THR A N 1
ATOM 3127 C CA . THR A 1 409 ? -7.029 -10.782 20.130 1.00 90.12 409 THR A CA 1
ATOM 3128 C C . THR A 1 409 ? -5.715 -11.391 19.649 1.00 90.12 409 THR A C 1
ATOM 3130 O O . THR A 1 409 ? -4.728 -11.458 20.384 1.00 90.12 409 THR A O 1
ATOM 3133 N N . VAL A 1 410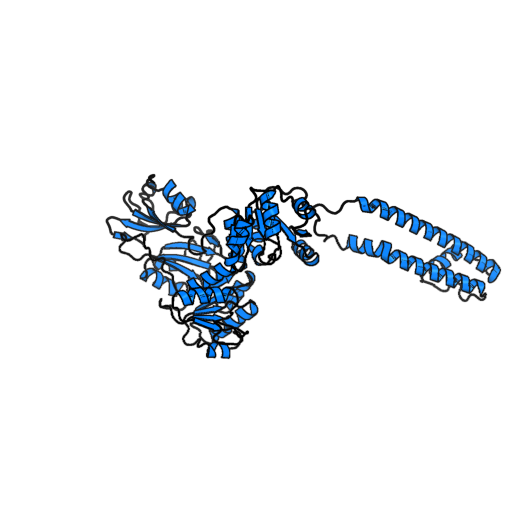 ? -5.679 -11.771 18.378 1.00 95.75 410 VAL A N 1
ATOM 3134 C CA . VAL A 1 410 ? -4.491 -12.140 17.613 1.00 95.75 410 VAL A CA 1
ATOM 3135 C C . VAL A 1 410 ? -4.278 -11.077 16.539 1.00 95.75 410 VAL A C 1
ATOM 3137 O O . VAL A 1 410 ? -5.113 -10.884 15.661 1.00 95.75 410 VAL A O 1
ATOM 3140 N N . ILE A 1 411 ? -3.141 -10.390 16.593 1.00 96.75 411 ILE A N 1
ATOM 3141 C CA . ILE A 1 411 ? -2.671 -9.499 15.535 1.00 96.75 411 ILE A CA 1
ATOM 3142 C C . ILE A 1 411 ? -1.719 -10.286 14.633 1.00 96.75 411 ILE A C 1
ATOM 3144 O O . ILE A 1 411 ? -0.673 -10.742 15.093 1.00 96.75 411 ILE A O 1
ATOM 3148 N N . LEU A 1 412 ? -2.038 -10.404 13.346 1.00 97.94 412 LEU A N 1
ATOM 3149 C CA . LEU A 1 412 ? -1.157 -10.985 12.333 1.00 97.94 412 LEU A CA 1
ATOM 3150 C C . LEU A 1 412 ? -0.501 -9.859 11.524 1.00 97.94 412 LEU A C 1
ATOM 3152 O O . LEU A 1 412 ? -1.153 -9.183 10.733 1.00 97.94 412 LEU A O 1
ATOM 3156 N N . ALA A 1 413 ? 0.795 -9.646 11.739 1.00 96.81 413 ALA A N 1
ATOM 3157 C CA . ALA A 1 413 ? 1.627 -8.651 11.061 1.00 96.81 413 ALA A CA 1
ATOM 3158 C C . ALA A 1 413 ? 2.805 -9.336 10.347 1.00 96.81 413 ALA A C 1
ATOM 3160 O O . ALA A 1 413 ? 3.975 -8.996 10.551 1.00 96.81 413 ALA A O 1
ATOM 3161 N N . LEU A 1 414 ? 2.474 -10.340 9.535 1.00 96.69 414 LEU A N 1
ATOM 3162 C CA . LEU A 1 414 ? 3.435 -11.160 8.807 1.00 96.69 414 LEU A CA 1
ATOM 3163 C C . LEU A 1 414 ? 3.928 -10.452 7.531 1.00 96.69 414 LEU A C 1
ATOM 3165 O O . LEU A 1 414 ? 3.227 -9.602 6.977 1.00 96.69 414 LEU A O 1
ATOM 3169 N N . PRO A 1 415 ? 5.153 -10.759 7.065 1.00 92.12 415 PRO A N 1
ATOM 3170 C CA . PRO A 1 415 ? 5.725 -10.128 5.874 1.00 92.12 415 PRO A CA 1
ATOM 3171 C C . PRO A 1 415 ? 5.098 -10.606 4.556 1.00 92.12 415 PRO A C 1
ATOM 3173 O O . PRO A 1 415 ? 5.322 -9.962 3.532 1.00 92.12 415 PRO A O 1
ATOM 3176 N N . ASP A 1 416 ? 4.373 -11.726 4.580 1.00 94.00 416 ASP A N 1
ATOM 3177 C CA . ASP A 1 416 ? 3.765 -12.378 3.423 1.00 94.00 416 ASP A CA 1
ATOM 3178 C C . ASP A 1 416 ? 2.282 -12.677 3.701 1.00 94.00 416 ASP A C 1
ATOM 3180 O O . ASP A 1 416 ? 1.921 -13.123 4.795 1.00 94.00 416 ASP A O 1
ATOM 3184 N N . ASP A 1 417 ? 1.421 -12.394 2.722 1.00 95.19 417 ASP A N 1
ATOM 3185 C CA . ASP A 1 417 ? -0.031 -12.514 2.875 1.00 95.19 417 ASP A CA 1
ATOM 3186 C C . ASP A 1 417 ? -0.530 -13.963 2.738 1.00 95.19 417 ASP A C 1
ATOM 3188 O O . ASP A 1 417 ? -1.574 -14.296 3.307 1.00 95.19 417 ASP A O 1
ATOM 3192 N N . ASP A 1 418 ? 0.212 -14.850 2.061 1.00 96.62 418 ASP A N 1
ATOM 3193 C CA . ASP A 1 418 ? -0.105 -16.282 2.024 1.00 96.62 418 ASP A CA 1
ATOM 3194 C C . ASP A 1 418 ? 0.129 -16.894 3.415 1.00 96.62 418 ASP A C 1
ATOM 3196 O O . ASP A 1 418 ? -0.724 -17.626 3.933 1.00 96.62 418 ASP A O 1
ATOM 3200 N N . ASP A 1 419 ? 1.246 -16.533 4.058 1.00 97.06 419 ASP A N 1
ATOM 3201 C CA . ASP A 1 419 ? 1.545 -16.936 5.436 1.00 97.06 419 ASP A CA 1
ATOM 3202 C C . ASP A 1 419 ? 0.524 -16.339 6.415 1.00 97.06 419 ASP A C 1
ATOM 3204 O O . ASP A 1 419 ? 0.050 -17.038 7.312 1.00 97.06 419 ASP A O 1
ATOM 3208 N N . ALA A 1 420 ? 0.122 -15.074 6.227 1.00 97.50 420 ALA A N 1
ATOM 3209 C CA . ALA A 1 420 ? -0.933 -14.453 7.028 1.00 97.50 420 ALA A CA 1
ATOM 3210 C C . ALA A 1 420 ? -2.279 -15.177 6.871 1.00 97.50 420 ALA A C 1
ATOM 3212 O O . ALA A 1 420 ? -2.980 -15.403 7.8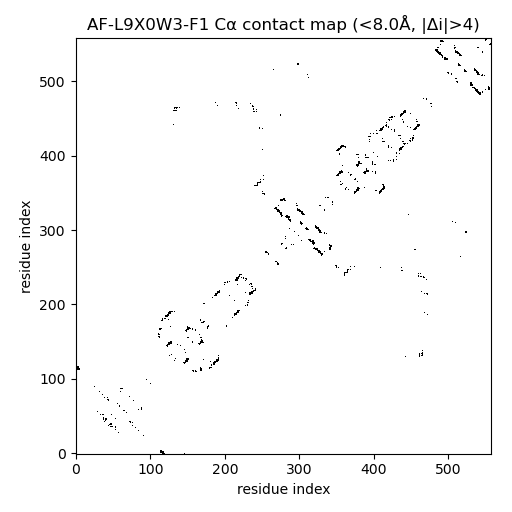60 1.00 97.50 420 ALA A O 1
ATOM 3213 N N . THR A 1 421 ? -2.624 -15.602 5.654 1.00 97.88 421 THR A N 1
ATOM 3214 C CA . THR A 1 421 ? -3.843 -16.373 5.370 1.00 97.88 421 THR A CA 1
ATOM 3215 C C . THR A 1 421 ? -3.812 -17.735 6.056 1.00 97.88 421 THR A C 1
ATOM 3217 O O . THR A 1 421 ? -4.784 -18.127 6.705 1.00 97.88 421 THR A O 1
ATOM 3220 N N . LEU A 1 422 ? -2.688 -18.451 5.979 1.00 97.88 422 LEU A N 1
ATOM 3221 C CA . LEU A 1 422 ? -2.544 -19.742 6.646 1.00 97.88 422 LEU A CA 1
ATOM 3222 C C . LEU A 1 422 ? -2.538 -19.597 8.176 1.00 97.88 422 LEU A C 1
ATOM 3224 O O . LEU A 1 422 ? -3.228 -20.352 8.856 1.00 97.88 422 LEU A O 1
ATOM 3228 N N . ALA A 1 423 ? -1.834 -18.603 8.718 1.00 98.06 423 ALA A N 1
ATOM 3229 C CA . ALA A 1 423 ? -1.838 -18.302 10.148 1.00 98.06 423 ALA A CA 1
ATOM 3230 C C . ALA A 1 423 ? -3.239 -17.918 10.656 1.00 98.06 423 ALA A C 1
ATOM 3232 O O . ALA A 1 423 ? -3.615 -18.330 11.750 1.00 98.06 423 ALA A O 1
ATOM 3233 N N . THR A 1 424 ? -4.039 -17.205 9.852 1.00 97.8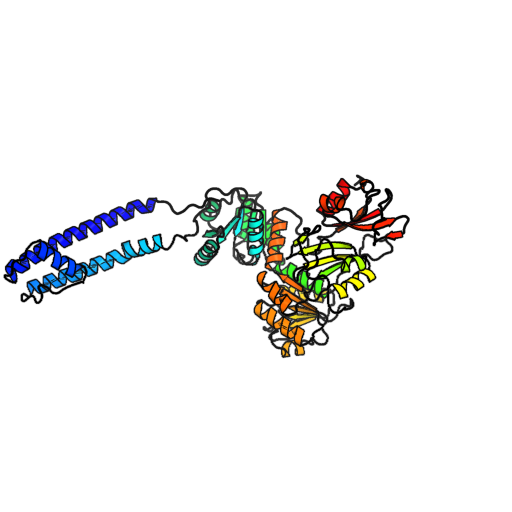8 424 THR A N 1
ATOM 3234 C CA . THR A 1 424 ? -5.449 -16.894 10.158 1.00 97.88 424 THR A CA 1
ATOM 3235 C C . THR A 1 424 ? -6.265 -18.175 10.332 1.00 97.88 424 THR A C 1
ATOM 3237 O O . THR A 1 424 ? -6.948 -18.334 11.343 1.00 97.88 424 THR A O 1
ATOM 3240 N N . LEU A 1 425 ? -6.145 -19.122 9.393 1.00 97.44 425 LEU A N 1
ATOM 3241 C CA . LEU A 1 425 ? -6.833 -20.416 9.478 1.00 97.44 425 LEU A CA 1
ATOM 3242 C C . LEU A 1 425 ? -6.411 -21.207 10.719 1.00 97.44 425 LEU A C 1
ATOM 3244 O O . LEU A 1 425 ? -7.256 -21.792 11.390 1.00 97.44 425 LEU A O 1
ATOM 3248 N N . VAL A 1 426 ? -5.110 -21.232 11.024 1.00 97.56 426 VAL A N 1
ATOM 3249 C CA . VAL A 1 426 ? -4.570 -21.967 12.176 1.00 97.56 426 VAL A CA 1
ATOM 3250 C C . VAL A 1 426 ? -5.024 -21.339 13.491 1.00 97.56 426 VAL A C 1
ATOM 3252 O O . VAL A 1 426 ? -5.426 -22.067 14.396 1.00 97.56 426 VAL A O 1
ATOM 3255 N N . ALA A 1 427 ? -4.993 -20.009 13.596 1.00 96.12 427 ALA A N 1
ATOM 3256 C CA . ALA A 1 427 ? -5.475 -19.290 14.770 1.00 96.12 427 ALA A CA 1
ATOM 3257 C C . ALA A 1 427 ? -6.970 -19.548 15.001 1.00 96.12 427 ALA A C 1
ATOM 3259 O O . ALA A 1 427 ? -7.354 -19.891 16.117 1.00 96.12 427 ALA A O 1
ATOM 3260 N N . ARG A 1 428 ? -7.787 -19.480 13.939 1.00 93.75 428 ARG A N 1
ATOM 3261 C CA . ARG A 1 428 ? -9.228 -19.763 14.002 1.00 93.75 428 ARG A CA 1
ATOM 3262 C C . ARG A 1 428 ? -9.534 -21.232 14.316 1.00 93.75 428 ARG A C 1
ATOM 3264 O O . ARG A 1 428 ? -10.505 -21.523 15.000 1.00 93.75 428 ARG A O 1
ATOM 3271 N N . GLU A 1 429 ? -8.724 -22.178 13.833 1.00 94.06 429 GLU A N 1
ATOM 3272 C CA . GLU A 1 429 ? -8.872 -23.598 14.194 1.00 94.06 429 GLU A CA 1
ATOM 3273 C C . GLU A 1 429 ? -8.537 -23.850 15.672 1.00 94.06 429 GLU A C 1
ATOM 3275 O O . GLU A 1 429 ? -9.177 -24.690 16.310 1.00 94.06 429 GLU A O 1
ATOM 3280 N N . ALA A 1 430 ? -7.533 -23.147 16.204 1.00 92.31 430 ALA A N 1
ATOM 3281 C CA . ALA A 1 430 ? -7.115 -23.279 17.594 1.00 92.31 430 ALA A CA 1
ATOM 3282 C C . ALA A 1 430 ? -8.138 -22.662 18.561 1.00 92.31 430 ALA A C 1
ATOM 3284 O O . ALA A 1 430 ? -8.510 -23.302 19.545 1.00 92.31 430 ALA A O 1
ATOM 3285 N N . ASP A 1 431 ? -8.640 -21.469 18.244 1.00 90.12 431 ASP A N 1
ATOM 3286 C CA . ASP A 1 431 ? -9.726 -20.813 18.963 1.00 90.12 431 ASP A CA 1
ATOM 3287 C C . ASP A 1 431 ? -10.701 -20.193 17.946 1.00 90.12 431 ASP A C 1
ATOM 3289 O O . ASP A 1 431 ? -10.375 -19.236 17.248 1.00 90.12 431 ASP A O 1
ATOM 3293 N N . ASP A 1 432 ? -11.917 -20.746 17.857 1.00 85.25 432 ASP A N 1
ATOM 3294 C CA . ASP A 1 432 ? -12.957 -20.313 16.899 1.00 85.25 432 ASP A CA 1
ATOM 3295 C C . ASP A 1 432 ? -13.460 -18.886 17.177 1.00 85.25 432 ASP A C 1
ATOM 3297 O O . ASP A 1 432 ? -14.159 -18.271 16.378 1.00 85.25 432 ASP A O 1
ATOM 3301 N N . ASP A 1 433 ? -13.082 -18.344 18.323 1.00 80.44 433 ASP A N 1
ATOM 3302 C CA . ASP A 1 433 ? -13.797 -17.327 19.062 1.00 80.44 433 ASP A CA 1
ATOM 3303 C C . ASP A 1 433 ? -12.877 -16.087 19.246 1.00 80.44 433 ASP A C 1
ATOM 3305 O O . ASP A 1 433 ? -13.364 -14.966 19.409 1.00 80.44 433 ASP A O 1
ATOM 3309 N N . VAL A 1 434 ? -11.546 -16.260 19.195 1.00 86.19 434 VAL A N 1
ATOM 3310 C CA . VAL A 1 434 ? -10.521 -15.194 19.262 1.00 86.19 434 VAL A CA 1
ATOM 3311 C C . VAL A 1 434 ? -10.704 -14.142 18.162 1.00 86.19 434 VAL A C 1
ATOM 3313 O O . VAL A 1 434 ? -11.019 -14.484 17.024 1.00 86.19 434 VAL A O 1
ATOM 3316 N N . GLU A 1 435 ? -10.500 -12.856 18.466 1.00 83.81 435 GLU A N 1
ATOM 3317 C CA . GLU A 1 435 ? -10.538 -11.819 17.427 1.00 83.81 435 GLU A CA 1
ATOM 3318 C C . GLU A 1 435 ? -9.230 -11.832 16.628 1.00 83.81 435 GLU A C 1
ATOM 3320 O O . GLU A 1 435 ? -8.150 -11.715 17.201 1.00 83.81 435 GLU A O 1
ATOM 3325 N N . ILE A 1 436 ? -9.300 -11.943 15.304 1.00 89.12 436 ILE A N 1
ATOM 3326 C CA . ILE A 1 436 ? -8.133 -11.982 14.421 1.00 89.12 436 ILE A CA 1
ATOM 3327 C C . ILE A 1 436 ? -8.084 -10.704 13.588 1.00 89.12 436 ILE A C 1
ATOM 3329 O O . ILE A 1 436 ? -8.920 -10.467 12.714 1.00 89.12 436 ILE A O 1
ATOM 3333 N N . VAL A 1 437 ? -7.062 -9.890 13.836 1.00 89.56 437 VAL A N 1
ATOM 3334 C CA . VAL A 1 437 ? -6.813 -8.632 13.133 1.00 89.56 437 VAL A CA 1
ATOM 3335 C C . VAL A 1 437 ? -5.554 -8.776 12.287 1.00 89.56 437 VAL A C 1
ATOM 3337 O O . VAL A 1 437 ? -4.489 -9.099 12.808 1.00 89.56 437 VAL A O 1
ATOM 3340 N N . VAL A 1 438 ? -5.643 -8.510 10.987 1.00 90.25 438 VAL A N 1
ATOM 3341 C CA . VAL A 1 438 ? -4.548 -8.771 10.043 1.00 90.25 438 VAL A CA 1
ATOM 3342 C C . VAL A 1 438 ? -4.073 -7.487 9.370 1.00 90.25 438 VAL A C 1
ATOM 3344 O O . VAL A 1 438 ? -4.875 -6.696 8.875 1.00 90.25 438 VAL A O 1
ATOM 3347 N N . ALA A 1 439 ? -2.757 -7.290 9.316 1.00 91.88 439 ALA A N 1
ATOM 3348 C CA . ALA A 1 439 ? -2.127 -6.371 8.375 1.00 91.88 439 ALA A CA 1
ATOM 3349 C C . ALA A 1 439 ? -1.856 -7.102 7.058 1.00 91.88 439 ALA A C 1
ATOM 3351 O O . ALA A 1 439 ? -1.030 -8.010 7.029 1.00 91.88 439 ALA A O 1
ATOM 3352 N N . ALA A 1 440 ? -2.518 -6.679 5.982 1.00 89.88 440 ALA A N 1
ATOM 3353 C CA . ALA A 1 440 ? -2.246 -7.176 4.638 1.00 89.88 440 ALA A CA 1
ATOM 3354 C C . ALA A 1 440 ? -1.195 -6.300 3.945 1.00 89.88 440 ALA A C 1
ATOM 3356 O O . ALA A 1 440 ? -1.217 -5.067 4.048 1.00 89.88 440 ALA A O 1
ATOM 3357 N N . ASN A 1 441 ? -0.275 -6.932 3.229 1.00 90.12 441 ASN A N 1
ATOM 3358 C CA . ASN A 1 441 ? 0.764 -6.274 2.446 1.00 90.12 441 ASN A CA 1
ATOM 3359 C C . ASN A 1 441 ? 0.271 -5.910 1.038 1.00 90.12 441 ASN A C 1
ATOM 3361 O O . ASN A 1 441 ? 0.813 -4.977 0.439 1.00 90.12 441 ASN A O 1
ATOM 3365 N N . ASP A 1 442 ? -0.780 -6.581 0.564 1.00 84.94 442 ASP A N 1
ATOM 3366 C CA . ASP A 1 442 ? -1.493 -6.324 -0.684 1.00 84.94 442 ASP A CA 1
ATOM 3367 C C . ASP A 1 442 ? -2.986 -6.032 -0.418 1.00 84.94 442 ASP A C 1
ATOM 3369 O O . ASP A 1 442 ? -3.605 -6.552 0.514 1.00 84.94 442 ASP A O 1
ATOM 3373 N N . ALA A 1 443 ? -3.583 -5.165 -1.235 1.00 76.75 443 ALA A N 1
ATOM 3374 C CA . ALA A 1 443 ? -5.015 -4.901 -1.190 1.00 76.75 443 ALA A CA 1
ATOM 3375 C C . ALA A 1 443 ? -5.848 -6.071 -1.747 1.00 76.75 443 ALA A C 1
ATOM 3377 O O . ALA A 1 443 ? -6.980 -6.266 -1.299 1.00 76.75 443 ALA A O 1
ATOM 3378 N N . GLU A 1 444 ? -5.317 -6.849 -2.693 1.00 80.44 444 GLU A N 1
ATOM 3379 C CA . GLU A 1 444 ? -6.034 -7.967 -3.320 1.00 80.44 444 GLU A CA 1
ATOM 3380 C C . GLU A 1 444 ? -6.228 -9.149 -2.352 1.00 80.44 444 GLU A C 1
ATOM 3382 O O . GLU A 1 444 ? -7.299 -9.771 -2.326 1.00 80.44 444 GLU A O 1
ATOM 3387 N N . SER A 1 445 ? -5.246 -9.387 -1.476 1.00 84.00 445 SER A N 1
ATOM 3388 C CA . SER A 1 445 ? -5.256 -10.449 -0.457 1.00 84.00 445 SER A CA 1
ATOM 3389 C C . SER A 1 445 ? -6.348 -10.286 0.599 1.00 84.00 445 SER A C 1
ATOM 3391 O O . SER A 1 445 ? -6.715 -11.250 1.272 1.00 84.00 445 SER A O 1
ATOM 3393 N N . ALA A 1 446 ? -6.903 -9.079 0.763 1.00 78.81 446 ALA A N 1
ATOM 3394 C CA . ALA A 1 446 ? -7.859 -8.790 1.829 1.00 78.81 446 ALA A CA 1
ATOM 3395 C C . ALA A 1 446 ? -9.074 -9.731 1.801 1.00 78.81 446 ALA A C 1
ATOM 3397 O O . ALA A 1 446 ? -9.534 -10.189 2.846 1.00 78.81 446 ALA A O 1
ATOM 3398 N N . SER A 1 447 ? -9.563 -10.071 0.604 1.00 70.56 447 SER A N 1
ATOM 3399 C CA . SER A 1 447 ? -10.713 -10.968 0.458 1.00 70.56 447 SER A CA 1
ATOM 3400 C C . SER A 1 447 ? -10.408 -12.412 0.877 1.00 70.56 447 SER A C 1
ATOM 3402 O O . SER A 1 447 ? -11.278 -13.079 1.433 1.00 70.56 447 SER A O 1
ATOM 3404 N N . ASP A 1 448 ? -9.186 -12.899 0.641 1.00 82.94 448 ASP A N 1
ATOM 3405 C CA . ASP A 1 448 ? -8.754 -14.232 1.073 1.00 82.94 448 ASP A CA 1
ATOM 3406 C C . ASP A 1 448 ? -8.560 -14.299 2.587 1.00 82.94 448 ASP A C 1
ATOM 3408 O O . ASP A 1 448 ? -8.972 -15.275 3.211 1.00 82.94 448 ASP A O 1
ATOM 3412 N N . LEU A 1 449 ? -8.042 -13.228 3.188 1.00 83.81 449 LEU A N 1
ATOM 3413 C CA . LEU A 1 449 ? -7.877 -13.106 4.635 1.00 83.81 449 LEU A CA 1
ATOM 3414 C C . LEU A 1 449 ? -9.219 -13.113 5.379 1.00 83.81 449 LEU A C 1
ATOM 3416 O O . LEU A 1 449 ? -9.380 -13.857 6.346 1.00 83.81 449 LEU A O 1
ATOM 3420 N N . TYR A 1 450 ? -10.218 -12.363 4.901 1.00 79.44 450 TYR A N 1
ATOM 3421 C CA . TYR A 1 450 ? -11.573 -12.443 5.460 1.00 79.44 450 TYR A CA 1
ATOM 3422 C C . TYR A 1 450 ? -12.170 -13.846 5.293 1.00 79.44 450 TYR A C 1
ATOM 3424 O O . TYR A 1 450 ? -12.690 -14.412 6.251 1.00 79.44 450 TYR A O 1
ATOM 3432 N N . ARG A 1 451 ? -12.025 -14.466 4.110 1.00 77.19 451 ARG A N 1
ATOM 3433 C CA . ARG A 1 451 ? -12.476 -15.852 3.872 1.00 77.19 451 ARG A CA 1
ATOM 3434 C C . ARG A 1 451 ? -11.776 -16.882 4.761 1.00 77.19 451 ARG A C 1
ATOM 3436 O O . ARG A 1 451 ? -12.362 -17.925 5.046 1.00 77.19 451 ARG A O 1
ATOM 3443 N N . ALA A 1 452 ? -10.538 -16.619 5.171 1.00 85.56 452 ALA A N 1
ATOM 3444 C CA . ALA A 1 452 ? -9.788 -17.452 6.104 1.00 85.56 452 ALA A CA 1
ATOM 3445 C C . ALA A 1 452 ? -10.264 -17.313 7.560 1.00 85.56 452 ALA A C 1
ATOM 3447 O O . ALA A 1 452 ? -9.880 -18.124 8.400 1.00 85.56 452 ALA A O 1
ATOM 3448 N N . GLY A 1 453 ? -11.120 -16.332 7.855 1.00 79.75 453 GLY A N 1
ATOM 3449 C CA . GLY A 1 453 ? -11.679 -16.103 9.183 1.00 79.75 453 GLY A CA 1
ATOM 3450 C C . GLY A 1 453 ? -11.042 -14.938 9.934 1.00 79.75 453 GLY A C 1
ATOM 3451 O O . GLY A 1 453 ? -11.126 -14.920 11.159 1.00 79.75 453 GLY A O 1
ATOM 3452 N N . ALA A 1 454 ? -10.397 -13.987 9.251 1.00 82.75 454 ALA A N 1
ATOM 3453 C CA . ALA A 1 454 ? -10.009 -12.721 9.871 1.00 82.75 454 ALA A CA 1
ATOM 3454 C C . ALA A 1 454 ? -11.256 -11.881 10.194 1.00 82.75 454 ALA A C 1
ATOM 3456 O O . ALA A 1 454 ? -12.155 -11.765 9.365 1.00 82.75 454 ALA A O 1
ATOM 3457 N N . ASP A 1 455 ? -11.292 -11.250 11.367 1.00 70.38 455 ASP A N 1
ATOM 3458 C CA . ASP A 1 455 ? -12.386 -10.353 11.770 1.00 70.38 455 ASP A CA 1
ATOM 3459 C C . ASP A 1 455 ? -12.207 -8.937 11.223 1.00 70.38 455 ASP A C 1
ATOM 3461 O O . ASP A 1 455 ? -13.169 -8.177 11.083 1.00 70.38 455 ASP A O 1
ATOM 3465 N N . TYR A 1 456 ? -10.957 -8.548 10.966 1.00 74.81 456 TYR A N 1
ATOM 3466 C CA . TYR A 1 456 ? -10.623 -7.233 10.445 1.00 74.81 456 TYR A CA 1
ATOM 3467 C C . TYR A 1 456 ? -9.289 -7.260 9.702 1.00 74.81 456 TYR A C 1
ATOM 3469 O O . TYR A 1 456 ? -8.285 -7.742 10.226 1.00 74.81 456 TYR A O 1
ATOM 3477 N N . VAL A 1 457 ? -9.267 -6.700 8.494 1.00 77.69 457 VAL A N 1
ATOM 3478 C CA . VAL A 1 457 ? -8.077 -6.651 7.640 1.00 77.69 457 VAL A CA 1
ATOM 3479 C C . VAL A 1 457 ? -7.761 -5.207 7.273 1.00 77.69 457 VAL A C 1
ATOM 3481 O O . VAL A 1 457 ? -8.599 -4.489 6.728 1.00 77.69 457 VAL A O 1
ATOM 3484 N N . LEU A 1 458 ? -6.524 -4.792 7.538 1.00 78.44 458 LEU A N 1
ATOM 3485 C CA . LEU A 1 458 ? -5.986 -3.489 7.162 1.00 78.44 458 LEU A CA 1
ATOM 3486 C C . LEU A 1 458 ? -4.903 -3.663 6.096 1.00 78.44 458 LEU A C 1
ATOM 3488 O O . LEU A 1 458 ? -3.802 -4.125 6.390 1.00 78.44 458 LEU A O 1
ATOM 3492 N N . ALA A 1 459 ? -5.199 -3.250 4.864 1.00 80.81 459 ALA A N 1
ATOM 3493 C CA . ALA A 1 459 ? -4.243 -3.304 3.762 1.00 80.81 459 ALA A CA 1
ATOM 3494 C C . ALA A 1 459 ? -3.292 -2.099 3.773 1.00 80.81 459 ALA A C 1
ATOM 3496 O O . ALA A 1 459 ? -3.712 -0.943 3.654 1.00 80.81 459 ALA A O 1
ATOM 3497 N N . LEU A 1 460 ? -1.992 -2.368 3.866 1.00 85.00 460 LEU A N 1
ATOM 3498 C CA . LEU A 1 460 ? -0.944 -1.355 3.907 1.00 85.00 460 LEU A CA 1
ATOM 3499 C C . LEU A 1 460 ? -0.934 -0.440 2.661 1.00 85.00 460 LEU A C 1
ATOM 3501 O O . LEU A 1 460 ? -0.840 0.776 2.859 1.00 85.00 460 LEU A O 1
ATOM 3505 N N . PRO A 1 461 ? -1.090 -0.940 1.413 1.00 80.19 461 PRO A N 1
ATOM 3506 C CA . PRO A 1 461 ? -1.227 -0.090 0.226 1.00 80.19 461 PRO A CA 1
ATOM 3507 C C . PRO A 1 461 ? -2.372 0.917 0.320 1.00 80.19 461 PRO A C 1
ATOM 3509 O O . PRO A 1 461 ? -2.199 2.080 -0.036 1.00 80.19 461 PRO A O 1
ATOM 3512 N N . LYS A 1 462 ? -3.521 0.503 0.871 1.00 72.44 462 LYS A N 1
ATOM 3513 C CA . LYS A 1 462 ? -4.691 1.375 1.046 1.00 72.44 462 LYS A CA 1
ATOM 3514 C C . LYS A 1 462 ? -4.432 2.454 2.092 1.00 72.44 462 LYS A C 1
ATOM 3516 O O . LYS A 1 462 ? -4.738 3.620 1.852 1.00 72.44 462 LYS A O 1
ATOM 3521 N N . VAL A 1 463 ? -3.805 2.095 3.217 1.00 74.06 463 VAL A N 1
ATOM 3522 C CA . VAL A 1 463 ? -3.377 3.070 4.236 1.00 74.06 463 VAL A CA 1
ATOM 3523 C C . VAL A 1 463 ? -2.396 4.079 3.634 1.00 74.06 463 VAL A C 1
ATOM 3525 O O . VAL A 1 463 ? -2.561 5.282 3.827 1.00 74.06 463 VAL A O 1
ATOM 3528 N N . ALA A 1 464 ? -1.398 3.613 2.882 1.00 79.06 464 ALA A N 1
ATOM 3529 C CA . ALA A 1 464 ? -0.387 4.469 2.272 1.00 79.06 464 ALA A CA 1
ATOM 3530 C C . ALA A 1 464 ? -0.974 5.408 1.210 1.00 79.06 464 ALA A C 1
ATOM 3532 O O . ALA A 1 464 ? -0.821 6.621 1.339 1.00 79.06 464 ALA A O 1
ATOM 3533 N N . GLY A 1 465 ? -1.688 4.866 0.218 1.00 72.56 465 GLY A N 1
ATOM 3534 C CA . GLY A 1 465 ? -2.286 5.647 -0.866 1.00 72.56 465 GLY A CA 1
ATOM 3535 C C . GLY A 1 465 ? -3.217 6.734 -0.343 1.00 72.56 465 GLY A C 1
ATOM 3536 O O . GLY A 1 465 ? -3.123 7.886 -0.763 1.00 72.56 465 GLY A O 1
ATOM 3537 N N . ARG A 1 466 ? -4.029 6.414 0.670 1.00 66.69 466 ARG A N 1
ATOM 3538 C CA . ARG A 1 466 ? -4.917 7.390 1.301 1.00 66.69 466 ARG A CA 1
ATOM 3539 C C . ARG A 1 466 ? -4.164 8.489 2.038 1.00 66.69 466 ARG A C 1
ATOM 3541 O O . ARG A 1 466 ? -4.481 9.660 1.870 1.00 66.69 466 ARG A O 1
ATOM 3548 N N . MET A 1 467 ? -3.165 8.131 2.846 1.00 69.81 467 MET A N 1
ATOM 3549 C CA . MET A 1 467 ? -2.355 9.131 3.542 1.00 69.81 467 MET A CA 1
ATOM 3550 C C . MET A 1 467 ? -1.636 10.058 2.560 1.00 69.81 467 MET A C 1
ATOM 3552 O O . MET A 1 467 ? -1.543 11.256 2.818 1.00 69.81 467 MET A O 1
ATOM 3556 N N . THR A 1 468 ? -1.133 9.521 1.446 1.00 75.06 468 THR A N 1
ATOM 3557 C CA . THR A 1 468 ? -0.499 10.327 0.400 1.00 75.06 468 THR A CA 1
ATOM 3558 C C . THR A 1 468 ? -1.502 11.233 -0.294 1.00 75.06 468 THR A C 1
ATOM 3560 O O . THR A 1 468 ? -1.202 12.402 -0.479 1.00 75.06 468 THR A O 1
ATOM 3563 N N . THR A 1 469 ? -2.694 10.729 -0.604 1.00 67.69 469 THR A N 1
ATOM 3564 C CA . THR A 1 469 ? -3.785 11.509 -1.205 1.00 67.69 469 THR A CA 1
ATOM 3565 C C . THR A 1 469 ? -4.195 12.681 -0.310 1.00 67.69 469 THR A C 1
ATOM 3567 O O . THR A 1 469 ? -4.240 13.810 -0.780 1.00 67.69 469 THR A O 1
ATOM 3570 N N . LEU A 1 470 ? -4.391 12.458 0.996 1.00 63.44 470 LEU A N 1
ATOM 3571 C CA . LEU A 1 470 ? -4.663 13.540 1.958 1.00 63.44 470 LEU A CA 1
ATOM 3572 C C . LEU A 1 470 ? -3.528 14.576 1.986 1.00 63.44 470 LEU A C 1
ATOM 3574 O O . LEU A 1 470 ? -3.776 15.777 1.951 1.00 63.44 470 LEU A O 1
ATOM 3578 N N . GLY A 1 471 ? -2.277 14.103 1.969 1.00 65.19 471 GLY A N 1
ATOM 3579 C CA . GLY A 1 471 ? -1.103 14.971 1.882 1.00 65.19 471 GLY A CA 1
ATOM 3580 C C . GLY A 1 471 ? -1.006 15.770 0.576 1.00 65.19 471 GLY A C 1
ATOM 3581 O O . GLY A 1 471 ? -0.467 16.868 0.598 1.00 65.19 471 GLY A O 1
ATOM 3582 N N . LEU A 1 472 ? -1.527 15.257 -0.545 1.00 68.81 472 LEU A N 1
ATOM 3583 C CA . LEU A 1 472 ? -1.537 15.959 -1.837 1.00 68.81 472 LEU A CA 1
ATOM 3584 C C . LEU A 1 472 ? -2.531 17.124 -1.873 1.00 68.81 472 LEU A C 1
ATOM 3586 O O . LEU A 1 472 ? -2.280 18.104 -2.569 1.00 68.81 472 LEU A O 1
ATOM 3590 N N . TYR A 1 473 ? -3.643 17.028 -1.143 1.00 63.25 473 TYR A N 1
ATOM 3591 C CA . TYR A 1 473 ? -4.711 18.034 -1.168 1.00 63.25 473 TYR A CA 1
ATOM 3592 C C . TYR A 1 473 ? -4.710 18.975 0.047 1.00 63.25 473 TYR A C 1
ATOM 3594 O O . TYR A 1 473 ? -5.684 19.701 0.243 1.00 63.25 473 TYR A O 1
ATOM 3602 N N . ASP A 1 474 ? -3.620 18.997 0.827 1.00 52.16 474 ASP A N 1
ATOM 3603 C CA . ASP A 1 474 ? -3.457 19.834 2.032 1.00 52.16 474 ASP A CA 1
ATOM 3604 C C . ASP A 1 474 ? -4.609 19.639 3.042 1.00 52.16 474 ASP A C 1
ATOM 3606 O O . ASP A 1 474 ? -5.043 20.554 3.744 1.00 52.16 474 ASP A O 1
ATOM 3610 N N . GLU A 1 475 ? -5.138 18.413 3.095 1.00 39.94 475 GLU A N 1
ATOM 3611 C CA . GLU A 1 475 ? -6.045 17.978 4.147 1.00 39.94 475 GLU A CA 1
ATOM 3612 C C . GLU A 1 475 ? -5.160 17.424 5.265 1.00 39.94 475 GLU A C 1
ATOM 3614 O O . GLU A 1 475 ? -4.456 16.430 5.063 1.00 39.94 475 GLU A O 1
ATOM 3619 N N . ASP A 1 476 ? -5.130 18.107 6.419 1.00 36.12 476 ASP A N 1
ATOM 3620 C CA . ASP A 1 476 ? -4.341 17.729 7.597 1.00 36.12 476 ASP A CA 1
ATOM 3621 C C . ASP A 1 476 ? -4.286 16.195 7.734 1.00 36.12 476 ASP A C 1
ATOM 3623 O O . ASP A 1 476 ? -5.322 15.538 7.849 1.00 36.12 476 ASP A O 1
ATOM 3627 N N . VAL A 1 477 ? -3.074 15.615 7.678 1.00 36.12 477 VAL A N 1
ATOM 3628 C CA . VAL A 1 477 ? -2.821 14.157 7.672 1.00 36.12 477 VAL A CA 1
ATOM 3629 C C . VAL A 1 477 ? -3.163 13.559 9.046 1.00 36.12 477 VAL A C 1
ATOM 3631 O O . VAL A 1 477 ? -2.302 13.153 9.837 1.00 36.12 477 VAL A O 1
ATOM 3634 N N . MET A 1 478 ? -4.452 13.533 9.358 1.00 30.41 478 MET A N 1
ATOM 3635 C CA . MET A 1 478 ? -5.042 13.080 10.608 1.00 30.41 478 MET A CA 1
ATOM 3636 C C . MET A 1 478 ? -5.425 11.603 10.498 1.00 30.41 478 MET A C 1
ATOM 3638 O O . MET A 1 478 ? -5.480 11.013 9.419 1.00 30.41 478 MET A O 1
ATOM 3642 N N . THR A 1 479 ? -5.494 10.934 11.644 1.00 34.12 479 THR A N 1
ATOM 3643 C CA . THR A 1 479 ? -5.575 9.469 11.734 1.00 34.12 479 THR A CA 1
ATOM 3644 C C . THR A 1 479 ? -6.806 8.878 11.033 1.00 34.12 479 THR A C 1
ATOM 3646 O O . THR A 1 479 ? -7.831 9.532 10.884 1.00 34.12 479 THR A O 1
ATOM 3649 N N . LEU A 1 480 ? -6.742 7.576 10.714 1.00 38.06 480 LEU A N 1
ATOM 3650 C CA . LEU A 1 480 ? -7.886 6.744 10.298 1.00 38.06 480 LEU A CA 1
ATOM 3651 C C . LEU A 1 480 ? -9.073 6.771 11.293 1.00 38.06 480 LEU A C 1
ATOM 3653 O O . LEU A 1 480 ? -10.156 6.341 10.926 1.00 38.06 480 LEU A O 1
ATOM 3657 N N . ARG A 1 481 ? -8.881 7.282 12.522 1.00 43.94 481 ARG A N 1
ATOM 3658 C CA . ARG A 1 481 ? -9.889 7.382 13.592 1.00 43.94 481 ARG A CA 1
ATOM 3659 C C . ARG A 1 481 ? -10.316 8.817 13.950 1.00 43.94 481 ARG A C 1
ATOM 3661 O O . ARG A 1 481 ? -11.284 8.974 14.678 1.00 43.94 481 ARG A O 1
ATOM 3668 N N . GLU A 1 482 ? -9.652 9.859 13.444 1.00 45.00 482 GLU A N 1
ATOM 3669 C CA . GLU A 1 482 ? -10.005 11.274 13.711 1.00 45.00 482 GLU A CA 1
ATOM 3670 C C . GLU A 1 482 ? -10.965 11.855 12.655 1.00 45.00 482 GLU A C 1
ATOM 3672 O O . GLU A 1 482 ? -11.186 13.055 12.608 1.00 45.00 482 GLU A O 1
ATOM 3677 N N . GLN A 1 483 ? -11.547 11.018 11.791 1.00 49.31 483 GLN A N 1
ATOM 3678 C CA . GLN A 1 483 ? -12.329 11.474 10.633 1.00 49.31 483 GLN A CA 1
ATOM 3679 C C . GLN A 1 483 ? -13.799 11.729 10.913 1.00 49.31 483 GLN A C 1
ATOM 3681 O O . GLN A 1 483 ? -14.507 12.183 10.021 1.00 49.31 483 GLN A O 1
ATOM 3686 N N . ILE A 1 484 ? -14.274 11.408 12.112 1.00 60.19 484 ILE A N 1
ATOM 3687 C CA . ILE A 1 484 ? -15.645 11.691 12.502 1.00 60.19 484 ILE A CA 1
ATOM 3688 C C . ILE A 1 484 ? -15.596 12.529 13.763 1.00 60.19 484 ILE A C 1
ATOM 3690 O O . ILE A 1 484 ? -15.337 12.033 14.859 1.00 60.19 484 ILE A O 1
ATOM 3694 N N . GLN A 1 485 ? -15.840 13.819 13.586 1.00 61.22 485 GLN A N 1
ATOM 3695 C CA . GLN A 1 485 ? -15.986 14.747 14.683 1.00 61.22 485 GLN A CA 1
ATOM 3696 C C . GLN A 1 485 ? -17.437 14.730 15.148 1.00 61.22 485 GLN A C 1
ATOM 3698 O O . GLN A 1 485 ? -18.367 14.868 14.354 1.00 61.22 485 GLN A O 1
ATOM 3703 N N . LEU A 1 486 ? -17.625 14.604 16.458 1.00 66.19 486 LEU A N 1
ATOM 3704 C CA . LEU A 1 486 ? -18.891 14.896 17.114 1.00 66.19 486 LEU A CA 1
ATOM 3705 C C . LEU A 1 486 ? -18.866 16.344 17.574 1.00 66.19 486 LEU A C 1
ATOM 3707 O O . LEU A 1 486 ? -18.046 16.716 18.411 1.00 66.19 486 LEU A O 1
ATOM 3711 N N . THR A 1 487 ? -19.763 17.170 17.044 1.00 72.38 487 THR A N 1
ATOM 3712 C CA . THR A 1 487 ? -19.929 18.539 17.531 1.00 72.38 487 THR A CA 1
ATOM 3713 C C . THR A 1 487 ? -21.367 18.831 17.918 1.00 72.38 487 THR A C 1
ATOM 3715 O O . THR A 1 487 ? -22.312 18.542 17.186 1.00 72.38 487 THR A O 1
ATOM 3718 N N . ARG A 1 488 ? -21.520 19.484 19.071 1.00 76.12 488 ARG A N 1
ATOM 3719 C CA . ARG A 1 488 ? -22.756 20.137 19.487 1.00 76.12 488 ARG A CA 1
ATOM 3720 C C . ARG A 1 488 ? -22.948 21.452 18.736 1.00 76.12 488 ARG A C 1
ATOM 3722 O O . ARG A 1 488 ? -22.064 22.304 18.725 1.00 76.12 488 ARG A O 1
ATOM 3729 N N . THR A 1 489 ? -24.133 21.641 18.177 1.00 84.69 489 THR A N 1
ATOM 3730 C CA . THR A 1 489 ? -24.565 22.916 17.599 1.00 84.69 489 THR A CA 1
ATOM 3731 C C . THR A 1 489 ? -26.085 23.063 17.725 1.00 84.69 489 THR A C 1
ATOM 3733 O O . THR A 1 489 ? -26.753 22.265 18.383 1.00 84.69 489 THR A O 1
ATOM 3736 N N . ARG A 1 490 ? -26.644 24.105 17.120 1.00 85.19 490 ARG A N 1
ATOM 3737 C CA . ARG A 1 490 ? -28.082 24.274 16.893 1.00 85.19 490 ARG A CA 1
ATOM 3738 C C . ARG A 1 490 ? -28.355 24.206 15.400 1.00 85.19 490 ARG A C 1
ATOM 3740 O O . ARG A 1 490 ? -27.456 24.474 14.612 1.00 85.19 490 ARG A O 1
ATOM 3747 N N . ALA A 1 491 ? -29.577 23.846 15.026 1.00 85.06 491 ALA A N 1
ATOM 3748 C CA . ALA A 1 491 ? -29.977 23.756 13.624 1.00 85.06 491 ALA A CA 1
ATOM 3749 C C . ALA A 1 491 ? -31.349 24.411 13.371 1.00 85.06 491 ALA A C 1
ATOM 3751 O O . ALA A 1 491 ? -32.293 23.731 12.960 1.00 85.06 491 ALA A O 1
ATOM 3752 N N . PRO A 1 492 ? -31.514 25.723 13.633 1.00 84.75 492 PRO A N 1
ATOM 3753 C CA . PRO A 1 492 ? -32.805 26.400 13.495 1.00 84.75 492 PRO A CA 1
ATOM 3754 C C . PRO A 1 492 ? -33.365 26.363 12.067 1.00 84.75 492 PRO A C 1
ATOM 3756 O O . PRO A 1 492 ? -34.585 26.397 11.896 1.00 84.75 492 PRO A O 1
ATOM 3759 N N . GLU A 1 493 ? -32.503 26.287 11.047 1.00 84.25 493 GLU A N 1
ATOM 3760 C CA . GLU A 1 493 ? -32.915 26.211 9.639 1.00 84.25 493 GLU A CA 1
ATOM 3761 C C . GLU A 1 493 ? -33.571 24.870 9.277 1.00 84.25 493 GLU A C 1
ATOM 3763 O O . GLU A 1 493 ? -34.406 24.819 8.373 1.00 84.25 493 GLU A O 1
ATOM 3768 N N . LEU A 1 494 ? -33.271 23.811 10.034 1.00 85.44 494 LEU A N 1
ATOM 3769 C CA . LEU A 1 494 ? -33.875 22.486 9.881 1.00 85.44 494 LEU A CA 1
ATOM 3770 C C . LEU A 1 494 ? -35.157 22.322 10.720 1.00 85.44 494 LEU A C 1
ATOM 3772 O O . LEU A 1 494 ? -35.742 21.241 10.758 1.00 85.44 494 LEU A O 1
ATOM 3776 N N . ALA A 1 495 ? -35.643 23.378 11.384 1.00 86.25 495 ALA A N 1
ATOM 3777 C CA . ALA A 1 495 ? -36.839 23.296 12.220 1.00 86.25 495 ALA A CA 1
ATOM 3778 C C . ALA A 1 495 ? -38.080 22.838 11.425 1.00 86.25 495 ALA A C 1
ATOM 3780 O O . ALA A 1 495 ? -38.452 23.410 10.398 1.00 86.25 495 ALA A O 1
ATOM 3781 N N . GLY A 1 496 ? -38.766 21.821 11.946 1.00 83.38 496 GLY A N 1
ATOM 3782 C CA . GLY A 1 496 ? -39.910 21.159 11.323 1.00 83.38 496 GLY A CA 1
ATOM 3783 C C . GLY A 1 496 ? -39.542 20.037 10.349 1.00 83.38 496 GLY A C 1
ATOM 3784 O O . GLY A 1 496 ? -40.455 19.381 9.848 1.00 83.38 496 GLY A O 1
ATOM 3785 N N . GLN A 1 497 ? -38.252 19.812 10.092 1.00 86.19 497 GLN A N 1
ATOM 3786 C CA . GLN A 1 497 ? -37.753 18.675 9.323 1.00 86.19 497 GLN A CA 1
ATOM 3787 C C . GLN A 1 497 ? -37.407 17.487 10.229 1.00 86.19 497 GLN A C 1
ATOM 3789 O O . GLN A 1 497 ? -37.176 17.661 11.428 1.00 86.19 497 GLN A O 1
ATOM 3794 N N . HIS A 1 498 ? -37.372 16.286 9.649 1.00 85.88 498 HIS A N 1
ATOM 3795 C CA . HIS A 1 498 ? -36.889 15.089 10.336 1.00 85.88 498 HIS A CA 1
ATOM 3796 C C . HIS A 1 498 ? -35.350 15.149 10.503 1.00 85.88 498 HIS A C 1
ATOM 3798 O O . HIS A 1 498 ? -34.692 15.717 9.638 1.00 85.88 498 HIS A O 1
ATOM 3804 N N . PRO A 1 499 ? -34.749 14.605 11.576 1.00 78.50 499 PRO A N 1
ATOM 3805 C CA . PRO A 1 499 ? -33.296 14.650 11.792 1.00 78.50 499 PRO A CA 1
ATOM 3806 C C . PRO A 1 499 ? -32.488 13.836 10.774 1.00 78.50 499 PRO A C 1
ATOM 3808 O O . PRO A 1 499 ? -31.390 14.245 10.414 1.00 78.50 499 PRO A O 1
ATOM 3811 N N . ASP A 1 500 ? -33.059 12.736 10.271 1.00 69.19 500 ASP A N 1
ATOM 3812 C CA . ASP A 1 500 ? -32.528 11.959 9.135 1.00 69.19 500 ASP A CA 1
ATOM 3813 C C . ASP A 1 500 ? -32.928 12.551 7.768 1.00 69.19 500 ASP A C 1
ATOM 3815 O O . ASP A 1 500 ? -33.177 11.810 6.820 1.00 69.19 500 ASP A O 1
ATOM 3819 N N . THR A 1 501 ? -33.092 13.871 7.625 1.00 65.56 501 THR A N 1
ATOM 3820 C CA . THR A 1 501 ? -33.351 14.414 6.286 1.00 65.56 501 THR A CA 1
ATOM 3821 C C . THR A 1 501 ? -32.139 14.269 5.378 1.00 65.56 501 THR A C 1
ATOM 3823 O O . THR A 1 501 ? -31.029 14.677 5.727 1.00 65.56 501 THR A O 1
ATOM 3826 N N . ASP A 1 502 ? -32.405 13.816 4.149 1.00 64.12 502 ASP A N 1
ATOM 3827 C CA . ASP A 1 502 ? -31.442 13.825 3.044 1.00 64.12 502 ASP A CA 1
ATOM 3828 C C . ASP A 1 502 ? -30.784 15.208 2.900 1.00 64.12 502 ASP A C 1
ATOM 3830 O O . ASP A 1 502 ? -29.599 15.308 2.629 1.00 64.12 502 ASP A O 1
ATOM 3834 N N . GLU A 1 503 ? -31.502 16.301 3.188 1.00 70.31 503 GLU A N 1
ATOM 3835 C CA . GLU A 1 503 ? -30.995 17.663 2.992 1.00 70.31 503 GLU A CA 1
ATOM 3836 C C . GLU A 1 503 ? -29.718 17.984 3.794 1.00 70.31 503 GLU A C 1
ATOM 3838 O O . GLU A 1 503 ? -28.814 18.618 3.251 1.00 70.31 503 GLU A O 1
ATOM 3843 N N . ALA A 1 504 ? -29.604 17.564 5.058 1.00 74.12 504 ALA A N 1
ATOM 3844 C CA . ALA A 1 504 ? -28.395 17.820 5.847 1.00 74.12 504 ALA A CA 1
ATOM 3845 C C . ALA A 1 504 ? -27.232 16.919 5.410 1.00 74.12 504 ALA A C 1
ATOM 3847 O O . ALA A 1 504 ? -26.096 17.386 5.268 1.00 74.12 504 ALA A O 1
ATOM 3848 N N . ARG A 1 505 ? -27.535 15.646 5.147 1.00 76.44 505 ARG A N 1
ATOM 3849 C CA . ARG A 1 505 ? -26.555 14.634 4.755 1.00 76.44 505 ARG A CA 1
ATOM 3850 C C . ARG A 1 505 ? -26.005 14.899 3.352 1.00 76.44 505 ARG A C 1
ATOM 3852 O O . ARG A 1 505 ? -24.795 15.013 3.206 1.00 76.44 505 ARG A O 1
ATOM 3859 N N . GLU A 1 506 ? -26.874 15.124 2.366 1.00 74.38 506 GLU A N 1
ATOM 3860 C CA . GLU A 1 506 ? -26.530 15.410 0.962 1.00 74.38 506 GLU A CA 1
ATOM 3861 C C . GLU A 1 506 ? -25.747 16.719 0.795 1.00 74.38 506 GLU A C 1
ATOM 3863 O O . GLU A 1 506 ? -24.931 16.850 -0.117 1.00 74.38 506 GLU A O 1
ATOM 3868 N N . ARG A 1 507 ? -26.018 17.732 1.630 1.00 78.62 507 ARG A N 1
ATOM 3869 C CA . ARG A 1 507 ? -25.393 19.058 1.481 1.00 78.62 507 ARG A CA 1
ATOM 3870 C C . ARG A 1 507 ? -24.101 19.205 2.266 1.00 78.62 507 ARG A C 1
ATOM 3872 O O . ARG A 1 507 ? -23.257 20.014 1.883 1.00 78.62 507 ARG A O 1
ATOM 3879 N N . THR A 1 508 ? -23.960 18.479 3.374 1.00 80.50 508 THR A N 1
ATOM 3880 C CA . THR A 1 508 ? -22.860 18.707 4.319 1.00 80.50 508 THR A CA 1
ATOM 3881 C C . THR A 1 508 ? -22.110 17.452 4.733 1.00 80.50 508 THR A C 1
ATOM 3883 O O . THR A 1 508 ? -21.256 17.559 5.601 1.00 80.50 508 THR A O 1
ATOM 3886 N N . ASP A 1 509 ? -22.384 16.278 4.161 1.00 75.56 509 ASP A N 1
ATOM 3887 C CA . ASP A 1 509 ? -21.703 15.023 4.519 1.00 75.56 509 ASP A CA 1
ATOM 3888 C C . ASP A 1 509 ? -21.671 14.777 6.041 1.00 75.56 509 ASP A C 1
ATOM 3890 O O . ASP A 1 509 ? -20.664 14.361 6.617 1.00 75.56 509 ASP A O 1
ATOM 3894 N N . SER A 1 510 ? -22.769 15.121 6.718 1.00 81.56 510 SER A N 1
ATOM 3895 C CA . SER A 1 510 ? -22.897 15.077 8.175 1.00 81.56 510 SER A CA 1
ATOM 3896 C C . SER A 1 510 ? -24.273 14.583 8.581 1.00 81.56 510 SER A C 1
ATOM 3898 O O . SER A 1 510 ? -25.266 14.863 7.913 1.00 81.56 510 SER A O 1
ATOM 3900 N N . THR A 1 511 ? -24.330 13.881 9.708 1.00 83.19 511 THR A N 1
ATOM 3901 C CA . THR A 1 511 ? -25.545 13.243 10.219 1.00 83.19 511 THR A CA 1
ATOM 3902 C C . THR A 1 511 ? -25.837 13.725 11.636 1.00 83.19 511 THR A C 1
ATOM 3904 O O . THR A 1 511 ? -24.936 13.819 12.472 1.00 83.19 511 THR A O 1
ATOM 3907 N N . ILE A 1 512 ? -27.103 14.025 11.930 1.00 86.19 512 ILE A N 1
ATOM 3908 C CA . ILE A 1 512 ? -27.551 14.330 13.292 1.00 86.19 512 ILE A CA 1
ATOM 3909 C C . ILE A 1 512 ? -27.727 13.005 14.037 1.00 86.19 512 ILE A C 1
ATOM 3911 O O . ILE A 1 512 ? -28.585 12.204 13.687 1.00 86.19 512 ILE A O 1
ATOM 3915 N N . VAL A 1 513 ? -26.924 12.774 15.075 1.00 81.94 513 VAL A N 1
ATOM 3916 C CA . VAL A 1 513 ? -26.912 11.502 15.825 1.00 81.94 513 VAL A CA 1
ATOM 3917 C C . VAL A 1 513 ? -27.685 11.564 17.140 1.00 81.94 513 VAL A C 1
ATOM 3919 O O . VAL A 1 513 ? -28.105 10.541 17.672 1.00 81.94 513 VAL A O 1
ATOM 3922 N N . ALA A 1 514 ? -27.873 12.762 17.695 1.00 82.00 514 ALA A N 1
ATOM 3923 C CA . ALA A 1 514 ? -28.665 12.957 18.902 1.00 82.00 514 ALA A CA 1
ATOM 3924 C C . ALA A 1 514 ? -29.216 14.379 18.981 1.00 82.00 514 ALA A C 1
ATOM 3926 O O . ALA A 1 514 ? -28.646 15.322 18.433 1.00 82.00 514 ALA A O 1
ATOM 3927 N N . ILE A 1 515 ? -30.312 14.540 19.716 1.00 86.12 515 ILE A N 1
ATOM 3928 C CA . ILE A 1 515 ? -30.940 15.834 19.980 1.00 86.12 515 ILE A CA 1
ATOM 3929 C C . ILE A 1 515 ? -31.171 15.970 21.474 1.00 86.12 515 ILE A C 1
ATOM 3931 O O . ILE A 1 515 ? -31.717 15.065 22.099 1.00 86.12 515 ILE A O 1
ATOM 3935 N N . LYS A 1 516 ? -30.819 17.117 22.050 1.00 83.12 516 LYS A N 1
ATOM 3936 C CA . LYS A 1 516 ? -31.205 17.494 23.409 1.00 83.12 516 LYS A CA 1
ATOM 3937 C C . LYS A 1 516 ? -32.329 18.519 23.353 1.00 83.12 516 LYS A C 1
ATOM 3939 O O . LYS A 1 516 ? -32.112 19.681 23.013 1.00 83.12 516 LYS A O 1
ATOM 3944 N N . ARG A 1 517 ? -33.529 18.089 23.751 1.00 84.94 517 ARG A N 1
ATOM 3945 C CA . ARG A 1 517 ? -34.737 18.918 23.832 1.00 84.94 517 ARG A CA 1
ATOM 3946 C C . ARG A 1 517 ? -35.200 19.003 25.277 1.00 84.94 517 ARG A C 1
ATOM 3948 O O . ARG A 1 517 ? -35.474 17.995 25.917 1.00 84.94 517 ARG A O 1
ATOM 3955 N N . ASN A 1 518 ? -35.298 20.217 25.819 1.00 79.62 518 ASN A N 1
ATOM 3956 C CA . ASN A 1 518 ? -35.737 20.457 27.204 1.00 79.62 518 ASN A CA 1
ATOM 3957 C C . ASN A 1 518 ? -34.949 19.671 28.281 1.00 79.62 518 ASN A C 1
ATOM 3959 O O . ASN A 1 518 ? -35.471 19.413 29.365 1.00 79.62 518 ASN A O 1
ATOM 3963 N N . GLY A 1 519 ? -33.690 19.316 28.001 1.00 72.31 519 GLY A N 1
ATOM 3964 C CA . GLY A 1 519 ? -32.838 18.532 28.901 1.00 72.31 519 GLY A CA 1
ATOM 3965 C C . GLY A 1 519 ? -32.959 17.012 28.751 1.00 72.31 519 GLY A C 1
ATOM 3966 O O . GLY A 1 519 ? -32.196 16.305 29.399 1.00 72.31 519 GLY A O 1
ATOM 3967 N N . GLU A 1 520 ? -33.858 16.515 27.899 1.00 77.44 520 GLU A N 1
ATOM 3968 C CA . GLU A 1 520 ? -33.945 15.101 27.521 1.00 77.44 520 GLU A CA 1
ATOM 3969 C C . GLU A 1 520 ? -33.185 14.863 26.213 1.00 77.44 520 GLU A C 1
ATOM 3971 O O . GLU A 1 520 ? -33.231 15.697 25.308 1.00 77.44 520 GLU A O 1
ATOM 3976 N N . ILE A 1 521 ? -32.481 13.734 26.123 1.00 77.75 521 ILE A N 1
ATOM 3977 C CA . ILE A 1 521 ? -31.712 13.342 24.939 1.00 77.75 521 ILE A CA 1
ATOM 3978 C C . ILE A 1 521 ? -32.497 12.298 24.157 1.00 77.75 521 ILE A C 1
ATOM 3980 O O . ILE A 1 521 ? -32.962 11.305 24.716 1.00 77.75 521 ILE A O 1
ATOM 3984 N N . VAL A 1 522 ? -32.630 12.537 22.859 1.00 82.12 522 VAL A N 1
ATOM 3985 C CA . VAL A 1 522 ? -33.318 11.680 21.900 1.00 82.12 522 VAL A CA 1
ATOM 3986 C C . VAL A 1 522 ? -32.298 11.225 20.862 1.00 82.12 522 VAL A C 1
ATOM 3988 O O . VAL A 1 522 ? -31.665 12.058 20.219 1.00 82.12 522 VAL A O 1
ATOM 3991 N N . THR A 1 523 ? -32.130 9.911 20.723 1.00 76.12 523 THR A N 1
ATOM 3992 C CA . THR A 1 523 ? -31.208 9.265 19.763 1.00 76.12 523 THR A CA 1
ATOM 3993 C C . THR A 1 523 ? -31.938 8.369 18.764 1.00 76.12 523 THR A C 1
ATOM 3995 O O . THR A 1 523 ? -31.354 7.938 17.782 1.00 76.12 523 THR A O 1
ATOM 3998 N N . ALA A 1 524 ? -33.222 8.094 19.007 1.00 76.19 524 ALA A N 1
ATOM 3999 C CA . ALA A 1 524 ? -34.096 7.365 18.101 1.00 76.19 524 ALA A CA 1
ATOM 4000 C C . ALA A 1 524 ? -35.237 8.293 17.677 1.00 76.19 524 ALA A C 1
ATOM 4002 O O . ALA A 1 524 ? -35.993 8.777 18.526 1.00 76.19 524 ALA A O 1
ATOM 4003 N N . PHE A 1 525 ? -35.332 8.549 16.376 1.00 78.69 525 PHE A N 1
ATOM 4004 C CA . PHE A 1 525 ? -36.312 9.450 15.784 1.00 78.69 525 PHE A CA 1
ATOM 4005 C C . PHE A 1 525 ? -37.398 8.612 15.100 1.00 78.69 525 PHE A C 1
ATOM 4007 O O . PHE A 1 525 ? -37.104 7.808 14.223 1.00 78.69 525 PHE A O 1
ATOM 4014 N N . ASP A 1 526 ? -38.647 8.738 15.551 1.00 77.94 526 ASP A N 1
ATOM 4015 C CA . ASP A 1 526 ? -39.791 8.127 14.863 1.00 77.94 526 ASP A CA 1
ATOM 4016 C C . ASP A 1 526 ? -40.116 8.925 13.581 1.00 77.94 526 ASP A C 1
ATOM 4018 O O . ASP A 1 526 ? -39.893 10.130 13.559 1.00 77.94 526 ASP A O 1
ATOM 4022 N N . ASP A 1 527 ? -40.761 8.315 12.576 1.00 76.75 527 ASP A N 1
ATOM 4023 C CA . ASP A 1 527 ? -41.089 8.952 11.276 1.00 76.75 527 ASP A CA 1
ATOM 4024 C C . ASP A 1 527 ? -41.786 10.332 11.369 1.00 76.75 527 ASP A C 1
ATOM 4026 O O . ASP A 1 527 ? -41.685 11.164 10.467 1.00 76.75 527 ASP A O 1
ATOM 4030 N N . ASP A 1 528 ? -42.538 10.576 12.449 1.00 80.88 528 ASP A N 1
ATOM 4031 C CA . ASP A 1 528 ? -43.273 11.825 12.699 1.00 80.88 528 ASP A CA 1
ATOM 4032 C C . ASP A 1 528 ? -42.439 12.880 13.466 1.00 80.88 528 ASP A C 1
ATOM 4034 O O . ASP A 1 528 ? -42.957 13.946 13.830 1.00 80.88 528 ASP A O 1
ATOM 4038 N N . PHE A 1 529 ? -41.171 12.594 13.775 1.00 84.00 529 PHE A N 1
ATOM 4039 C CA . PHE A 1 529 ? -40.304 13.477 14.546 1.00 84.00 529 PHE A CA 1
ATOM 4040 C C . PHE A 1 529 ? -39.897 14.701 13.717 1.00 84.00 529 PHE A C 1
ATOM 4042 O O . PHE A 1 529 ? -39.502 14.604 12.559 1.00 84.00 529 PHE A O 1
ATOM 4049 N N . GLY A 1 530 ? -39.973 15.882 14.332 1.00 86.38 530 GLY A N 1
ATOM 4050 C CA . GLY A 1 530 ? -39.555 17.139 13.718 1.00 86.38 530 GLY A CA 1
ATOM 4051 C C . GLY A 1 530 ? -38.668 17.941 14.659 1.00 86.38 530 GLY A C 1
ATOM 4052 O O . GLY A 1 530 ? -38.978 18.055 15.850 1.00 86.38 530 GLY A O 1
ATOM 4053 N N . LEU A 1 531 ? -37.589 18.507 14.123 1.00 87.75 531 LEU A N 1
ATOM 4054 C CA . LEU A 1 531 ? -36.681 19.406 14.833 1.00 87.75 531 LEU A CA 1
ATOM 4055 C C . LEU A 1 531 ? -37.408 20.675 15.304 1.00 87.75 531 LEU A C 1
ATOM 4057 O O . LEU A 1 531 ? -38.238 21.242 14.591 1.00 87.75 531 LEU A O 1
ATOM 4061 N N . GLU A 1 532 ? -37.096 21.141 16.507 1.00 88.62 532 GLU A N 1
ATOM 4062 C CA . GLU A 1 532 ? -37.535 22.430 17.042 1.00 88.62 532 GLU A CA 1
ATOM 4063 C C . GLU A 1 532 ? -36.396 23.452 16.940 1.00 88.62 532 GLU A C 1
ATOM 4065 O O . GLU A 1 532 ? -35.221 23.110 16.973 1.00 88.62 532 GLU A O 1
ATOM 4070 N N . THR A 1 533 ? -36.729 24.738 16.827 1.00 84.62 533 THR A N 1
ATOM 4071 C CA . THR A 1 533 ? -35.729 25.808 16.641 1.00 84.62 533 THR A CA 1
ATOM 4072 C C . THR A 1 533 ? -34.746 25.936 17.811 1.00 84.62 533 THR A C 1
ATOM 4074 O O . THR A 1 533 ? -33.625 26.391 17.617 1.00 84.62 533 THR A O 1
ATOM 4077 N N . ASP A 1 534 ? -35.164 25.544 19.017 1.00 84.19 534 ASP A N 1
ATOM 4078 C CA . ASP A 1 534 ? -34.347 25.603 20.235 1.00 84.19 534 ASP A CA 1
ATOM 4079 C C . ASP A 1 534 ? -33.628 24.275 20.543 1.00 84.19 534 ASP A C 1
ATOM 4081 O O . ASP A 1 534 ? -32.992 24.157 21.594 1.00 84.19 534 ASP A O 1
ATOM 4085 N N . ASP A 1 535 ? -33.736 23.278 19.660 1.00 87.44 535 ASP A N 1
ATOM 4086 C CA . ASP A 1 535 ? -33.054 22.001 19.838 1.00 87.44 535 ASP A CA 1
ATOM 4087 C C . ASP A 1 535 ? -31.539 22.159 19.744 1.00 87.44 535 ASP A C 1
ATOM 4089 O O . ASP A 1 535 ? -31.002 22.826 18.855 1.00 87.44 535 ASP A O 1
ATOM 4093 N N . GLU A 1 536 ? -30.841 21.473 20.643 1.00 85.50 536 GLU A N 1
ATOM 4094 C CA . GLU A 1 536 ? -29.404 21.284 20.520 1.00 85.50 536 GLU A CA 1
ATOM 4095 C C . GLU A 1 536 ? -29.153 19.955 19.830 1.00 85.50 536 GLU A C 1
ATOM 4097 O O . GLU A 1 536 ? -29.583 18.908 20.312 1.00 85.50 536 GLU A O 1
ATOM 4102 N N . VAL A 1 537 ? -28.461 20.002 18.700 1.00 87.12 537 VAL A N 1
ATOM 4103 C CA . VAL A 1 537 ? -28.169 18.827 17.887 1.00 87.12 537 VAL A CA 1
ATOM 4104 C C . VAL A 1 537 ? -26.721 18.412 18.094 1.00 87.12 537 VAL A C 1
ATOM 4106 O O . VAL A 1 537 ? -25.818 19.247 18.202 1.00 87.12 537 VAL A O 1
ATOM 4109 N N . LEU A 1 538 ? -26.509 17.107 18.159 1.00 83.56 538 LEU A N 1
ATOM 4110 C CA . LEU A 1 538 ? -25.200 16.490 18.105 1.00 83.56 538 LEU A CA 1
ATOM 4111 C C . LEU A 1 538 ? -24.999 15.964 16.688 1.00 83.56 538 LEU A C 1
ATOM 4113 O O . LEU A 1 538 ? -25.773 15.130 16.218 1.00 83.56 538 LEU A O 1
ATOM 4117 N N . VAL A 1 539 ? -23.986 16.485 16.010 1.00 82.56 539 VAL A N 1
ATOM 4118 C CA . VAL A 1 539 ? -23.698 16.197 14.605 1.00 82.56 539 VAL A CA 1
ATOM 4119 C C . VAL A 1 539 ? -22.423 15.379 14.531 1.00 82.56 539 VAL A C 1
ATOM 4121 O O . VAL A 1 539 ? -21.427 15.761 15.145 1.00 82.56 539 VAL A O 1
ATOM 4124 N N . ALA A 1 540 ? -22.465 14.277 13.788 1.00 79.62 540 ALA A N 1
ATOM 4125 C CA . ALA A 1 540 ? -21.316 13.449 13.462 1.00 79.62 540 ALA A CA 1
ATOM 4126 C C . ALA A 1 540 ? -21.036 13.529 11.958 1.00 79.62 540 ALA A C 1
ATOM 4128 O O . ALA A 1 540 ? -21.937 13.344 11.139 1.00 79.62 540 ALA A O 1
ATOM 4129 N N . GLY A 1 541 ? -19.792 13.795 11.588 1.00 74.38 541 GLY A N 1
ATOM 4130 C CA . GLY A 1 541 ? -19.366 13.869 10.194 1.00 74.38 541 GLY A CA 1
ATOM 4131 C C . GLY A 1 541 ? -17.877 14.161 10.095 1.00 74.38 541 GLY A C 1
ATOM 4132 O O . GLY A 1 541 ? -17.197 14.283 11.115 1.00 74.38 541 GLY A O 1
ATOM 4133 N N . THR A 1 542 ? -17.370 14.295 8.873 1.00 71.00 542 THR A N 1
ATOM 4134 C CA . THR A 1 542 ? -15.987 14.752 8.658 1.00 71.00 542 THR A CA 1
ATOM 4135 C C . THR A 1 542 ? -15.794 16.173 9.182 1.00 71.00 542 THR A C 1
ATOM 4137 O O . THR A 1 542 ? -16.761 16.925 9.282 1.00 71.00 542 THR A O 1
ATOM 4140 N N . ASP A 1 543 ? -14.562 16.591 9.486 1.00 66.38 543 ASP A N 1
ATOM 4141 C CA . ASP A 1 543 ? -14.294 17.966 9.952 1.00 66.38 543 ASP A CA 1
ATOM 4142 C C . ASP A 1 543 ? -14.858 19.023 8.989 1.00 66.38 543 ASP A C 1
ATOM 4144 O O . ASP A 1 543 ? -15.474 20.017 9.394 1.00 66.38 543 ASP A O 1
ATOM 4148 N N . ARG A 1 544 ? -14.695 18.774 7.684 1.00 70.56 544 ARG A N 1
ATOM 4149 C CA . ARG A 1 544 ? -15.276 19.587 6.614 1.00 70.56 544 ARG A CA 1
ATOM 4150 C C . ARG A 1 544 ? -16.798 19.543 6.661 1.00 70.56 544 ARG A C 1
ATOM 4152 O O . ARG A 1 544 ? -17.432 20.593 6.567 1.00 70.56 544 ARG A O 1
ATOM 4159 N N . GLY A 1 545 ? -17.373 18.356 6.816 1.00 78.00 545 GLY A N 1
ATOM 4160 C CA . GLY A 1 545 ? -18.812 18.193 6.870 1.00 78.00 545 GLY A CA 1
ATOM 4161 C C . GLY A 1 545 ? -19.441 18.936 8.045 1.00 78.00 545 GLY A C 1
ATOM 4162 O O . GLY A 1 545 ? -20.347 19.747 7.861 1.00 78.00 545 GLY A O 1
ATOM 4163 N N . VAL A 1 546 ? -18.889 18.762 9.244 1.00 78.00 546 VAL A N 1
ATOM 4164 C CA . VAL A 1 546 ? -19.351 19.435 10.462 1.00 78.00 546 VAL A CA 1
ATOM 4165 C C . VAL A 1 546 ? -19.189 20.954 10.345 1.00 78.00 546 VAL A C 1
ATOM 4167 O O . VAL A 1 546 ? -20.071 21.709 10.763 1.00 78.00 546 VAL A O 1
ATOM 4170 N N . SER A 1 547 ? -18.098 21.429 9.738 1.00 78.69 547 SER A N 1
ATOM 4171 C CA . SER A 1 547 ? -17.888 22.858 9.466 1.00 78.69 547 SER A CA 1
ATOM 4172 C C . SER A 1 547 ? -18.917 23.421 8.480 1.00 78.69 547 SER A C 1
ATOM 4174 O O . SER A 1 547 ? -19.455 24.513 8.699 1.00 78.69 547 SER A O 1
ATOM 4176 N N . ASN A 1 548 ? -19.244 22.670 7.426 1.00 83.06 548 ASN A N 1
ATOM 4177 C CA . ASN A 1 548 ? -20.295 23.028 6.474 1.00 83.06 548 ASN A CA 1
ATOM 4178 C C . ASN A 1 548 ? -21.667 23.032 7.150 1.00 83.06 548 ASN A C 1
ATOM 4180 O O . ASN A 1 548 ? -22.414 23.991 6.986 1.00 83.06 548 ASN A O 1
ATOM 4184 N N . PHE A 1 549 ? -21.968 22.031 7.980 1.00 86.12 549 PHE A N 1
ATOM 4185 C CA . PHE A 1 549 ? -23.210 21.960 8.745 1.00 86.12 549 PHE A CA 1
ATOM 4186 C C . PHE A 1 549 ? -23.390 23.190 9.637 1.00 86.12 549 PHE A C 1
ATOM 4188 O O . PHE A 1 549 ? -24.444 23.823 9.616 1.00 86.12 549 PHE A O 1
ATOM 4195 N N . LYS A 1 550 ? -22.351 23.586 10.385 1.00 83.12 550 LYS A N 1
ATOM 4196 C CA . LYS A 1 550 ? -22.388 24.811 11.202 1.00 83.12 550 LYS A CA 1
ATOM 4197 C C . LYS A 1 550 ? -22.598 26.067 10.359 1.00 83.12 550 LYS A C 1
ATOM 4199 O O . LYS A 1 550 ? -23.306 26.968 10.788 1.00 83.12 550 LYS A O 1
ATOM 4204 N N . THR A 1 551 ? -21.988 26.132 9.180 1.00 84.69 551 THR A N 1
ATOM 4205 C CA . THR A 1 551 ? -22.084 27.305 8.303 1.00 84.69 551 THR A CA 1
ATOM 4206 C C . THR A 1 551 ? -23.456 27.417 7.639 1.00 84.69 551 THR A C 1
ATOM 4208 O O . THR A 1 551 ? -23.978 28.522 7.503 1.00 84.69 551 THR A O 1
ATOM 4211 N N . GLU A 1 552 ? -24.025 26.294 7.199 1.00 84.69 552 GLU A N 1
ATOM 4212 C CA . GLU A 1 552 ? -25.286 26.264 6.456 1.00 84.69 552 GLU A CA 1
ATOM 4213 C C . GLU A 1 552 ? -26.513 26.232 7.362 1.00 84.69 552 GLU A C 1
ATOM 4215 O O . GLU A 1 552 ? -27.486 26.914 7.068 1.00 84.69 552 GLU A O 1
ATOM 4220 N N . PHE A 1 553 ? -26.476 25.459 8.448 1.00 85.44 553 PHE A N 1
ATOM 4221 C CA . PHE A 1 553 ? -27.641 25.224 9.303 1.00 85.44 553 PHE A CA 1
ATOM 4222 C C . PHE A 1 553 ? -27.469 25.747 10.728 1.00 85.44 553 PHE A C 1
ATOM 4224 O O . PHE A 1 553 ? -28.455 25.814 11.462 1.00 85.44 553 PHE A O 1
ATOM 4231 N N . GLY A 1 554 ? -26.244 26.101 11.126 1.00 76.75 554 GLY A N 1
ATOM 4232 C CA . GLY A 1 554 ? -25.927 26.583 12.465 1.00 76.75 554 GLY A CA 1
ATOM 4233 C C . GLY A 1 554 ? -26.407 28.004 12.756 1.00 76.75 554 GLY A C 1
ATOM 4234 O O . GLY A 1 554 ? -26.697 28.801 11.865 1.00 76.75 554 GLY A O 1
ATOM 4235 N N . ASP A 1 555 ? -26.446 28.347 14.043 1.00 68.06 555 ASP A N 1
ATOM 4236 C CA . ASP A 1 555 ? -26.512 29.744 14.467 1.00 68.06 555 ASP A CA 1
ATOM 4237 C C . ASP A 1 555 ? -25.164 30.391 14.110 1.00 68.06 555 ASP A C 1
ATOM 4239 O O . ASP A 1 555 ? -24.140 29.978 14.640 1.00 68.06 555 ASP A O 1
ATOM 4243 N N . GLY A 1 556 ? -25.140 31.348 13.177 1.00 54.88 556 GLY A N 1
ATOM 4244 C CA . GLY A 1 556 ? -23.922 31.943 12.598 1.00 54.88 556 GLY A CA 1
ATOM 4245 C C . GLY A 1 556 ? -23.022 32.764 13.542 1.00 54.88 556 GLY A C 1
ATOM 4246 O O . GLY A 1 556 ? -22.647 33.885 13.196 1.00 54.88 556 GLY A O 1
ATOM 4247 N N . GLU A 1 557 ? -22.662 32.232 14.706 1.00 45.25 557 GLU A N 1
ATOM 4248 C CA . GLU A 1 557 ? -21.647 32.755 15.619 1.00 45.25 557 GLU A CA 1
ATOM 4249 C C . GLU A 1 557 ? -20.659 31.640 16.001 1.00 45.25 557 GLU A C 1
ATOM 4251 O O . GLU A 1 557 ? -20.970 30.792 16.830 1.00 45.25 557 GLU A O 1
ATOM 4256 N N . ASP A 1 558 ? -19.473 31.666 15.385 1.00 38.84 558 ASP A N 1
ATOM 4257 C CA . ASP A 1 558 ? -18.178 31.714 16.088 1.00 38.84 558 ASP A CA 1
ATOM 4258 C C . ASP A 1 558 ? -17.067 32.248 15.163 1.00 38.84 558 ASP A C 1
ATOM 4260 O O . ASP A 1 558 ? -16.864 31.686 14.060 1.00 38.84 558 ASP A O 1
#

Sequence (558 aa):
MEFRKPSPFQWIGRNRRLVIFLLSFVVVVAVQTLLYRWGMAELEGRPRSLQDSLNVIVQSLTSTGYGQDAPWTSIGMQALMVVAQFTGIAYIAVAVPQFVVPWAREELTETRVPDAVESAEDHAVIWGYTSLCESLVDDLEAREEQYVIVEDDEQRAETLFEEGRNVVHGTIEDEETLEAVNIENAVAVVVGAKQQENVIGTLLSLAETNPDLEIICLIDDPEQSRYLRFAGATTVISPKHRLGKSLADKAQNVVSTALEDIEDFDVDLEIAEFPVTDDSPLYGQRLDSLDPLERTGATLVGVWLRGEFVTDPSSEAVADESTVLVVAGTEGQLERIEPITRSGGRSATAGPVIIAGHGFVGTTAEGILRKADQQTTVIDTEPGEGVDVVGDATETTTFDEAGIDGAETVILALPDDDDATLATLVAREADDDVEIVVAANDAESASDLYRAGADYVLALPKVAGRMTTLGLYDEDVMTLREQIQLTRTRAPELAGQHPDTDEARERTDSTIVAIKRNGEIVTAFDDDFGLETDDEVLVAGTDRGVSNFKTEFGDGED

Mean predicted aligned error: 16.41 Å

Nearest PDB structures (foldseek):
  4gvl-assembly1_A  TM=6.531E-01  e=2.347E-34  Geobacter sulfurreducens PCA
  9emb-assembly1_A  TM=4.827E-01  e=2.569E-06  Escherichia coli
  8by2-assembly1_A  TM=4.944E-01  e=6.089E-06  Escherichia coli
  3l9x-assembly1_B  TM=3.527E-01  e=4.841E-07  Escherichia coli K-12
  3l9w-assembly1_A  TM=3.331E-01  e=1.147E-05  Escherichia coli K-12

Radius of gyration: 35.87 Å; Cα contacts (8 Å, |Δi|>4): 1042; chains: 1; bounding box: 85×66×102 Å

Foldseek 3Di:
DDFDDDDCPVVVVLVVVVVVLVVVVVVVLQVLLVVLQVCCCPVVVHHDDSVVSSVQLVCLLCVVCPQPPPDDDGPVNVVSSVVSNVNSVVSCVVCCVSPVVVVCCVVVPPLQQGQADDDDAAEEEEEPDDLLCPLLQVVCVVVVGHYEYEAQDRVVQSVCVVVVGHYHYDHLVDPSSCVRHVVQRYQEYEYEAVPPPCLLVSQLVCCVRRVNYAYEYEHQDPVCVVSSVVSNHPHYDHLLLQLLVVLLCVLLPPQQPQVPPCPLQPARKTKDKFFAACPAPQFFPFPQDRPQLLVLLWDFCFKQALNDTARDDDRPDGRHRRIMTIIIDGPSSVQSVHVRRDVDDDDNDNWEEEEEDPPSSRVSSVVVCVVVVHHYAYEYCDDDVPHRFRDQLLDLVRCVSSPLVGAQEYEYEDPALVSLLSSLLSSCVNPVRHAYEYEAQHSVSPVSNVVSPHRYYDYSSSSSSVLVVCSSVVNPSDHPPLFKDKDKFFFLVQFFHFQPDPVLCVQQVKGFQWKQDPSDIRRRTDPNDGDHRPIITIMIGGPRSVVRCCVPGGDPDD

Organism: NCBI:txid1227497